Protein AF-A0A914D2Y0-F1 (afdb_monomer)

Sequence (402 aa):
MVAYLMSMNIATNENSSSSNAMNINNLNINGATILNQFNQ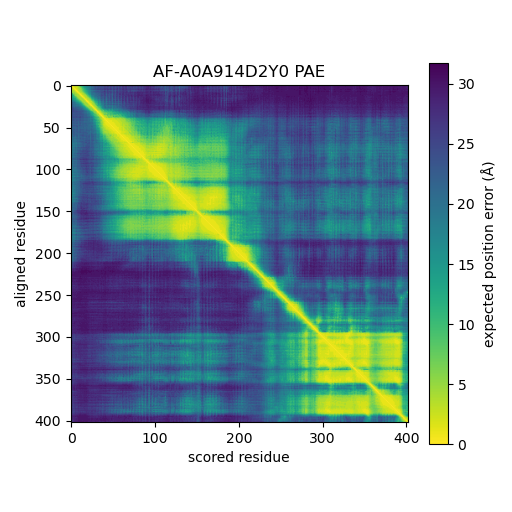EDAQALLDNKIKRNLFDNNLELKDKILHSTKHLVSVLLAGLLIYEISVPSYFDVLELRVLVTITTGLVIFMGCLSPNLLFTNGLFLHIGDLSYVLYLVHWPILKYIRYESTRIDFDLKDGLFVIMMSYLTSLIFNKHVENRILKSKIRLNSFSYATIFSQTFLFFIIYYNIGIPRIIQEKSSTTLITNNKAMDISYHLIRNLKYTDGYVDFLLPRYIGNKKYNRLHEKYPTLSAINKPSECLSPSISFPRPGQYICENRKNGAVNVLIIGNSITPIYYNVIEHAFNNRYSVIRMKYISTVFGFIKEVQPDILIFTLAYSDGYNVPIVKNDSCVEATNKFFADIKPYAKVIILPNEEIILIVA

Organism: NCBI:txid290746

Solvent-accessible surface area (backbone atoms only — not comparable to full-atom values): 24381 Å² total; per-residue (Å²): 126,76,82,71,74,76,75,75,84,84,81,87,87,82,89,86,85,84,83,83,85,80,89,82,91,83,82,76,97,82,51,72,75,59,53,58,51,54,54,48,55,54,52,49,52,52,50,52,52,51,53,52,48,54,53,49,52,53,52,50,53,49,50,53,53,52,54,53,52,52,52,45,53,52,46,51,51,41,51,52,48,51,54,48,56,69,73,49,59,88,82,46,56,77,67,56,47,52,53,48,52,51,52,47,50,51,50,44,52,52,47,44,75,76,39,91,29,70,68,74,66,35,66,65,51,43,51,49,56,74,35,44,65,47,30,63,66,46,34,57,62,50,49,51,50,52,44,62,73,65,75,45,95,72,79,51,71,66,54,50,52,49,46,52,51,53,21,50,55,50,18,55,52,44,40,64,66,48,50,52,45,57,72,69,41,87,65,76,79,46,72,66,57,56,50,50,53,51,49,50,53,51,50,51,49,51,48,46,58,68,53,50,56,60,47,66,68,55,62,80,71,73,84,85,83,85,88,81,96,67,67,69,65,54,60,56,48,56,66,72,62,66,67,92,61,93,70,88,79,87,80,82,76,80,78,75,72,54,80,73,50,58,58,47,49,36,67,77,35,57,64,60,69,67,53,59,74,58,94,67,42,64,64,88,87,54,75,81,71,60,94,89,57,65,47,29,63,51,75,44,91,25,87,40,32,34,38,38,35,16,52,93,60,33,73,73,47,45,65,58,54,53,56,72,48,67,62,54,26,29,34,45,35,33,41,63,63,92,70,47,70,76,45,50,71,71,65,50,27,58,33,34,37,36,34,57,61,75,66,97,82,58,95,63,80,87,51,99,84,34,70,67,54,54,53,49,51,52,52,48,64,74,41,54,89,55,29,48,76,43,76,48,58,63,65,76,58,89,75,86,78,132

InterPro domains:
  IPR050879 Acyltransferase 3 [PTHR23028] (65-392)

Mean predicted aligned error: 19.07 Å

Nearest PDB structures (foldseek):
  4a5o-assembly2_D  TM=4.302E-01  e=2.028E-01  Pseudomonas aeruginosa PAO1
  2odt-assembly1_X  TM=4.504E-01  e=1.608E+00  Homo sapiens
  8snb-assembly1_8S  TM=2.130E-01  e=8.326E+00  Strongylocentrotus purpuratus

Structure (mmCIF, N/CA/C/O backbone):
data_AF-A0A914D2Y0-F1
#
_entry.id   AF-A0A914D2Y0-F1
#
loop_
_atom_site.group_PDB
_atom_site.id
_atom_site.type_symbol
_atom_site.label_atom_id
_atom_site.label_alt_id
_atom_site.label_comp_id
_atom_site.label_asym_id
_atom_site.label_entity_id
_atom_site.label_seq_id
_atom_site.pdbx_PDB_ins_code
_atom_site.Cartn_x
_atom_site.Cartn_y
_atom_site.Cartn_z
_atom_site.occupancy
_atom_site.B_iso_or_equiv
_atom_site.auth_seq_id
_atom_site.auth_comp_id
_atom_site.auth_asym_id
_atom_site.auth_atom_id
_atom_site.pdbx_PDB_model_num
ATOM 1 N N . MET A 1 1 ? -11.403 -10.634 27.616 1.00 38.91 1 MET A N 1
ATOM 2 C CA . MET A 1 1 ? -10.835 -10.302 28.944 1.00 38.91 1 MET A CA 1
ATOM 3 C C . MET A 1 1 ? -11.547 -9.121 29.619 1.00 38.91 1 MET A C 1
ATOM 5 O O . MET A 1 1 ? -11.641 -9.130 30.833 1.00 38.91 1 MET A O 1
ATOM 9 N N . VAL A 1 2 ? -12.152 -8.179 28.876 1.00 34.94 2 VAL A N 1
ATOM 10 C CA . VAL A 1 2 ? -12.939 -7.053 29.442 1.00 34.94 2 VAL A CA 1
ATOM 11 C C . VAL A 1 2 ? -14.385 -7.433 29.831 1.00 34.94 2 VAL A C 1
ATOM 13 O O . VAL A 1 2 ? -14.930 -6.890 30.782 1.00 34.94 2 VAL A O 1
ATOM 16 N N . ALA A 1 3 ? -14.983 -8.449 29.200 1.00 35.00 3 ALA A N 1
ATOM 17 C CA . ALA A 1 3 ? -16.366 -8.868 29.484 1.00 35.00 3 ALA A CA 1
ATOM 18 C C . ALA A 1 3 ? -16.584 -9.594 30.834 1.00 35.00 3 ALA A C 1
ATOM 20 O O . ALA A 1 3 ? -17.724 -9.837 31.215 1.00 35.00 3 ALA A O 1
ATOM 21 N N . TYR A 1 4 ? -15.522 -9.953 31.567 1.00 34.59 4 TYR A N 1
ATOM 22 C CA . TYR A 1 4 ? -15.645 -10.718 32.820 1.00 34.59 4 TYR A CA 1
ATOM 23 C C . TYR A 1 4 ? -15.824 -9.822 34.062 1.00 34.59 4 TYR A C 1
ATOM 25 O O . TYR A 1 4 ? -16.342 -10.276 35.076 1.00 34.59 4 TYR A O 1
ATOM 33 N N . LEU A 1 5 ? -15.466 -8.534 33.978 1.00 36.81 5 LEU A N 1
ATOM 34 C CA . LEU A 1 5 ? -15.492 -7.607 35.120 1.00 36.81 5 LEU A CA 1
ATOM 35 C C . LEU A 1 5 ? -16.839 -6.893 35.334 1.00 36.81 5 LEU A C 1
ATOM 37 O O . LEU A 1 5 ? -17.048 -6.299 36.384 1.00 36.81 5 LEU A O 1
ATOM 41 N N . MET A 1 6 ? -17.781 -6.983 34.390 1.00 37.50 6 MET A N 1
ATOM 42 C CA . MET A 1 6 ? -19.083 -6.300 34.496 1.00 37.50 6 MET A CA 1
ATOM 43 C C . MET A 1 6 ? -20.177 -7.108 35.215 1.00 37.50 6 MET A C 1
ATOM 45 O O . MET A 1 6 ? -21.273 -6.596 35.413 1.00 37.50 6 MET A O 1
ATOM 49 N N . SER A 1 7 ? -19.905 -8.347 35.642 1.00 35.78 7 SER A N 1
ATOM 50 C CA . SER A 1 7 ? -20.929 -9.236 36.226 1.00 35.78 7 SER A CA 1
ATOM 51 C C . SER A 1 7 ? -20.995 -9.258 37.761 1.00 35.78 7 SER A C 1
ATOM 53 O O . SER A 1 7 ? -21.843 -9.951 38.310 1.00 35.78 7 SER A O 1
ATOM 55 N N . MET A 1 8 ? -20.151 -8.496 38.471 1.00 34.44 8 MET A N 1
ATOM 56 C CA . MET A 1 8 ? -20.032 -8.598 39.938 1.00 34.44 8 MET A CA 1
ATOM 57 C C . MET A 1 8 ? -20.673 -7.468 40.760 1.00 34.44 8 MET A C 1
ATOM 59 O O . MET A 1 8 ? -20.548 -7.491 41.977 1.00 34.44 8 MET A O 1
ATOM 63 N N . ASN A 1 9 ? -21.388 -6.511 40.158 1.00 31.80 9 ASN A N 1
ATOM 64 C CA . ASN A 1 9 ? -21.836 -5.305 40.882 1.00 31.80 9 ASN A CA 1
ATOM 65 C C . ASN A 1 9 ? -23.347 -5.208 41.176 1.00 31.80 9 ASN A C 1
ATOM 67 O O . ASN A 1 9 ? -23.854 -4.115 41.412 1.00 31.80 9 ASN A O 1
ATOM 71 N N . ILE A 1 10 ? -24.083 -6.325 41.172 1.00 37.12 10 ILE A N 1
ATOM 72 C CA . ILE A 1 10 ? -25.526 -6.339 41.481 1.00 37.12 10 ILE A CA 1
ATOM 73 C C . ILE A 1 10 ? -25.824 -7.401 42.547 1.00 37.12 10 ILE A C 1
ATOM 75 O O . ILE A 1 10 ? -26.245 -8.508 42.234 1.00 37.12 10 ILE A O 1
ATOM 79 N N . ALA A 1 11 ? -25.541 -7.053 43.801 1.00 31.72 11 ALA A N 1
ATOM 80 C CA . ALA A 1 11 ? -26.067 -7.606 45.060 1.00 31.72 11 ALA A CA 1
ATOM 81 C C . ALA A 1 11 ? -25.245 -6.897 46.151 1.00 31.72 11 ALA A C 1
ATOM 83 O O . ALA A 1 11 ? -24.031 -7.035 46.170 1.00 31.72 11 ALA A O 1
ATOM 84 N N . THR A 1 12 ? -25.758 -6.007 46.993 1.00 32.25 12 THR A N 1
ATOM 85 C CA . THR A 1 12 ? -26.799 -6.218 48.002 1.00 32.25 12 THR A CA 1
ATOM 86 C C . THR A 1 12 ? -27.182 -4.851 48.579 1.00 32.25 12 THR A C 1
ATOM 88 O O . THR A 1 12 ? -26.293 -4.107 48.996 1.00 32.25 12 THR A O 1
ATOM 91 N N . ASN A 1 13 ? -28.469 -4.520 48.666 1.00 30.45 13 ASN A N 1
ATOM 92 C CA . ASN A 1 13 ? -28.925 -3.471 49.578 1.00 30.45 13 ASN A CA 1
ATOM 93 C C . ASN A 1 13 ? -30.343 -3.810 50.054 1.00 30.45 13 ASN A C 1
ATOM 95 O O . ASN A 1 13 ? -31.326 -3.443 49.417 1.00 30.45 13 ASN A O 1
ATOM 99 N N . GLU A 1 14 ? -30.431 -4.566 51.148 1.00 33.28 14 GLU A N 1
ATOM 100 C CA . GLU A 1 14 ? -31.673 -4.775 51.890 1.00 33.28 14 GLU A CA 1
ATOM 101 C C . GLU A 1 14 ? -31.551 -4.137 53.277 1.00 33.28 14 GLU A C 1
ATOM 103 O O . GLU A 1 14 ? -30.788 -4.567 54.137 1.00 33.28 14 GLU A O 1
ATOM 108 N N . ASN A 1 15 ? -32.297 -3.044 53.413 1.00 36.94 15 ASN A N 1
ATOM 109 C CA . ASN A 1 15 ? -33.029 -2.541 54.571 1.00 36.94 15 ASN A CA 1
ATOM 110 C C . ASN A 1 15 ? -32.854 -3.253 55.925 1.00 36.94 15 ASN A C 1
ATOM 112 O O . ASN A 1 15 ? -33.319 -4.373 56.119 1.00 36.94 15 ASN A O 1
ATOM 116 N N . SER A 1 16 ? -32.438 -2.482 56.934 1.00 33.47 16 SER A N 1
ATOM 117 C CA . SER A 1 16 ? -32.926 -2.664 58.307 1.00 33.47 16 SER A CA 1
ATOM 118 C C . SER A 1 16 ? -32.849 -1.354 59.100 1.00 33.47 16 SER A C 1
ATOM 120 O O . SER A 1 16 ? -31.786 -0.968 59.584 1.00 33.47 16 SER A O 1
ATOM 122 N N . SER A 1 17 ? -33.984 -0.675 59.268 1.00 34.38 17 SER A N 1
ATOM 123 C CA . SER A 1 17 ? -34.170 0.372 60.279 1.00 34.38 17 SER A CA 1
ATOM 124 C C . SER A 1 17 ? -35.415 0.054 61.108 1.00 34.38 17 SER A C 1
ATOM 126 O O . SER A 1 17 ? -36.538 0.402 60.754 1.00 34.38 17 SER A O 1
ATOM 128 N N . SER A 1 18 ? -35.206 -0.646 62.224 1.00 34.31 18 SER A N 1
ATOM 129 C CA . SER A 1 18 ? -36.203 -0.835 63.279 1.00 34.31 18 SER A CA 1
ATOM 130 C C . SER A 1 18 ? -36.180 0.364 64.228 1.00 34.31 18 SER A C 1
ATOM 132 O O . SER A 1 18 ? -35.168 0.629 64.879 1.00 34.31 18 SER A O 1
ATOM 134 N N . SER A 1 19 ? -37.291 1.086 64.316 1.00 38.66 19 SER A N 1
ATOM 135 C CA . SER A 1 19 ? -37.520 2.149 65.290 1.00 38.66 19 SER A CA 1
ATOM 136 C C . SER A 1 19 ? -37.954 1.569 66.642 1.00 38.66 19 SER A C 1
ATOM 138 O O . SER A 1 19 ? -38.968 0.885 66.752 1.00 38.66 19 SER A O 1
ATOM 140 N N . ASN A 1 20 ? -37.184 1.885 67.685 1.00 39.84 20 ASN A N 1
ATOM 141 C CA . ASN A 1 20 ? -37.567 1.710 69.084 1.00 39.84 20 ASN A CA 1
ATOM 142 C C . ASN A 1 20 ? -38.524 2.839 69.493 1.00 39.84 20 ASN A C 1
ATOM 144 O O . ASN A 1 20 ? -38.155 4.011 69.437 1.00 39.84 20 ASN A O 1
ATOM 148 N N . ALA A 1 21 ? -39.731 2.492 69.941 1.00 35.22 21 ALA A N 1
ATOM 149 C CA . ALA A 1 21 ? -40.636 3.415 70.618 1.00 35.22 21 ALA A CA 1
ATOM 150 C C . ALA A 1 21 ? -40.390 3.329 72.132 1.00 35.22 21 ALA A C 1
ATOM 152 O O . ALA A 1 21 ? -40.719 2.326 72.764 1.00 35.22 21 ALA A O 1
ATOM 153 N N . MET A 1 22 ? -39.787 4.372 72.709 1.00 36.19 22 MET A N 1
ATOM 154 C CA . MET A 1 22 ? -39.624 4.513 74.156 1.00 36.19 22 MET A CA 1
ATOM 155 C C . MET A 1 22 ? -40.713 5.441 74.701 1.00 36.19 22 MET A C 1
ATOM 157 O O . MET A 1 22 ? -40.922 6.548 74.211 1.00 36.19 22 MET A O 1
ATOM 161 N N . ASN A 1 23 ? -41.427 4.931 75.699 1.00 47.25 23 ASN A N 1
ATOM 162 C CA . ASN A 1 23 ? -42.546 5.542 76.401 1.00 47.25 23 ASN A CA 1
ATOM 163 C 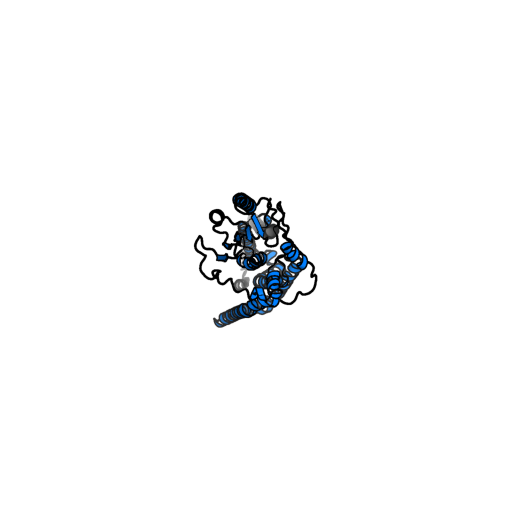C . ASN A 1 23 ? -42.036 6.612 77.386 1.00 47.25 23 ASN A C 1
ATOM 165 O O . ASN A 1 23 ? -41.298 6.276 78.311 1.00 47.25 23 ASN A O 1
ATOM 169 N N . ILE A 1 24 ? -42.426 7.879 77.204 1.00 40.84 24 ILE A N 1
ATOM 170 C CA . ILE A 1 24 ? -42.169 8.969 78.161 1.00 40.84 24 ILE A CA 1
ATOM 171 C C . ILE A 1 24 ? -43.495 9.676 78.458 1.00 40.84 24 ILE A C 1
ATOM 173 O O . ILE A 1 24 ? -43.845 10.670 77.832 1.00 40.84 24 ILE A O 1
ATOM 177 N N . ASN A 1 25 ? -44.223 9.156 79.446 1.00 39.41 25 ASN A N 1
ATOM 178 C CA . ASN A 1 25 ? -45.316 9.857 80.114 1.00 39.41 25 ASN A CA 1
ATOM 179 C C . ASN A 1 25 ? -44.878 10.151 81.548 1.00 39.41 25 ASN A C 1
ATOM 181 O O . ASN A 1 25 ? -45.006 9.289 82.412 1.00 39.41 25 ASN A O 1
ATOM 185 N N . ASN A 1 26 ? -44.297 11.333 81.760 1.00 48.06 26 ASN A N 1
ATOM 186 C CA . ASN A 1 26 ? -44.354 12.130 82.994 1.00 48.06 26 ASN A CA 1
ATOM 187 C C . ASN A 1 26 ? -43.265 13.199 82.936 1.00 48.06 26 ASN A C 1
ATOM 189 O O . ASN A 1 26 ? -42.150 12.957 83.385 1.00 48.06 26 ASN A O 1
ATOM 193 N N . LEU A 1 27 ? -43.586 14.390 82.427 1.00 41.94 27 LEU A N 1
ATOM 194 C CA . LEU A 1 27 ? -42.824 15.589 82.762 1.00 41.94 27 LEU A CA 1
ATOM 195 C C . LEU A 1 27 ? -43.748 16.804 82.859 1.00 41.94 27 LEU A C 1
ATOM 197 O O . LEU A 1 27 ? -44.615 17.059 82.029 1.00 41.94 27 LEU A O 1
ATOM 201 N N . ASN A 1 28 ? -43.549 17.466 83.987 1.00 41.94 28 ASN A N 1
ATOM 202 C CA . ASN A 1 28 ? -44.375 18.446 84.655 1.00 41.94 28 ASN A CA 1
ATOM 203 C C . ASN A 1 28 ? -44.517 19.754 83.856 1.00 41.94 28 ASN A C 1
ATOM 205 O O . ASN A 1 28 ? -43.575 20.244 83.228 1.00 41.94 28 ASN A O 1
ATOM 209 N N . ILE A 1 29 ? -45.716 20.324 83.917 1.00 51.19 29 ILE A N 1
ATOM 210 C CA . ILE A 1 29 ? -46.141 21.546 83.238 1.00 51.19 29 ILE A CA 1
ATOM 211 C C . ILE A 1 29 ? -45.469 22.728 83.938 1.00 51.19 29 ILE A C 1
ATOM 213 O O . ILE A 1 29 ? -45.944 23.178 84.969 1.00 51.19 29 ILE A O 1
ATOM 217 N N . ASN A 1 30 ? -44.326 23.164 83.406 1.00 48.72 30 ASN A N 1
ATOM 218 C CA . ASN A 1 30 ? -43.815 24.547 83.464 1.00 48.72 30 ASN A CA 1
ATOM 219 C C . ASN A 1 30 ? -42.705 24.826 82.416 1.00 48.72 30 ASN A C 1
ATOM 221 O O . ASN A 1 30 ? -42.128 25.907 82.403 1.00 48.72 30 ASN A O 1
ATOM 225 N N . GLY A 1 31 ? -42.426 23.890 81.494 1.00 46.44 31 GLY A N 1
ATOM 226 C CA . GLY A 1 31 ? -41.456 24.059 80.395 1.00 46.44 31 GLY A CA 1
ATOM 227 C C . GLY A 1 31 ? -42.061 24.374 79.018 1.00 46.44 31 GLY A C 1
ATOM 228 O O . GLY A 1 31 ? -41.323 24.463 78.041 1.00 46.44 31 GLY A O 1
ATOM 229 N N . ALA A 1 32 ? -43.386 24.535 78.911 1.00 47.69 32 ALA A N 1
ATOM 230 C CA . ALA A 1 32 ? -44.099 24.603 77.626 1.00 47.69 32 ALA A CA 1
ATOM 231 C C . ALA A 1 32 ? -43.725 25.817 76.750 1.00 47.69 32 ALA A C 1
ATOM 233 O O . ALA A 1 32 ? -43.842 25.754 75.528 1.00 47.69 32 ALA A O 1
ATOM 234 N N . THR A 1 33 ? -43.220 26.899 77.342 1.00 49.09 33 THR A N 1
ATOM 235 C CA . THR A 1 33 ? -42.765 28.079 76.590 1.00 49.09 33 THR A CA 1
ATOM 236 C C . THR A 1 33 ? -41.327 27.931 76.080 1.00 49.09 33 THR A C 1
ATOM 238 O O . THR A 1 33 ? -41.011 28.446 75.015 1.00 49.09 33 THR A O 1
ATOM 241 N N . ILE A 1 34 ? -40.475 27.169 76.780 1.00 49.44 34 ILE A N 1
ATOM 242 C CA . ILE A 1 34 ? -39.078 26.916 76.379 1.00 49.44 34 ILE A CA 1
ATOM 243 C C . ILE A 1 34 ? -38.998 25.747 75.380 1.00 49.44 34 ILE A C 1
ATOM 245 O O . ILE A 1 34 ? -38.219 25.806 74.432 1.00 49.44 34 ILE A O 1
ATOM 249 N N . LEU A 1 35 ? -39.862 24.728 75.503 1.00 46.94 35 LEU A N 1
ATOM 250 C CA . LEU A 1 35 ? -39.928 23.608 74.549 1.00 46.94 35 LEU A CA 1
ATOM 251 C C . LEU A 1 35 ? -40.434 24.019 73.153 1.00 46.94 35 LEU A C 1
ATOM 253 O O . LEU A 1 35 ? -40.027 23.420 72.161 1.00 46.94 35 LEU A O 1
ATOM 257 N N . ASN A 1 36 ? -41.293 25.039 73.057 1.00 52.78 36 ASN A N 1
ATOM 258 C CA . ASN A 1 36 ? -41.770 25.539 71.762 1.00 52.78 36 ASN A CA 1
ATOM 259 C C . ASN A 1 36 ? -40.710 26.357 71.008 1.00 52.78 36 ASN A C 1
ATOM 261 O O . ASN A 1 36 ? -40.718 26.344 69.780 1.00 52.78 36 ASN A O 1
ATOM 265 N N . GLN A 1 37 ? -39.783 27.017 71.712 1.00 53.41 37 GLN A N 1
ATOM 266 C CA . GLN A 1 37 ? -38.636 27.681 71.082 1.00 53.41 37 GLN A CA 1
ATOM 267 C C . GLN A 1 37 ? -37.535 26.685 70.695 1.00 53.41 37 GLN A C 1
ATOM 269 O O . GLN A 1 37 ? -37.030 26.762 69.578 1.00 53.41 37 GLN A O 1
ATOM 274 N N . PHE A 1 38 ? -37.238 25.692 71.543 1.00 54.66 38 PHE A N 1
ATOM 275 C CA . PHE A 1 38 ? -36.251 24.649 71.225 1.00 54.66 38 PHE A CA 1
ATOM 276 C C . PHE A 1 38 ? -36.662 23.799 70.009 1.00 54.66 38 PHE A C 1
ATOM 278 O O . PHE A 1 38 ? -35.855 23.551 69.119 1.00 54.66 38 PHE A O 1
ATOM 285 N N . ASN A 1 39 ? -37.947 23.441 69.896 1.00 62.66 39 ASN A N 1
ATOM 286 C CA . ASN A 1 39 ? -38.449 22.689 68.741 1.00 62.66 39 ASN A CA 1
ATOM 287 C C . ASN A 1 39 ? -38.446 23.494 67.429 1.00 62.66 39 ASN A C 1
ATOM 289 O O . ASN A 1 39 ? -38.407 22.888 66.359 1.00 62.66 39 ASN A O 1
ATOM 293 N N . GLN A 1 40 ? -38.507 24.831 67.475 1.00 70.88 40 GLN A N 1
ATOM 294 C CA . GLN A 1 40 ? -38.458 25.656 66.264 1.00 70.88 40 GLN A CA 1
ATOM 295 C C . GLN A 1 40 ? -37.034 25.801 65.721 1.00 70.88 40 GLN A C 1
ATOM 297 O O . GLN A 1 40 ? -36.846 25.660 64.513 1.00 70.88 40 GLN A O 1
ATOM 302 N N . GLU A 1 41 ? -36.036 26.017 66.581 1.00 78.00 41 GLU A N 1
ATOM 303 C CA . GLU A 1 41 ? -34.634 26.114 66.151 1.00 78.00 41 GLU A CA 1
ATOM 304 C C . GLU A 1 41 ? -34.117 24.780 65.597 1.00 78.00 41 GLU A C 1
ATOM 306 O O . GLU A 1 41 ? -33.523 24.750 64.515 1.00 78.00 41 GLU A O 1
ATOM 311 N N . ASP A 1 42 ? -34.438 23.665 66.259 1.00 81.50 42 ASP A N 1
ATOM 312 C CA . ASP A 1 42 ? -34.070 22.328 65.786 1.00 81.50 42 ASP A CA 1
ATOM 313 C C . ASP A 1 42 ? -34.770 21.976 64.464 1.00 81.50 42 ASP A C 1
ATOM 315 O O . ASP A 1 42 ? -34.143 21.441 63.544 1.00 81.50 42 ASP A O 1
ATOM 319 N N . ALA A 1 43 ? -36.054 22.325 64.310 1.00 79.19 43 ALA A N 1
ATOM 320 C CA . ALA A 1 43 ? -36.781 22.120 63.057 1.00 79.19 43 ALA A CA 1
ATOM 321 C C . ALA A 1 43 ? -36.205 22.960 61.906 1.00 79.19 43 ALA A C 1
ATOM 323 O O . ALA A 1 43 ? -36.107 22.474 60.774 1.00 79.19 43 ALA A O 1
ATOM 324 N N . GLN A 1 44 ? -35.789 24.198 62.183 1.00 83.12 44 GLN A N 1
ATOM 325 C CA . GLN A 1 44 ? -35.211 25.094 61.187 1.00 83.12 44 GLN A CA 1
ATOM 326 C C . GLN A 1 44 ? -33.799 24.650 60.776 1.00 83.12 44 GLN A C 1
ATOM 328 O O . GLN A 1 44 ? -33.503 24.589 59.583 1.00 83.12 44 GLN A O 1
ATOM 333 N N . ALA A 1 45 ? -32.974 24.193 61.722 1.00 84.94 45 ALA A N 1
ATOM 334 C CA . ALA A 1 45 ? -31.675 23.586 61.432 1.00 84.94 45 ALA A CA 1
ATOM 335 C C . ALA A 1 45 ? -31.802 22.296 60.596 1.00 84.94 45 ALA A C 1
ATOM 337 O O . ALA A 1 45 ? -30.983 22.024 59.711 1.00 84.94 45 ALA A O 1
ATOM 338 N N . LEU A 1 46 ? -32.841 21.492 60.840 1.00 84.38 46 LEU A N 1
ATOM 339 C CA . LEU A 1 46 ? -33.103 20.260 60.093 1.00 84.38 46 LEU A CA 1
ATOM 340 C C . LEU A 1 46 ? -33.582 20.555 58.662 1.00 84.38 46 LEU A C 1
ATOM 342 O O . LEU A 1 46 ? -33.159 19.876 57.719 1.00 84.38 46 LEU A O 1
ATOM 346 N N . LEU A 1 47 ? -34.393 21.602 58.481 1.00 86.44 47 LEU A N 1
ATOM 347 C CA . LEU A 1 47 ? -34.811 22.097 57.169 1.00 86.44 47 LEU A CA 1
ATOM 348 C C . LEU A 1 47 ? -33.624 22.653 56.369 1.00 86.44 47 LEU A C 1
ATOM 350 O O . LEU A 1 47 ? -33.431 22.259 55.217 1.00 86.44 47 LEU A O 1
ATOM 354 N N . ASP A 1 48 ? -32.782 23.481 56.987 1.00 91.44 48 ASP A N 1
ATOM 355 C CA . ASP A 1 48 ? -31.590 24.055 56.353 1.00 91.44 48 ASP A CA 1
ATOM 356 C C . ASP A 1 48 ? -30.592 22.976 55.927 1.00 91.44 48 ASP A C 1
ATOM 358 O O . ASP A 1 48 ? -30.038 23.019 54.825 1.00 91.44 48 ASP A O 1
ATOM 362 N N . ASN A 1 49 ? -30.398 21.950 56.759 1.00 90.50 49 ASN A N 1
ATOM 363 C CA . ASN A 1 49 ? -29.564 20.804 56.410 1.00 90.50 49 ASN A CA 1
ATOM 364 C C . ASN A 1 49 ? -30.141 20.001 55.237 1.00 90.50 49 ASN A C 1
ATOM 366 O O . ASN A 1 49 ? -29.382 19.539 54.382 1.00 90.50 49 ASN A O 1
ATOM 370 N N . LYS A 1 50 ? -31.467 19.852 55.150 1.00 89.94 50 LYS A N 1
ATOM 371 C CA . LYS A 1 50 ? -32.124 19.179 54.020 1.00 89.94 50 LYS A CA 1
ATOM 372 C C . LYS A 1 50 ? -31.984 19.982 52.724 1.00 89.94 50 LYS A C 1
ATOM 374 O O . LYS A 1 50 ? -31.678 19.401 51.686 1.00 89.94 50 LYS A O 1
ATOM 379 N N . ILE A 1 51 ? -32.134 21.307 52.784 1.00 89.50 51 ILE A N 1
ATOM 380 C CA . ILE A 1 51 ? -31.936 22.205 51.635 1.00 89.50 51 ILE A CA 1
ATOM 381 C C . ILE A 1 51 ? -30.478 22.158 51.162 1.00 89.50 51 ILE A C 1
ATOM 383 O O . ILE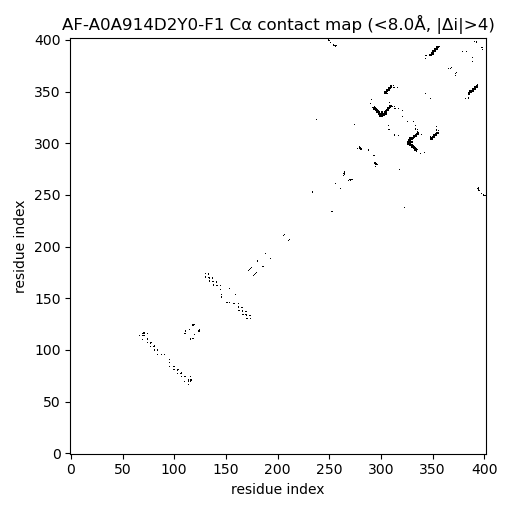 A 1 51 ? -30.235 22.002 49.966 1.00 89.50 51 ILE A O 1
ATOM 387 N N . LYS A 1 52 ? -29.503 22.214 52.079 1.00 89.38 52 LYS A N 1
ATOM 388 C CA . LYS A 1 52 ? -28.074 22.102 51.742 1.00 89.38 52 LYS A CA 1
ATOM 389 C C . LYS A 1 52 ? -27.728 20.769 51.080 1.00 89.38 52 LYS A C 1
ATOM 391 O O . LYS A 1 52 ? -26.984 20.780 50.105 1.00 89.38 52 LYS A O 1
ATOM 396 N N . ARG A 1 53 ? -28.277 19.646 51.563 1.00 84.69 53 ARG A N 1
ATOM 397 C CA . ARG A 1 53 ? -28.084 18.331 50.922 1.00 84.69 53 ARG A CA 1
ATOM 398 C C . ARG A 1 53 ? -28.677 18.296 49.517 1.00 84.69 53 ARG A C 1
ATOM 400 O O . ARG A 1 53 ? -27.953 17.988 48.585 1.00 84.69 53 ARG A O 1
ATOM 407 N N . ASN A 1 54 ? -29.924 18.734 49.342 1.00 86.69 54 ASN A N 1
ATOM 408 C CA . ASN A 1 54 ? -30.552 18.781 48.018 1.00 86.69 54 ASN A CA 1
ATOM 409 C C . ASN A 1 54 ? -29.781 19.682 47.035 1.00 86.69 54 ASN A C 1
ATOM 411 O O . ASN A 1 54 ? -29.630 19.341 45.866 1.00 86.69 54 ASN A O 1
ATOM 415 N N . LEU A 1 55 ? -29.269 20.830 47.494 1.00 87.94 55 LEU A N 1
ATOM 416 C CA . LEU A 1 55 ? -28.420 21.704 46.680 1.00 87.94 55 LEU A CA 1
ATOM 417 C C . LEU A 1 55 ? -27.087 21.039 46.323 1.00 87.94 55 LEU A C 1
ATOM 419 O O . LEU A 1 55 ? -26.607 21.201 45.204 1.00 87.94 55 LEU A O 1
ATOM 423 N N . PHE A 1 56 ? -26.480 20.306 47.257 1.00 89.94 56 PHE A N 1
ATOM 424 C CA . PHE A 1 56 ? -25.248 19.564 47.010 1.00 89.94 56 PHE A CA 1
ATOM 425 C C . PHE A 1 56 ? -25.464 18.443 45.987 1.00 89.94 56 PHE A C 1
ATOM 427 O O . PHE A 1 56 ? -24.712 18.370 45.017 1.00 89.94 56 PHE A O 1
ATOM 434 N N . ASP A 1 57 ? -26.524 17.652 46.145 1.00 88.25 57 ASP A N 1
ATOM 435 C CA . ASP A 1 57 ? -26.868 16.544 45.251 1.00 88.25 57 ASP A CA 1
ATOM 436 C C . ASP A 1 57 ? -27.193 17.049 43.835 1.00 88.25 57 ASP A C 1
ATOM 438 O O . ASP A 1 57 ? -26.633 16.552 42.857 1.00 88.25 57 ASP A O 1
ATOM 442 N N . ASN A 1 58 ? -27.988 18.120 43.713 1.00 88.69 58 ASN A N 1
ATOM 443 C CA . ASN A 1 58 ? -28.282 18.758 42.423 1.00 88.69 58 ASN A CA 1
ATOM 444 C C . ASN A 1 58 ? -27.016 19.307 41.741 1.00 88.69 58 ASN A C 1
ATOM 446 O O . ASN A 1 58 ? -26.866 19.212 40.522 1.00 88.69 58 ASN A O 1
ATOM 450 N N . ASN A 1 59 ? -26.089 19.883 42.513 1.00 88.75 59 ASN A N 1
ATOM 451 C CA . ASN A 1 59 ? -24.815 20.368 41.983 1.00 88.75 59 ASN A CA 1
ATOM 452 C C . ASN A 1 59 ? -23.903 19.220 41.530 1.00 88.75 59 ASN A C 1
ATOM 454 O O . ASN A 1 59 ? -23.158 19.387 40.562 1.00 88.75 59 ASN A O 1
ATOM 458 N N . LEU A 1 60 ? -23.943 18.072 42.212 1.00 87.75 60 LEU A N 1
ATOM 459 C CA . LEU A 1 60 ? -23.190 16.882 41.823 1.00 87.75 60 LEU A CA 1
ATOM 460 C C . LEU A 1 60 ? -23.731 16.310 40.505 1.00 87.75 60 LEU A C 1
ATOM 462 O O . LEU A 1 60 ? -22.967 16.120 39.561 1.00 87.75 60 LEU A O 1
ATOM 466 N N . GLU A 1 61 ? -25.054 16.165 40.394 1.00 88.81 61 GLU A N 1
ATOM 467 C CA . GLU A 1 61 ? -25.717 15.692 39.173 1.00 88.81 61 GLU A CA 1
ATOM 468 C C . GLU A 1 61 ? -25.449 16.626 37.981 1.00 88.81 61 GLU A C 1
ATOM 470 O O . GLU A 1 61 ? -25.191 16.176 36.860 1.00 88.81 61 GLU A O 1
ATOM 475 N N . LEU A 1 62 ? -25.460 17.943 38.211 1.00 88.69 62 LEU A N 1
ATOM 476 C CA . LEU A 1 62 ? -25.130 18.927 37.183 1.00 88.69 62 LEU A CA 1
ATOM 477 C C . LEU A 1 62 ? -23.667 18.810 36.731 1.00 88.69 62 LEU A C 1
ATOM 479 O O . LEU A 1 62 ? -23.401 18.849 35.527 1.00 88.69 62 LEU A O 1
ATOM 483 N N . LYS A 1 63 ? -22.721 18.638 37.664 1.00 88.50 63 LYS A N 1
ATOM 484 C CA . LYS A 1 63 ? -21.301 18.4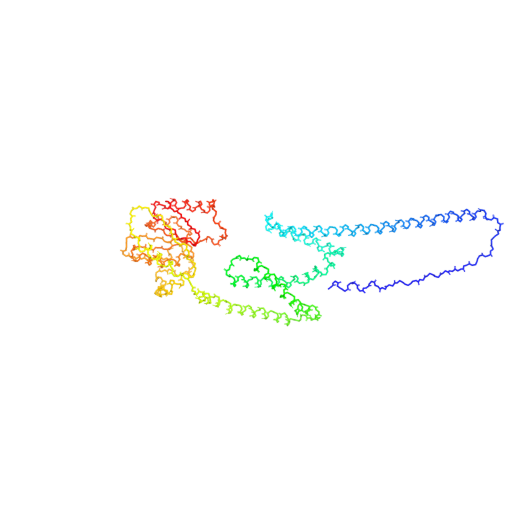25 37.336 1.00 88.50 63 LYS A CA 1
ATOM 485 C C . LYS A 1 63 ? -21.103 17.170 36.495 1.00 88.50 63 LYS A C 1
ATOM 487 O O . LYS A 1 63 ? -20.382 17.235 35.502 1.00 88.50 63 LYS A O 1
ATOM 492 N N . ASP A 1 64 ? -21.779 16.078 36.833 1.00 85.19 64 ASP A N 1
ATOM 493 C CA . ASP A 1 64 ? -21.689 14.824 36.085 1.00 85.19 64 ASP A CA 1
ATOM 494 C C . ASP A 1 64 ? -22.272 14.960 34.673 1.00 85.19 64 ASP A C 1
ATOM 496 O O . ASP A 1 64 ? -21.651 14.520 33.701 1.00 85.19 64 ASP A O 1
ATOM 500 N N . LYS A 1 65 ? -23.408 15.654 34.517 1.00 85.06 65 LYS A N 1
ATOM 501 C CA . LYS A 1 65 ? -23.993 15.954 33.198 1.00 85.06 65 LYS A CA 1
ATOM 502 C C . LYS A 1 65 ? -23.073 16.821 32.339 1.00 85.06 65 LYS A C 1
ATOM 504 O O . LYS A 1 65 ? -22.883 16.522 31.158 1.00 85.06 65 LYS A O 1
ATOM 509 N N . ILE A 1 66 ? -22.483 17.871 32.916 1.00 86.00 66 ILE A N 1
ATOM 510 C CA . ILE A 1 66 ? -21.538 18.750 32.211 1.00 86.00 66 ILE A CA 1
ATOM 511 C C . ILE A 1 66 ? -20.288 17.965 31.809 1.00 86.00 66 ILE A C 1
ATOM 513 O O . ILE A 1 66 ? -19.866 18.042 30.657 1.00 86.00 66 ILE A O 1
ATOM 517 N N . LEU A 1 67 ? -19.721 17.175 32.723 1.00 85.56 67 LEU A N 1
ATOM 518 C CA . LEU A 1 67 ? -18.535 16.359 32.464 1.00 85.56 67 LEU A CA 1
ATOM 519 C C . LEU A 1 67 ? -18.787 15.306 31.379 1.00 85.56 67 LEU A C 1
ATOM 521 O O . LEU A 1 67 ? -17.928 15.061 30.536 1.00 85.56 67 LEU A O 1
ATOM 525 N N . HIS A 1 68 ? -19.962 14.682 31.372 1.00 82.50 68 HIS A N 1
ATOM 526 C CA . HIS A 1 68 ? -20.340 13.746 30.321 1.00 82.50 68 HIS A CA 1
ATOM 527 C C . HIS A 1 68 ? -20.461 14.461 28.965 1.00 82.50 68 HIS A C 1
ATOM 529 O O . HIS A 1 68 ? -19.879 14.013 27.979 1.00 82.50 68 HIS A O 1
ATOM 535 N N . SER A 1 69 ? -21.140 15.611 28.920 1.00 84.69 69 SER A N 1
ATOM 536 C CA . SER A 1 69 ? -21.307 16.412 27.698 1.00 84.69 69 SER A CA 1
ATOM 537 C C . SER A 1 69 ? -19.971 16.877 27.101 1.00 84.69 69 SER A C 1
ATOM 539 O O . SER A 1 69 ? -19.743 16.741 25.897 1.00 84.69 69 SER A O 1
ATOM 541 N N . THR A 1 70 ? -19.039 17.351 27.935 1.00 85.62 70 THR A N 1
ATOM 542 C CA . THR A 1 70 ? -17.714 17.794 27.471 1.00 85.62 70 THR A CA 1
ATOM 543 C C . THR A 1 70 ? -16.889 16.643 26.903 1.00 85.62 70 THR A C 1
ATOM 545 O O . THR A 1 70 ? -16.263 16.810 25.857 1.00 85.62 70 THR A O 1
ATOM 548 N N . LYS A 1 71 ? -16.932 15.453 27.516 1.00 84.69 71 LYS A N 1
ATOM 549 C CA . LYS A 1 71 ? -16.255 14.257 26.987 1.00 84.69 71 LYS A CA 1
ATOM 550 C C . LYS A 1 71 ? -16.775 13.855 25.602 1.00 84.69 71 LYS A C 1
ATOM 552 O O . LYS A 1 71 ? -15.966 13.569 24.718 1.00 84.69 71 LYS A O 1
ATOM 557 N N . HIS A 1 72 ? -18.094 13.884 25.388 1.00 83.62 72 HIS A N 1
ATOM 558 C CA . HIS A 1 72 ? -18.690 13.603 24.072 1.00 83.62 72 HIS A CA 1
ATOM 559 C C . HIS A 1 72 ? -18.244 14.610 23.016 1.00 83.62 72 HIS A C 1
ATOM 561 O O . HIS A 1 72 ? -17.825 14.206 21.932 1.00 83.62 72 HIS A O 1
ATOM 567 N N . LEU A 1 73 ? -18.272 15.907 23.340 1.00 86.25 73 LEU A N 1
ATOM 568 C CA . LEU A 1 73 ? -17.831 16.960 22.425 1.00 86.25 73 LEU A CA 1
ATOM 569 C C . LEU A 1 73 ? -16.366 16.764 22.009 1.00 86.25 73 LEU A C 1
ATOM 571 O O . LEU A 1 73 ? -16.057 16.790 20.820 1.00 86.25 73 LEU A O 1
ATOM 575 N N . VAL A 1 74 ? -15.477 16.501 22.971 1.00 88.12 74 VAL A N 1
ATOM 576 C CA . VAL A 1 74 ? -14.054 16.233 22.702 1.00 88.12 74 VAL A CA 1
ATOM 577 C C . VAL A 1 74 ? -13.886 15.006 21.804 1.00 88.12 74 VAL A C 1
ATOM 579 O O . VAL A 1 74 ? -13.128 15.056 20.839 1.00 88.12 74 VAL A O 1
ATOM 582 N N . SER A 1 75 ? -14.623 13.922 22.062 1.00 85.44 75 SER A N 1
ATOM 583 C CA . SER A 1 75 ? -14.562 12.719 21.225 1.00 85.44 75 SER A CA 1
ATOM 584 C C . SER A 1 75 ? -14.998 12.981 19.780 1.00 85.44 75 SER A C 1
ATOM 586 O O . SER A 1 75 ? -14.400 12.422 18.862 1.00 85.44 75 SER A O 1
ATOM 588 N N . VAL A 1 76 ? -16.027 13.806 19.566 1.00 86.44 76 VAL A N 1
ATOM 589 C CA . VAL A 1 76 ? -16.500 14.173 18.221 1.00 86.44 76 VAL A CA 1
ATOM 590 C C . VAL A 1 76 ? -15.471 15.043 17.502 1.00 86.44 76 VAL A C 1
ATOM 592 O O . VAL A 1 76 ? -15.191 14.803 16.330 1.00 86.44 76 VAL A O 1
ATOM 595 N N . LEU A 1 77 ? -14.864 16.006 18.200 1.00 90.00 77 LEU A N 1
ATOM 596 C CA . LEU A 1 77 ? -13.816 16.859 17.633 1.00 90.00 77 LEU A CA 1
ATOM 597 C C . LEU A 1 77 ? -12.585 16.048 17.212 1.00 90.00 77 LEU A C 1
ATOM 599 O O . LEU A 1 77 ? -12.080 16.244 16.110 1.00 90.00 77 LEU A O 1
ATOM 603 N N . LEU A 1 78 ? -12.141 15.097 18.039 1.00 90.50 78 LEU A N 1
ATOM 604 C CA . LEU A 1 78 ? -11.017 14.216 17.706 1.00 90.50 78 LEU A CA 1
ATOM 605 C C . LEU A 1 78 ? -11.320 13.316 16.498 1.00 90.50 78 LEU A C 1
ATOM 607 O O . LEU A 1 78 ? -10.460 13.118 15.645 1.00 90.50 78 LEU A O 1
ATOM 611 N N . ALA A 1 79 ? -12.546 12.800 16.383 1.00 86.44 79 ALA A N 1
ATOM 612 C CA . ALA A 1 79 ? -12.947 12.033 15.205 1.00 86.44 79 ALA A CA 1
ATOM 613 C C . ALA A 1 79 ? -13.038 12.902 13.942 1.00 86.44 79 ALA A C 1
ATOM 615 O O . ALA A 1 79 ? -12.633 12.465 12.867 1.00 86.44 79 ALA A O 1
ATOM 616 N N . GLY A 1 80 ? -13.516 14.143 14.067 1.00 88.06 80 GLY A N 1
ATOM 617 C CA . GLY A 1 80 ? -13.484 15.121 12.980 1.00 88.06 80 GLY A CA 1
ATOM 618 C C . GLY A 1 80 ? -12.057 15.428 12.522 1.00 88.06 80 GLY A C 1
ATOM 619 O O . GLY A 1 80 ? -11.804 15.490 11.320 1.00 88.06 80 GLY A O 1
ATOM 620 N N . LEU A 1 81 ? -11.118 15.540 13.465 1.00 90.06 81 LEU A N 1
ATOM 621 C CA . LEU A 1 81 ? -9.700 15.738 13.174 1.00 90.06 81 LEU A CA 1
ATOM 622 C C . LEU A 1 81 ? -9.104 14.548 12.402 1.00 90.06 81 LEU A C 1
ATOM 624 O O . LEU A 1 81 ? -8.455 14.765 11.386 1.00 90.06 81 LEU A O 1
ATOM 628 N N . LEU A 1 82 ? -9.414 13.303 12.787 1.00 89.19 82 LEU A N 1
ATOM 629 C CA . LEU A 1 82 ? -9.004 12.115 12.018 1.00 89.19 82 LEU A CA 1
ATOM 630 C C . LEU A 1 82 ? -9.527 12.138 10.578 1.00 89.19 82 LEU A C 1
ATOM 632 O O . LEU A 1 82 ? -8.793 11.837 9.639 1.00 89.19 82 LEU A O 1
ATOM 636 N N . ILE A 1 83 ? -10.802 12.493 10.387 1.00 88.75 83 ILE A N 1
ATOM 637 C CA . ILE A 1 83 ? -11.401 12.578 9.048 1.00 88.75 83 ILE A CA 1
ATOM 638 C C . ILE A 1 83 ? -10.695 13.654 8.219 1.00 88.75 83 ILE A C 1
ATOM 640 O O . ILE A 1 83 ? -10.424 13.436 7.036 1.00 88.75 83 ILE A O 1
ATOM 644 N N . TYR A 1 84 ? -10.373 14.793 8.831 1.00 90.31 84 TYR A N 1
ATOM 645 C CA . TYR A 1 84 ? -9.628 15.867 8.186 1.00 90.31 84 TYR A CA 1
ATOM 646 C C . TYR A 1 84 ? -8.227 15.409 7.756 1.00 90.31 84 TYR A C 1
ATOM 648 O O . TYR A 1 84 ? -7.883 15.545 6.586 1.00 90.31 84 TYR A O 1
ATOM 656 N N . GLU A 1 85 ? -7.456 14.789 8.652 1.00 87.69 85 GLU A N 1
ATOM 657 C CA . GLU A 1 85 ? -6.110 14.272 8.359 1.00 87.69 85 GLU A CA 1
ATOM 658 C C . GLU A 1 85 ? -6.112 13.300 7.166 1.00 87.69 85 GLU A C 1
ATOM 660 O O . GLU A 1 85 ? -5.269 13.395 6.275 1.00 87.69 85 GLU A O 1
ATOM 665 N N . ILE A 1 86 ? -7.103 12.404 7.100 1.00 86.62 86 ILE A N 1
ATOM 666 C CA . ILE A 1 86 ? -7.250 11.433 6.003 1.00 86.62 86 ILE A CA 1
ATOM 667 C C . ILE A 1 86 ? -7.664 12.112 4.690 1.00 86.62 86 ILE A C 1
ATOM 669 O O . ILE A 1 86 ? -7.254 11.679 3.613 1.00 86.62 86 ILE A O 1
ATOM 673 N N . SER A 1 87 ? -8.485 13.160 4.763 1.00 87.06 87 SER A N 1
ATOM 674 C CA . SER A 1 87 ? -9.037 13.831 3.580 1.00 87.06 87 SER A CA 1
ATOM 675 C C . SER A 1 87 ? -8.027 14.737 2.882 1.00 87.06 87 SER A C 1
ATOM 677 O O . SER A 1 87 ? -8.195 15.024 1.696 1.00 87.06 87 SER A O 1
ATOM 679 N N . VAL A 1 88 ? -6.990 15.197 3.591 1.00 88.50 88 VAL A N 1
ATOM 680 C CA . VAL A 1 88 ? -6.046 16.186 3.058 1.00 88.50 88 VAL A CA 1
ATOM 681 C C . VAL A 1 88 ? -4.573 15.761 3.210 1.00 88.50 88 VAL A C 1
ATOM 683 O O . VAL A 1 88 ? -3.760 16.485 3.791 1.00 88.50 88 VAL A O 1
ATOM 686 N N . PRO A 1 89 ? -4.177 14.605 2.639 1.00 81.25 89 PRO A N 1
ATOM 687 C CA . PRO A 1 89 ? -2.838 14.042 2.819 1.00 81.25 89 PRO A CA 1
ATOM 688 C C . PRO A 1 89 ? -1.726 14.882 2.175 1.00 81.25 89 PRO A C 1
ATOM 690 O O . PRO A 1 89 ? -0.562 14.707 2.508 1.00 81.25 89 PRO A O 1
ATOM 693 N N . SER A 1 90 ? -2.059 15.798 1.260 1.00 84.88 90 SER A N 1
ATOM 694 C CA . SER A 1 90 ? -1.089 16.618 0.522 1.00 84.88 90 SER A CA 1
ATOM 695 C C . SER A 1 90 ? -0.399 17.702 1.355 1.00 84.88 90 SER A C 1
ATOM 697 O O . SER A 1 90 ? 0.582 18.270 0.888 1.00 84.88 90 SER A O 1
ATOM 699 N N . TYR A 1 91 ? -0.921 18.034 2.540 1.00 85.56 91 TYR A N 1
ATOM 700 C CA . TYR A 1 91 ? -0.364 19.098 3.389 1.00 85.56 91 TYR A CA 1
ATOM 701 C C . TYR A 1 91 ? 0.697 18.611 4.373 1.00 85.56 91 TYR A C 1
ATOM 703 O O . TYR A 1 91 ? 1.385 19.439 4.963 1.00 85.56 91 TYR A O 1
ATOM 711 N N . PHE A 1 92 ? 0.823 17.299 4.556 1.00 83.81 92 PHE A N 1
ATOM 712 C CA . PHE A 1 92 ? 1.699 16.702 5.555 1.00 83.81 92 PHE A CA 1
ATOM 713 C C . PHE A 1 92 ? 2.743 15.825 4.879 1.00 83.81 92 PHE A C 1
ATOM 715 O O . PHE A 1 92 ? 2.441 15.127 3.907 1.00 83.81 92 PHE A O 1
ATOM 722 N N . ASP A 1 93 ? 3.960 15.808 5.422 1.00 91.06 93 ASP A N 1
ATOM 723 C CA . ASP A 1 93 ? 4.901 14.754 5.058 1.00 91.06 93 ASP A CA 1
ATOM 724 C C . ASP A 1 93 ? 4.367 13.388 5.528 1.00 91.06 93 ASP A C 1
ATOM 726 O O . ASP A 1 93 ? 3.614 13.271 6.502 1.00 91.06 93 ASP A O 1
ATOM 730 N N . VAL A 1 94 ? 4.771 12.318 4.844 1.00 83.44 94 VAL A N 1
ATOM 731 C CA . VAL A 1 94 ? 4.309 10.950 5.108 1.00 83.44 94 VAL A CA 1
ATOM 732 C C . VAL A 1 94 ? 4.592 10.538 6.553 1.00 83.44 94 VAL A C 1
ATOM 734 O O . VAL A 1 94 ? 3.799 9.805 7.149 1.00 83.44 94 VAL A O 1
ATOM 737 N N . LEU A 1 95 ? 5.716 10.980 7.125 1.00 88.81 95 LEU A N 1
ATOM 738 C CA . LEU A 1 95 ? 6.064 10.677 8.511 1.00 88.81 95 LEU A CA 1
ATOM 739 C C . LEU A 1 95 ? 5.186 11.453 9.501 1.00 88.81 95 LEU A C 1
ATOM 741 O O . LEU A 1 95 ? 4.673 10.858 10.450 1.00 88.81 95 LEU A O 1
ATOM 745 N N . GLU A 1 96 ? 4.979 12.746 9.259 1.00 89.81 96 GLU A N 1
ATOM 746 C CA . GLU A 1 96 ? 4.159 13.620 10.105 1.00 89.81 96 GLU A CA 1
ATOM 747 C C . GLU A 1 96 ? 2.714 13.131 10.162 1.00 89.81 96 GLU A C 1
ATOM 749 O O . GLU A 1 96 ? 2.166 12.946 11.249 1.00 89.81 96 GLU A O 1
ATOM 754 N N . LEU A 1 97 ? 2.134 12.814 8.999 1.00 88.69 97 LEU A N 1
ATOM 755 C CA . LEU A 1 97 ? 0.771 12.305 8.900 1.00 88.69 97 LEU A CA 1
ATOM 756 C C . LEU A 1 97 ? 0.599 11.002 9.689 1.00 88.69 97 LEU A C 1
ATOM 758 O O . LEU A 1 97 ? -0.395 10.823 10.386 1.00 88.69 97 LEU A O 1
ATOM 762 N N . ARG A 1 98 ? 1.580 10.091 9.629 1.00 87.50 98 ARG A N 1
ATOM 763 C CA . ARG A 1 98 ? 1.531 8.825 10.381 1.00 87.50 98 ARG A CA 1
ATOM 764 C C . ARG A 1 98 ? 1.535 9.051 11.884 1.00 87.50 98 ARG A C 1
ATOM 766 O O . ARG A 1 98 ? 0.757 8.409 12.588 1.00 87.50 98 ARG A O 1
ATOM 773 N N . VAL A 1 99 ? 2.419 9.916 12.377 1.00 92.31 99 VAL A N 1
ATOM 774 C CA . VAL A 1 99 ? 2.514 10.213 13.813 1.00 92.31 99 VAL A CA 1
ATOM 775 C C . VAL A 1 99 ? 1.226 10.872 14.291 1.00 92.31 99 VAL A C 1
ATOM 777 O O . VAL A 1 99 ? 0.660 10.434 15.292 1.00 92.31 99 VAL A O 1
ATOM 780 N N . LEU A 1 100 ? 0.731 11.856 13.540 1.00 92.06 100 LEU A N 1
ATOM 781 C CA . LEU A 1 100 ? -0.478 12.596 13.868 1.00 92.06 100 LEU A CA 1
ATOM 782 C C . LEU A 1 100 ? -1.704 11.672 13.930 1.00 92.06 100 LEU A C 1
ATOM 784 O O . LEU A 1 100 ? -2.308 11.548 14.995 1.00 92.06 100 LEU A O 1
ATOM 788 N N . VAL A 1 101 ? -1.972 10.906 12.866 1.00 90.69 101 VAL A N 1
ATOM 789 C CA . VAL A 1 101 ? -3.089 9.943 12.815 1.00 90.69 101 VAL A CA 1
ATOM 790 C C . VAL A 1 101 ? -2.998 8.922 13.948 1.00 90.69 101 VAL A C 1
ATOM 792 O O . VAL A 1 101 ? -4.013 8.566 14.549 1.00 90.69 101 VAL A O 1
ATOM 795 N N . THR A 1 102 ? -1.791 8.458 14.287 1.00 91.56 102 THR A N 1
ATOM 796 C CA . THR A 1 102 ? -1.594 7.484 15.372 1.00 91.56 102 THR A CA 1
ATOM 797 C C . THR A 1 102 ? -1.937 8.083 16.736 1.00 91.56 102 THR A C 1
ATOM 799 O O . THR A 1 102 ? -2.658 7.455 17.514 1.00 91.56 102 THR A O 1
ATOM 802 N N . ILE A 1 103 ? -1.463 9.299 17.026 1.00 93.75 103 ILE A N 1
ATOM 803 C CA . ILE A 1 103 ? -1.757 10.000 18.283 1.00 93.75 103 ILE A CA 1
ATOM 804 C C . ILE A 1 103 ? -3.253 10.297 18.379 1.00 93.75 103 ILE A C 1
ATOM 806 O O . ILE A 1 103 ? -3.876 9.956 19.387 1.00 93.75 103 ILE A O 1
ATOM 810 N N . THR A 1 104 ? -3.847 10.867 17.329 1.00 92.00 104 THR A N 1
ATOM 811 C CA . THR A 1 104 ? -5.270 11.217 17.307 1.00 92.00 104 THR A CA 1
ATOM 812 C C . THR A 1 104 ? -6.137 9.962 17.475 1.00 92.00 104 THR A C 1
ATOM 814 O O . THR A 1 104 ? -7.064 9.959 18.287 1.00 92.00 104 THR A O 1
ATOM 817 N N . THR A 1 105 ? -5.787 8.845 16.825 1.00 89.81 105 THR A N 1
ATOM 818 C CA . THR A 1 105 ? -6.482 7.554 16.999 1.00 89.81 105 THR A CA 1
ATOM 819 C C . THR A 1 105 ? -6.367 7.042 18.436 1.00 89.81 105 THR A C 1
ATOM 821 O O . THR A 1 105 ? -7.367 6.632 19.028 1.00 89.81 105 THR A O 1
ATOM 824 N N . GLY A 1 106 ? -5.172 7.107 19.032 1.00 89.94 106 GLY A N 1
ATOM 825 C CA . GLY A 1 106 ? -4.949 6.726 20.427 1.00 89.94 106 GLY A CA 1
ATOM 826 C C . GLY A 1 106 ? -5.794 7.544 21.406 1.00 89.94 106 GLY A C 1
ATOM 827 O O . GLY A 1 106 ? -6.394 6.977 22.318 1.00 89.94 106 GLY A O 1
ATOM 828 N N . LEU A 1 107 ? -5.913 8.856 21.181 1.00 90.88 107 LEU A N 1
ATOM 829 C CA . LEU A 1 107 ? -6.755 9.743 21.988 1.00 90.88 107 LEU A CA 1
ATOM 830 C C . LEU A 1 107 ? -8.247 9.426 21.835 1.00 90.88 107 LEU A C 1
ATOM 832 O O . LEU A 1 107 ? -8.956 9.389 22.838 1.00 90.88 107 LEU A O 1
ATOM 836 N N . VAL A 1 108 ? -8.729 9.139 20.620 1.00 88.69 108 VAL A N 1
ATOM 837 C CA . VAL A 1 108 ? -10.126 8.717 20.398 1.00 88.69 108 VAL A CA 1
ATOM 838 C C . VAL A 1 108 ? -10.437 7.432 21.164 1.00 88.69 108 VAL A C 1
ATOM 840 O O . VAL A 1 108 ? -11.454 7.362 21.857 1.00 88.69 108 VAL A O 1
ATOM 843 N N . ILE A 1 109 ? -9.550 6.434 21.096 1.00 87.19 109 ILE A N 1
ATOM 844 C CA . ILE A 1 109 ? -9.705 5.168 21.828 1.00 87.19 109 ILE A CA 1
ATOM 845 C C . ILE A 1 109 ? -9.680 5.413 23.340 1.00 87.19 109 ILE A C 1
ATOM 847 O O . ILE A 1 109 ? -10.554 4.927 24.056 1.00 87.19 109 ILE A O 1
ATOM 851 N N . PHE A 1 110 ? -8.724 6.203 23.832 1.00 87.81 110 PHE A N 1
ATOM 852 C CA . PHE A 1 110 ? -8.616 6.543 25.250 1.00 87.81 110 PHE A CA 1
ATOM 853 C C . PHE A 1 110 ? -9.878 7.241 25.772 1.00 87.81 110 PHE A C 1
ATOM 855 O O . PHE A 1 110 ? -10.395 6.884 26.832 1.00 87.81 110 PHE A O 1
ATOM 862 N N . MET A 1 111 ? -10.435 8.175 24.998 1.00 85.12 111 MET A N 1
ATOM 863 C CA . MET A 1 111 ? -11.701 8.827 25.329 1.00 85.12 111 MET A CA 1
ATOM 864 C C . MET A 1 111 ? -12.867 7.837 25.365 1.00 85.12 111 MET A C 1
ATOM 866 O O . MET A 1 111 ? -13.742 7.978 26.217 1.00 85.12 111 MET A O 1
ATOM 870 N N . GLY A 1 112 ? -12.876 6.828 24.489 1.00 83.00 112 GLY A N 1
ATOM 871 C CA . GLY A 1 112 ? -13.860 5.740 24.511 1.00 83.00 112 GLY A CA 1
ATOM 872 C C . GLY A 1 112 ? -13.794 4.864 25.765 1.00 83.00 112 GLY A C 1
ATOM 873 O O . GLY A 1 112 ? -14.818 4.356 26.213 1.00 83.00 112 GLY A O 1
ATOM 874 N N . CYS A 1 113 ? -12.613 4.720 26.371 1.00 82.25 113 CYS A N 1
ATOM 875 C CA . CYS A 1 113 ? -12.451 4.014 27.646 1.00 82.25 113 CYS A CA 1
ATOM 876 C C . CYS A 1 113 ? -12.971 4.827 28.843 1.00 82.25 113 CYS A C 1
ATOM 878 O O . CYS A 1 113 ? -13.440 4.251 29.822 1.00 82.25 113 CYS A O 1
ATOM 880 N N . LEU A 1 114 ? -12.870 6.159 28.784 1.00 82.38 114 LEU A N 1
ATOM 881 C CA . LEU A 1 114 ? -13.269 7.060 29.873 1.00 82.38 114 LEU A CA 1
ATOM 882 C C . LEU A 1 114 ? -14.773 7.337 29.926 1.00 82.38 114 LEU A C 1
ATOM 884 O O . LEU A 1 114 ? -15.293 7.724 30.979 1.00 82.38 114 LEU A O 1
ATOM 888 N N . SER A 1 115 ? -15.458 7.213 28.795 1.00 76.94 115 SER A N 1
ATOM 889 C CA . SER A 1 115 ? -16.907 7.338 28.704 1.00 76.94 115 SER A CA 1
ATOM 890 C C . SER A 1 115 ? -17.435 6.584 27.487 1.00 76.94 115 SER A C 1
ATOM 892 O O . SER A 1 115 ? -16.792 6.601 26.436 1.00 76.94 115 SER A O 1
ATOM 894 N N . PRO A 1 116 ? -18.625 5.965 27.589 1.00 70.69 116 PRO A N 1
ATOM 895 C CA . PRO A 1 116 ? -19.296 5.369 26.441 1.00 70.69 116 PRO A CA 1
ATOM 896 C C . PRO A 1 116 ? -19.679 6.476 25.447 1.00 70.69 116 PRO A C 1
ATOM 898 O O . PRO A 1 116 ? -20.743 7.082 25.544 1.00 70.69 116 PRO A O 1
ATOM 901 N N . ASN A 1 117 ? -18.778 6.781 24.513 1.00 71.06 117 ASN A N 1
ATOM 902 C CA . ASN A 1 117 ? -18.971 7.831 23.514 1.00 71.06 117 ASN A CA 1
ATOM 903 C C . ASN A 1 117 ? -19.847 7.330 22.364 1.00 71.06 117 ASN A C 1
ATOM 905 O O . ASN A 1 117 ? -19.862 6.135 22.068 1.00 71.06 117 ASN A O 1
ATOM 909 N N . LEU A 1 118 ? -20.522 8.250 21.667 1.00 70.69 118 LEU A N 1
ATOM 910 C CA . LEU A 1 118 ? -21.404 7.936 20.531 1.00 70.69 118 LEU A CA 1
ATOM 911 C C . LEU A 1 118 ? -20.729 7.049 19.460 1.00 70.69 118 LEU A C 1
ATOM 913 O O . LEU A 1 118 ? -21.372 6.199 18.852 1.00 70.69 118 LEU A O 1
ATOM 917 N N . LEU A 1 119 ? -19.419 7.222 19.255 1.00 71.12 119 LEU A N 1
ATOM 918 C CA . LEU A 1 119 ? -18.621 6.430 18.311 1.00 71.12 119 LEU A CA 1
ATOM 919 C C . LEU A 1 119 ? -18.519 4.952 18.703 1.00 71.12 119 LEU A C 1
ATOM 921 O O . LEU A 1 119 ? -18.526 4.092 17.832 1.00 71.12 119 LEU A O 1
ATOM 925 N N . PHE A 1 120 ? -18.448 4.656 20.001 1.00 72.81 120 PHE A N 1
ATOM 926 C CA . PHE A 1 120 ? -18.305 3.294 20.523 1.00 72.81 120 PHE A CA 1
ATOM 927 C C . PHE A 1 120 ? -19.639 2.672 20.941 1.00 72.81 120 PHE A C 1
ATOM 929 O O . PHE A 1 120 ? -19.677 1.499 21.291 1.00 72.81 120 PHE A O 1
ATOM 936 N N . THR A 1 121 ? -20.735 3.432 20.917 1.00 80.88 121 THR A N 1
ATOM 937 C CA . THR A 1 121 ? -22.089 2.926 21.195 1.00 80.88 121 THR A CA 1
ATOM 938 C C . THR A 1 121 ? -22.923 2.748 19.931 1.00 80.88 121 THR A C 1
ATOM 940 O O . THR A 1 121 ? -23.887 1.982 19.933 1.00 80.88 121 THR A O 1
ATOM 943 N N . ASN A 1 122 ? -22.556 3.405 18.828 1.00 84.88 122 ASN A N 1
ATOM 944 C CA . ASN A 1 122 ? -23.226 3.220 17.551 1.00 84.88 122 ASN A CA 1
ATOM 945 C C . ASN A 1 122 ? -22.878 1.848 16.952 1.00 84.88 122 ASN A C 1
ATOM 947 O O . ASN A 1 122 ? -21.720 1.554 16.644 1.00 84.88 122 ASN A O 1
ATOM 951 N N . GLY A 1 123 ? -23.910 1.028 16.736 1.00 85.62 123 GLY A N 1
ATOM 952 C CA . GLY A 1 123 ? -23.772 -0.323 16.194 1.00 85.62 123 GLY A CA 1
ATOM 953 C C . GLY A 1 123 ? -23.069 -0.383 14.836 1.00 85.62 123 GLY A C 1
ATOM 954 O O . GLY A 1 123 ? -22.407 -1.374 14.552 1.00 85.62 123 GLY A O 1
ATOM 955 N N . LEU A 1 124 ? -23.145 0.673 14.018 1.00 85.69 124 LEU A N 1
ATOM 956 C CA . LEU A 1 124 ? -22.462 0.724 12.724 1.00 85.69 124 LEU A CA 1
ATOM 957 C C . LEU A 1 124 ? -20.942 0.837 12.891 1.00 85.69 124 LEU A C 1
ATOM 959 O O . LEU A 1 124 ? -20.203 0.082 12.264 1.00 85.69 124 LEU A O 1
ATOM 963 N N . PHE A 1 125 ? -20.468 1.744 13.748 1.00 83.25 125 PHE A N 1
ATOM 964 C CA . PHE A 1 125 ? -19.034 1.915 14.002 1.00 83.25 125 PHE A CA 1
ATOM 965 C C . PHE A 1 125 ? -18.439 0.702 14.712 1.00 83.25 125 PHE A C 1
ATOM 967 O O . PHE A 1 125 ? -17.359 0.253 14.336 1.00 83.25 125 PHE A O 1
ATOM 974 N N . LEU A 1 126 ? -19.174 0.125 15.668 1.00 85.81 126 LEU A N 1
ATOM 975 C CA . LEU A 1 126 ? -18.815 -1.154 16.279 1.00 85.81 126 LEU A CA 1
ATOM 976 C C . LEU A 1 126 ? -18.709 -2.261 15.227 1.00 85.81 126 LEU A C 1
ATOM 978 O O . LEU A 1 126 ? -17.709 -2.963 15.184 1.00 85.81 126 LEU A O 1
ATOM 982 N N . HIS A 1 127 ? -19.682 -2.363 14.320 1.00 88.88 127 HIS A N 1
ATOM 983 C CA . HIS A 1 127 ? -19.670 -3.369 13.261 1.00 88.88 127 HIS A CA 1
ATOM 984 C C . HIS A 1 127 ? -18.485 -3.213 12.296 1.00 88.88 127 HIS A C 1
ATOM 986 O O . HIS A 1 127 ? -17.860 -4.204 11.920 1.00 88.88 127 HIS A O 1
ATOM 992 N N . ILE A 1 128 ? -18.147 -1.980 11.901 1.00 89.00 128 ILE A N 1
ATOM 993 C CA . ILE A 1 128 ? -16.952 -1.709 11.087 1.00 89.00 128 ILE A CA 1
ATOM 994 C C . ILE A 1 128 ? -15.682 -2.038 11.880 1.00 89.00 128 ILE A C 1
ATOM 996 O O . ILE A 1 128 ? -14.760 -2.627 11.320 1.00 89.00 128 ILE A O 1
ATOM 1000 N N . GLY A 1 129 ? -15.639 -1.703 13.171 1.00 88.06 129 GLY A N 1
ATOM 1001 C CA . GLY A 1 129 ? -14.539 -2.039 14.074 1.00 88.06 129 GLY A CA 1
ATOM 1002 C C . GLY A 1 129 ? -14.312 -3.546 14.172 1.00 88.06 129 GLY A C 1
ATOM 1003 O O . GLY A 1 129 ? -13.193 -4.003 13.947 1.00 88.06 129 GLY A O 1
ATOM 1004 N N . ASP A 1 130 ? -15.377 -4.319 14.384 1.00 89.00 130 ASP A N 1
ATOM 1005 C CA . ASP A 1 130 ? -15.348 -5.784 14.426 1.00 89.00 130 ASP A CA 1
ATOM 1006 C C . ASP A 1 130 ? -14.880 -6.396 13.095 1.00 89.00 130 ASP A C 1
ATOM 1008 O O . ASP A 1 130 ? -14.284 -7.466 13.077 1.00 89.00 130 ASP A O 1
ATOM 1012 N N . LEU A 1 131 ? -15.135 -5.732 11.963 1.00 93.38 131 LEU A N 1
ATOM 1013 C CA . LEU A 1 131 ? -14.677 -6.178 10.642 1.00 93.38 131 LEU A CA 1
ATOM 1014 C C . LEU A 1 131 ? -13.282 -5.679 10.266 1.00 93.38 131 LEU A C 1
ATOM 1016 O O . LEU A 1 131 ? -12.689 -6.218 9.331 1.00 93.38 131 LEU A O 1
ATOM 1020 N N . SER A 1 132 ? -12.767 -4.652 10.941 1.00 91.56 132 SER A N 1
ATOM 1021 C CA . SER A 1 132 ? -11.580 -3.906 10.512 1.00 91.56 132 SER A CA 1
ATOM 1022 C C . SER A 1 132 ? -10.344 -4.793 10.360 1.00 91.56 132 SER A C 1
ATOM 1024 O O . SER A 1 132 ? -9.601 -4.655 9.387 1.00 91.56 132 SER A O 1
ATOM 1026 N N . TYR A 1 133 ? -10.162 -5.755 11.267 1.00 89.25 133 TYR A N 1
ATOM 1027 C CA . TYR A 1 133 ? -9.045 -6.692 11.226 1.00 89.25 133 TYR A CA 1
ATOM 1028 C C . TYR A 1 133 ? -9.109 -7.611 10.001 1.00 89.25 133 TYR A C 1
ATOM 1030 O O . TYR A 1 133 ? -8.142 -7.729 9.247 1.00 89.25 133 TYR A O 1
ATOM 1038 N N . VAL A 1 134 ? -10.264 -8.225 9.749 1.00 92.38 134 VAL A N 1
ATOM 1039 C CA . VAL A 1 134 ? -10.453 -9.092 8.580 1.00 92.38 134 VAL A CA 1
ATOM 1040 C C . VAL A 1 134 ? -10.350 -8.294 7.286 1.00 92.38 134 VAL A C 1
ATOM 1042 O O . VAL A 1 134 ? -9.693 -8.740 6.345 1.00 92.38 134 VAL A O 1
ATOM 1045 N N . LEU A 1 135 ? -10.932 -7.095 7.251 1.00 93.06 135 LEU A N 1
ATOM 1046 C CA . LEU A 1 135 ? -10.852 -6.188 6.111 1.00 93.06 135 LEU A CA 1
ATOM 1047 C C . LEU A 1 135 ? -9.404 -5.851 5.770 1.00 93.06 135 LEU A C 1
ATOM 1049 O O . LEU A 1 135 ? -9.013 -5.926 4.603 1.00 93.06 135 LEU A O 1
ATOM 1053 N N . TYR A 1 136 ? -8.583 -5.572 6.782 1.00 89.56 136 TYR A N 1
ATOM 1054 C CA . TYR A 1 136 ? -7.152 -5.352 6.612 1.00 89.56 136 TYR A CA 1
ATOM 1055 C C . TYR A 1 136 ? -6.444 -6.557 5.968 1.00 89.56 136 TYR A C 1
ATOM 1057 O O . TYR A 1 136 ? -5.597 -6.377 5.097 1.00 89.56 136 TYR A O 1
ATOM 1065 N N . LEU A 1 137 ? -6.826 -7.786 6.313 1.00 88.19 137 LEU A N 1
ATOM 1066 C CA . LEU A 1 137 ? -6.218 -8.983 5.727 1.00 88.19 137 LEU A CA 1
ATOM 1067 C C . LEU A 1 137 ? -6.646 -9.230 4.273 1.00 88.19 137 LEU A C 1
ATOM 1069 O O . LEU A 1 137 ? -5.815 -9.614 3.449 1.00 88.19 137 LEU A O 1
ATOM 1073 N N . VAL A 1 138 ? -7.924 -9.029 3.939 1.00 91.44 138 VAL A N 1
ATOM 1074 C CA . VAL A 1 138 ? -8.469 -9.449 2.633 1.00 91.44 138 VAL A CA 1
ATOM 1075 C C . VAL A 1 138 ? -8.369 -8.383 1.544 1.00 91.44 138 VAL A C 1
ATOM 1077 O O . VAL A 1 138 ? -8.290 -8.735 0.366 1.00 91.44 138 VAL A O 1
ATOM 1080 N N . HIS A 1 139 ? -8.340 -7.091 1.895 1.00 92.69 139 HIS A N 1
ATOM 1081 C CA . HIS A 1 139 ? -8.357 -6.030 0.882 1.00 92.69 139 HIS A CA 1
ATOM 1082 C C . HIS A 1 139 ? -7.089 -6.014 0.017 1.00 92.69 139 HIS A C 1
ATOM 1084 O O . HIS A 1 139 ? -7.165 -5.730 -1.177 1.00 92.69 139 HIS A O 1
ATOM 1090 N N . TRP A 1 140 ? -5.920 -6.347 0.579 1.00 88.88 140 TRP A N 1
ATOM 1091 C CA . TRP A 1 140 ? -4.652 -6.278 -0.152 1.00 88.88 140 TRP A CA 1
ATOM 1092 C C . TRP A 1 140 ? -4.516 -7.364 -1.237 1.00 88.88 140 TRP A C 1
ATOM 1094 O O . TRP A 1 140 ? -4.186 -7.010 -2.374 1.00 88.88 140 TRP A O 1
ATOM 1104 N N . PRO A 1 141 ? -4.823 -8.655 -0.975 1.00 86.62 141 PRO A N 1
ATOM 1105 C CA . PRO A 1 141 ? -4.908 -9.671 -2.027 1.00 86.62 141 PRO A CA 1
ATOM 1106 C C . PRO A 1 141 ? -5.892 -9.311 -3.145 1.00 86.62 141 PRO A C 1
ATOM 1108 O O . PRO A 1 141 ? -5.562 -9.469 -4.319 1.00 86.62 141 PRO A O 1
ATOM 1111 N N . ILE A 1 142 ? -7.069 -8.776 -2.798 1.00 88.12 142 ILE A N 1
ATOM 1112 C CA . ILE A 1 142 ? -8.083 -8.351 -3.776 1.00 88.12 142 ILE A CA 1
ATOM 1113 C C . ILE A 1 142 ? -7.545 -7.201 -4.633 1.00 88.12 142 ILE A C 1
ATOM 1115 O O . ILE A 1 142 ? -7.606 -7.263 -5.859 1.00 88.12 142 ILE A O 1
ATOM 1119 N N . LEU A 1 143 ? -6.949 -6.183 -4.008 1.00 88.19 143 LEU A N 1
ATOM 1120 C CA . LEU A 1 143 ? -6.335 -5.053 -4.704 1.00 88.19 143 LEU A CA 1
ATOM 1121 C C . LEU A 1 143 ? -5.235 -5.514 -5.673 1.00 88.19 143 LEU A C 1
ATOM 1123 O O . LEU A 1 143 ? -5.157 -5.034 -6.805 1.00 88.19 143 LEU A O 1
ATOM 1127 N N . LYS A 1 144 ? -4.383 -6.454 -5.246 1.00 84.75 144 LYS A N 1
ATOM 1128 C CA . LYS A 1 144 ? -3.326 -7.026 -6.091 1.00 84.75 144 LYS A CA 1
ATOM 1129 C C . LYS A 1 144 ? -3.885 -7.824 -7.257 1.00 84.75 144 LYS A C 1
ATOM 1131 O O . LYS A 1 144 ? -3.372 -7.671 -8.361 1.00 84.75 144 LYS A O 1
ATOM 1136 N N . TYR A 1 145 ? -4.921 -8.621 -7.020 1.00 84.94 145 TYR A N 1
ATOM 1137 C CA . TYR A 1 145 ? -5.599 -9.383 -8.062 1.00 84.94 145 TYR A CA 1
ATOM 1138 C C . TYR A 1 145 ? -6.198 -8.460 -9.131 1.00 84.94 145 TYR A C 1
ATOM 1140 O O . TYR A 1 145 ? -5.897 -8.615 -10.309 1.00 84.94 145 TYR A O 1
ATOM 1148 N N . ILE A 1 146 ? -6.950 -7.429 -8.732 1.00 84.06 146 ILE A N 1
ATOM 1149 C CA . ILE A 1 146 ? -7.550 -6.484 -9.688 1.00 84.06 146 ILE A CA 1
ATOM 1150 C C . ILE A 1 146 ? -6.475 -5.714 -10.461 1.00 84.06 146 ILE A C 1
ATOM 1152 O O . ILE A 1 146 ? -6.579 -5.570 -11.675 1.00 84.06 146 ILE A O 1
ATOM 1156 N N . ARG A 1 147 ? -5.400 -5.266 -9.799 1.00 81.56 147 ARG A N 1
ATOM 1157 C CA . ARG A 1 147 ? -4.278 -4.608 -10.492 1.00 81.56 147 ARG A CA 1
ATOM 1158 C C . ARG A 1 147 ? -3.606 -5.532 -11.509 1.00 81.56 147 ARG A C 1
ATOM 1160 O O . ARG A 1 147 ? -3.154 -5.066 -12.552 1.00 81.56 147 ARG A O 1
ATOM 1167 N N . TYR A 1 148 ? -3.507 -6.818 -11.187 1.00 80.12 148 TYR A N 1
ATOM 1168 C CA . TYR A 1 148 ? -2.926 -7.811 -12.078 1.00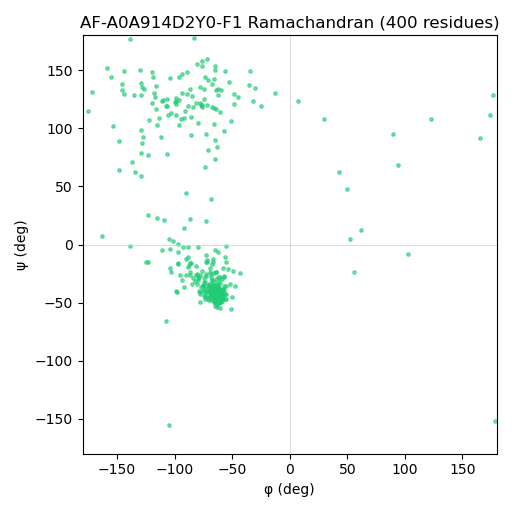 80.12 148 TYR A CA 1
ATOM 1169 C C . TYR A 1 148 ? -3.783 -7.998 -13.341 1.00 80.12 148 TYR A C 1
ATOM 1171 O O . TYR A 1 148 ? -3.250 -7.901 -14.446 1.00 80.12 148 TYR A O 1
ATOM 1179 N N . GLU A 1 149 ? -5.098 -8.164 -13.181 1.00 79.12 149 GLU A N 1
ATOM 1180 C CA . GLU A 1 149 ? -6.048 -8.369 -14.285 1.00 79.12 149 GLU A CA 1
ATOM 1181 C C . GLU A 1 149 ? -6.237 -7.120 -15.157 1.00 79.12 149 GLU A C 1
ATOM 1183 O O . GLU A 1 149 ? -6.227 -7.197 -16.385 1.00 79.12 149 GLU A O 1
ATOM 1188 N N . SER A 1 150 ? -6.354 -5.935 -14.550 1.00 76.25 150 SER A N 1
ATOM 1189 C CA . SER A 1 150 ? -6.655 -4.710 -15.297 1.00 76.25 150 SER A CA 1
ATOM 1190 C C . SER A 1 150 ? -5.485 -4.207 -16.150 1.00 76.25 150 SER A C 1
ATOM 1192 O O . SER A 1 150 ? -5.691 -3.345 -17.000 1.00 76.25 150 SER A O 1
ATOM 1194 N N . THR A 1 151 ? -4.253 -4.708 -15.967 1.00 72.06 151 THR A N 1
ATOM 1195 C CA . THR A 1 151 ? -2.997 -4.254 -16.625 1.00 72.06 151 THR A CA 1
ATOM 1196 C C . THR A 1 151 ? -2.695 -2.749 -16.539 1.00 72.06 151 THR A C 1
ATOM 1198 O O . THR A 1 151 ? -1.706 -2.282 -17.103 1.00 72.06 151 THR A O 1
ATOM 1201 N N . ARG A 1 152 ? -3.517 -1.985 -15.816 1.00 71.25 152 ARG A N 1
ATOM 1202 C CA . ARG A 1 152 ? -3.405 -0.540 -15.622 1.00 71.25 152 ARG A CA 1
ATOM 1203 C C . ARG A 1 152 ? -2.674 -0.248 -14.320 1.00 71.25 152 ARG A C 1
ATOM 1205 O O . ARG A 1 152 ? -2.816 -0.971 -13.334 1.00 71.25 152 ARG A O 1
ATOM 1212 N N . ILE A 1 153 ? -1.882 0.819 -14.341 1.00 70.38 153 ILE A N 1
ATOM 1213 C CA . ILE A 1 153 ? -1.173 1.312 -13.156 1.00 70.38 153 ILE A CA 1
ATOM 1214 C C . ILE A 1 153 ? -2.158 2.040 -12.227 1.00 70.38 153 ILE A C 1
ATOM 1216 O O . ILE A 1 153 ? -2.089 1.865 -11.007 1.00 70.38 153 ILE A O 1
ATOM 1220 N N . ASP A 1 154 ? -3.132 2.734 -12.821 1.00 80.12 154 ASP A N 1
ATOM 1221 C CA . ASP A 1 154 ? -4.118 3.550 -12.118 1.00 80.12 154 ASP A CA 1
ATOM 1222 C C . ASP A 1 154 ? -5.487 2.866 -12.049 1.00 80.12 154 ASP A C 1
ATOM 1224 O O . ASP A 1 154 ? -5.916 2.193 -12.992 1.00 80.12 154 ASP A O 1
ATOM 1228 N N . PHE A 1 155 ? -6.171 3.049 -10.919 1.00 79.75 155 PHE A N 1
ATOM 1229 C CA . PHE A 1 155 ? -7.534 2.569 -10.710 1.00 79.75 155 PHE A CA 1
ATOM 1230 C C . PHE A 1 155 ? -8.535 3.631 -11.155 1.00 79.75 155 PHE A C 1
ATOM 1232 O O . PHE A 1 155 ? -8.458 4.777 -10.713 1.00 79.75 155 PHE A O 1
ATOM 1239 N N . ASP A 1 156 ? -9.504 3.238 -11.981 1.00 87.12 156 ASP A N 1
ATOM 1240 C CA . ASP A 1 156 ? -10.691 4.063 -12.195 1.00 87.12 156 ASP A CA 1
ATOM 1241 C C . ASP A 1 156 ? -11.584 4.023 -10.939 1.00 87.12 156 ASP A C 1
ATOM 1243 O O . ASP A 1 156 ? -11.521 3.087 -10.134 1.00 87.12 156 ASP A O 1
ATOM 1247 N N . LEU A 1 157 ? -12.469 5.007 -10.776 1.00 88.25 157 LEU A N 1
ATOM 1248 C CA . LEU A 1 157 ? -13.422 5.066 -9.663 1.00 88.25 157 LEU A CA 1
ATOM 1249 C C . LEU A 1 157 ? -14.279 3.791 -9.588 1.00 88.25 157 LEU A C 1
ATOM 1251 O O . LEU A 1 157 ? -14.571 3.296 -8.500 1.00 88.25 157 LEU A O 1
ATOM 1255 N N . LYS A 1 158 ? -14.632 3.219 -10.746 1.00 88.88 158 LYS A N 1
ATOM 1256 C CA . LYS A 1 158 ? -15.359 1.945 -10.839 1.00 88.88 158 LYS A CA 1
ATOM 1257 C C . LYS A 1 158 ? -14.567 0.778 -10.250 1.00 88.88 158 LYS A C 1
ATOM 1259 O O . LYS A 1 158 ? -15.136 -0.012 -9.498 1.00 88.88 158 LYS A O 1
ATOM 1264 N N . ASP A 1 159 ? -13.270 0.698 -10.545 1.00 86.94 159 ASP A N 1
ATOM 1265 C CA . ASP A 1 159 ? -12.395 -0.353 -10.020 1.00 86.94 159 ASP A CA 1
ATOM 1266 C C . ASP A 1 159 ? -12.220 -0.199 -8.505 1.00 86.94 159 ASP A C 1
ATOM 1268 O O . ASP A 1 159 ? -12.295 -1.178 -7.764 1.00 86.94 159 ASP A O 1
ATOM 1272 N N . GLY A 1 160 ? -12.061 1.041 -8.030 1.00 89.69 160 GLY A N 1
ATOM 1273 C CA . GLY A 1 160 ? -11.982 1.354 -6.604 1.00 89.69 160 GLY A CA 1
ATOM 1274 C C . GLY A 1 160 ? -13.241 0.930 -5.843 1.00 89.69 160 GLY A C 1
ATOM 1275 O O . GLY A 1 160 ? -13.147 0.219 -4.841 1.00 89.69 160 GLY A O 1
ATOM 1276 N N . LEU A 1 161 ? -14.425 1.293 -6.345 1.00 92.00 161 LEU A N 1
ATOM 1277 C CA . LEU A 1 161 ? -15.705 0.880 -5.756 1.00 92.00 161 LEU A CA 1
ATOM 1278 C C . LEU A 1 161 ? -15.866 -0.644 -5.754 1.00 92.00 161 LEU A C 1
ATOM 1280 O O . LEU A 1 161 ? -16.318 -1.214 -4.759 1.00 92.00 161 LEU A O 1
ATOM 1284 N N . PHE A 1 162 ? -15.454 -1.314 -6.832 1.00 91.25 162 PHE A N 1
ATOM 1285 C CA . PHE A 1 162 ? -15.489 -2.770 -6.919 1.00 91.25 162 PHE A CA 1
ATOM 1286 C C . PHE A 1 162 ? -14.569 -3.433 -5.884 1.00 91.25 162 PHE A C 1
ATOM 1288 O O . PHE A 1 162 ? -14.999 -4.347 -5.179 1.00 91.25 162 PHE A O 1
ATOM 1295 N N . VAL A 1 163 ? -13.334 -2.945 -5.728 1.00 91.50 163 VAL A N 1
ATOM 1296 C CA . VAL A 1 163 ? -12.384 -3.438 -4.716 1.00 91.50 163 VAL A CA 1
ATOM 1297 C C . VAL A 1 163 ? -12.942 -3.255 -3.307 1.00 91.50 163 VAL A C 1
ATOM 1299 O O . VAL A 1 163 ? -12.879 -4.194 -2.510 1.00 91.50 163 VAL A O 1
ATOM 1302 N N . ILE A 1 164 ? -13.515 -2.089 -2.995 1.00 93.75 164 ILE A N 1
ATOM 1303 C CA . ILE A 1 164 ? -14.123 -1.815 -1.684 1.00 93.75 164 ILE A CA 1
ATOM 1304 C C . ILE A 1 164 ? -15.269 -2.796 -1.417 1.00 93.75 164 ILE A C 1
ATOM 1306 O O . ILE A 1 164 ? -15.294 -3.441 -0.367 1.00 93.75 164 ILE A O 1
ATOM 1310 N N . MET A 1 165 ? -16.176 -2.967 -2.382 1.00 95.06 165 MET A N 1
ATOM 1311 C CA . MET A 1 165 ? -17.314 -3.878 -2.265 1.00 95.06 165 MET A CA 1
ATOM 1312 C C . MET A 1 165 ? -16.861 -5.327 -2.050 1.00 95.06 165 MET A C 1
ATOM 1314 O O . MET A 1 165 ? -17.320 -5.986 -1.116 1.00 95.06 165 MET A O 1
ATOM 1318 N N . MET A 1 166 ? -15.924 -5.820 -2.863 1.00 91.88 166 MET A N 1
ATOM 1319 C CA . MET A 1 166 ? -15.406 -7.186 -2.751 1.00 91.88 166 MET A CA 1
ATOM 1320 C C . MET A 1 166 ? -14.661 -7.416 -1.436 1.00 91.88 166 MET A C 1
ATOM 1322 O O . MET A 1 166 ? -14.830 -8.464 -0.810 1.00 91.88 166 MET A O 1
ATOM 1326 N N . SER A 1 167 ? -13.879 -6.435 -0.983 1.00 94.56 167 SER A N 1
ATOM 1327 C CA . SER A 1 167 ? -13.168 -6.503 0.298 1.00 94.56 167 SER A CA 1
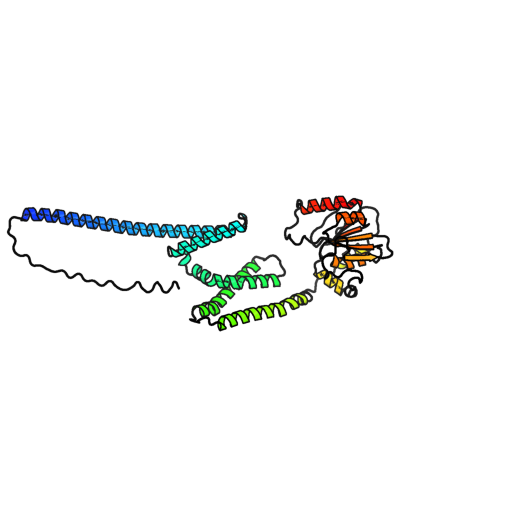ATOM 1328 C C . SER A 1 167 ? -14.146 -6.567 1.466 1.00 94.56 167 SER A C 1
ATOM 1330 O O . SER A 1 167 ? -13.994 -7.412 2.347 1.00 94.56 167 SER A O 1
ATOM 1332 N N . TYR A 1 168 ? -15.195 -5.744 1.447 1.00 95.44 168 TYR A N 1
ATOM 1333 C CA . TYR A 1 168 ? -16.224 -5.736 2.482 1.00 95.44 168 TYR A CA 1
ATOM 1334 C C . TYR A 1 168 ? -17.010 -7.055 2.528 1.00 95.44 168 TYR A C 1
ATOM 1336 O O . TYR A 1 168 ? -17.109 -7.672 3.589 1.00 95.44 168 TYR A O 1
ATOM 1344 N N . LEU A 1 169 ? -17.490 -7.551 1.381 1.00 94.25 169 LEU A N 1
ATOM 1345 C CA . LEU A 1 169 ? -18.222 -8.823 1.300 1.00 94.25 169 LEU A CA 1
ATOM 1346 C C . LEU A 1 169 ? -17.371 -10.008 1.768 1.00 94.25 169 LEU A C 1
ATOM 1348 O O . LEU A 1 169 ? -17.829 -10.836 2.557 1.00 94.25 169 LEU A O 1
ATOM 1352 N N . THR A 1 170 ? -16.112 -10.067 1.329 1.00 90.19 170 THR A N 1
ATOM 1353 C CA . THR A 1 170 ? -15.176 -11.115 1.757 1.00 90.19 170 THR A CA 1
ATOM 1354 C C . THR A 1 170 ? -14.931 -11.038 3.262 1.00 90.19 170 THR A C 1
ATOM 1356 O O . THR A 1 170 ? -14.910 -12.068 3.935 1.00 90.19 170 THR A O 1
ATOM 1359 N N . SER A 1 171 ? -14.836 -9.827 3.815 1.00 94.62 171 SER A N 1
ATOM 1360 C CA . SER A 1 171 ? -14.660 -9.628 5.256 1.00 94.62 171 SER A CA 1
ATOM 1361 C C . SER A 1 171 ? -15.853 -10.102 6.068 1.00 94.62 171 SER A C 1
ATOM 1363 O O . SER A 1 171 ? -15.663 -10.752 7.092 1.00 94.62 171 SER A O 1
ATOM 1365 N N . LEU A 1 172 ? -17.080 -9.852 5.601 1.00 94.50 172 LEU A N 1
ATOM 1366 C CA . LEU A 1 172 ? -18.291 -10.355 6.254 1.00 94.50 172 LEU A CA 1
ATOM 1367 C C . LEU A 1 172 ? -18.294 -11.886 6.333 1.00 94.50 172 LEU A C 1
ATOM 1369 O O . LEU A 1 172 ? -18.607 -12.458 7.380 1.00 94.50 172 LEU A O 1
ATOM 1373 N N . ILE A 1 173 ? -17.914 -12.552 5.239 1.00 90.12 173 ILE A N 1
ATOM 1374 C CA . ILE A 1 173 ? -17.840 -14.015 5.173 1.00 90.12 173 ILE A CA 1
ATOM 1375 C C . ILE A 1 173 ? -16.761 -14.530 6.134 1.00 90.12 173 ILE A C 1
ATOM 1377 O O . ILE A 1 173 ? -17.043 -15.401 6.961 1.00 90.12 173 ILE A O 1
ATOM 1381 N N . PHE A 1 174 ? -15.549 -13.976 6.076 1.00 90.19 174 PHE A N 1
ATOM 1382 C CA . PHE A 1 174 ? -14.441 -14.399 6.935 1.00 90.19 174 PHE A CA 1
ATOM 1383 C C . PHE A 1 174 ? -14.724 -14.148 8.417 1.00 90.19 174 PHE A C 1
ATOM 1385 O O . PHE A 1 174 ? -14.532 -15.053 9.229 1.00 90.19 174 PHE A O 1
ATOM 1392 N N . ASN A 1 175 ? -15.246 -12.977 8.780 1.00 92.19 175 ASN A N 1
ATOM 1393 C CA . ASN A 1 175 ? -15.576 -12.670 10.168 1.00 92.19 175 ASN A CA 1
ATOM 1394 C C . ASN A 1 175 ? -16.642 -13.645 10.706 1.00 92.19 175 ASN A C 1
ATOM 1396 O O . ASN A 1 175 ? -16.495 -14.236 11.777 1.00 92.19 175 ASN A O 1
ATOM 1400 N N . LYS A 1 176 ? -17.711 -13.903 9.941 1.00 89.44 176 LYS A N 1
ATOM 1401 C CA . LYS A 1 176 ? -18.792 -14.807 10.366 1.00 89.44 176 LYS A CA 1
ATOM 1402 C C . LYS A 1 176 ? -18.343 -16.266 10.486 1.00 89.44 176 LYS A C 1
ATOM 1404 O O . LYS A 1 176 ? -18.743 -16.954 11.428 1.00 89.44 176 LYS A O 1
ATOM 1409 N N . HIS A 1 177 ? -17.567 -16.761 9.524 1.00 85.06 177 HIS A N 1
ATOM 1410 C CA . HIS A 1 177 ? -17.244 -18.187 9.425 1.00 85.06 177 HIS A CA 1
ATOM 1411 C C . HIS A 1 177 ? -15.934 -18.580 10.104 1.00 85.06 177 HIS A C 1
ATOM 1413 O O . HIS A 1 177 ? -15.836 -19.709 10.583 1.00 85.06 177 HIS A O 1
ATOM 1419 N N . VAL A 1 178 ? -14.954 -17.682 10.163 1.00 85.38 178 VAL A N 1
ATOM 1420 C CA . VAL A 1 178 ? -13.611 -17.966 10.681 1.00 85.38 178 VAL A CA 1
ATOM 1421 C C . VAL A 1 178 ? -13.432 -17.298 12.037 1.00 85.38 178 VAL A C 1
ATOM 1423 O O . VAL A 1 178 ? -13.371 -17.990 13.051 1.00 85.38 178 VAL A O 1
ATOM 1426 N N . GLU A 1 179 ? -13.426 -15.968 12.083 1.00 83.00 179 GLU A N 1
ATOM 1427 C CA . GLU A 1 179 ? -13.074 -15.212 13.290 1.00 83.00 179 GLU A CA 1
ATOM 1428 C C . GLU A 1 179 ? -14.043 -15.470 14.447 1.00 83.00 179 GLU A C 1
ATOM 1430 O O . GLU A 1 179 ? -13.629 -15.924 15.512 1.00 83.00 179 GLU A O 1
ATOM 1435 N N . ASN A 1 180 ? -15.349 -15.298 14.226 1.00 84.00 180 ASN A N 1
ATOM 1436 C CA . ASN A 1 180 ? -16.360 -15.538 15.257 1.00 84.00 180 ASN A CA 1
ATOM 1437 C C . ASN A 1 180 ? -16.362 -16.979 15.768 1.00 84.00 180 ASN A C 1
ATOM 1439 O O . ASN A 1 180 ? -16.668 -17.219 16.937 1.00 84.00 180 ASN A O 1
ATOM 1443 N N . ARG A 1 181 ? -16.043 -17.954 14.907 1.00 81.81 181 ARG A N 1
ATOM 1444 C CA . ARG A 1 181 ? -15.933 -19.353 15.332 1.00 81.81 181 ARG A CA 1
ATOM 1445 C C . ARG A 1 181 ? -14.700 -19.560 16.194 1.00 81.81 181 ARG A C 1
ATOM 1447 O O . ARG A 1 181 ? -14.831 -20.169 17.248 1.00 81.81 181 ARG A O 1
ATOM 1454 N N . ILE A 1 182 ? -13.553 -19.019 15.792 1.00 81.12 182 ILE A N 1
ATOM 1455 C CA . ILE A 1 182 ? -12.306 -19.104 16.558 1.00 81.12 182 ILE A CA 1
ATOM 1456 C C . ILE A 1 182 ? -12.472 -18.423 17.921 1.00 81.12 182 ILE A C 1
ATOM 1458 O O . ILE A 1 182 ? -12.202 -19.054 18.938 1.00 81.12 182 ILE A O 1
ATOM 1462 N N . LEU A 1 183 ? -12.995 -17.194 17.965 1.00 79.50 183 LEU A N 1
ATOM 1463 C CA . LEU A 1 183 ? -13.173 -16.423 19.201 1.00 79.50 183 LEU A CA 1
ATOM 1464 C C . LEU A 1 183 ? -14.166 -17.066 20.180 1.00 79.50 183 LEU A C 1
ATOM 1466 O O . LEU A 1 183 ? -13.945 -17.036 21.389 1.00 79.50 183 LEU A O 1
ATOM 1470 N N . LYS A 1 184 ? -15.271 -17.643 19.682 1.00 80.56 184 LYS A N 1
ATOM 1471 C CA . LYS A 1 184 ? -16.275 -18.314 20.532 1.00 80.56 184 LYS A CA 1
ATOM 1472 C C . LYS A 1 184 ? -15.850 -19.709 20.951 1.00 80.56 184 LYS A C 1
ATOM 1474 O O . LYS A 1 184 ? -16.276 -20.204 21.995 1.00 80.56 184 LYS A O 1
ATOM 1479 N N . SER A 1 185 ? -15.038 -20.367 20.137 1.00 69.25 185 SER A N 1
ATOM 1480 C CA . SER A 1 185 ? -14.480 -21.646 20.509 1.00 69.25 185 SER A CA 1
ATOM 1481 C C . SER A 1 185 ? -13.505 -21.420 21.669 1.00 69.25 185 SER A C 1
ATOM 1483 O O . SER A 1 185 ? -12.503 -20.728 21.530 1.00 69.25 185 SER A O 1
ATOM 1485 N N . LYS A 1 186 ? -13.762 -22.021 22.839 1.00 63.09 186 LYS A N 1
ATOM 1486 C CA . LYS A 1 186 ? -12.754 -22.168 23.910 1.00 63.09 186 LYS A CA 1
ATOM 1487 C C . LYS A 1 186 ? -11.651 -23.147 23.478 1.00 63.09 186 LYS A C 1
ATOM 1489 O O . LYS A 1 186 ? -11.220 -23.993 24.260 1.00 63.09 186 LYS A O 1
ATOM 1494 N N . ILE A 1 187 ? -11.240 -23.104 22.213 1.00 59.06 187 ILE A N 1
ATOM 1495 C CA . ILE A 1 187 ? -10.126 -23.885 21.718 1.00 59.06 187 ILE A CA 1
ATOM 1496 C C . ILE A 1 187 ? -8.912 -23.324 22.446 1.00 59.06 187 ILE A C 1
ATOM 1498 O O . ILE A 1 187 ? -8.421 -22.239 22.143 1.00 59.06 187 ILE A O 1
ATOM 1502 N N . ARG A 1 188 ? -8.438 -24.071 23.450 1.00 53.91 188 ARG A N 1
ATOM 1503 C CA . ARG A 1 188 ? -7.026 -24.041 23.821 1.00 53.91 188 ARG A CA 1
ATOM 1504 C C . ARG A 1 188 ? -6.303 -24.274 22.503 1.00 53.91 188 ARG A C 1
ATOM 1506 O O . ARG A 1 188 ? -6.406 -25.367 21.949 1.00 53.91 188 ARG A O 1
ATOM 1513 N N . LEU A 1 189 ? -5.705 -23.220 21.952 1.00 57.69 189 LEU A N 1
ATOM 1514 C CA . LEU A 1 189 ? -4.892 -23.294 20.747 1.00 57.69 189 LEU A CA 1
ATOM 1515 C C . LEU A 1 189 ? -3.701 -24.193 21.077 1.00 57.69 189 LEU A C 1
ATOM 1517 O O . LEU A 1 189 ? -2.643 -23.738 21.499 1.00 57.69 189 LEU A O 1
ATOM 1521 N N . ASN A 1 190 ? -3.915 -25.499 20.960 1.00 58.19 190 ASN A N 1
ATOM 1522 C CA . ASN A 1 190 ? -2.860 -26.484 21.013 1.00 58.19 190 ASN A CA 1
ATOM 1523 C C . ASN A 1 190 ? -1.973 -26.237 19.790 1.00 58.19 190 ASN A C 1
ATOM 1525 O O . ASN A 1 190 ? -2.461 -25.809 18.741 1.00 58.19 190 ASN A O 1
ATOM 1529 N N . SER A 1 191 ? -0.681 -26.545 19.893 1.00 54.81 191 SER A N 1
ATOM 1530 C CA . SER A 1 191 ? 0.303 -26.344 18.818 1.00 54.81 191 SER A CA 1
ATOM 1531 C C . SER A 1 191 ? -0.142 -26.902 17.456 1.00 54.81 191 SER A C 1
ATOM 1533 O O . SER A 1 191 ? 0.280 -26.406 16.416 1.00 54.81 191 SER A O 1
ATOM 1535 N N . PHE A 1 192 ? -1.060 -27.874 17.453 1.00 61.03 192 PHE A N 1
ATOM 1536 C CA . PHE A 1 192 ? -1.700 -28.423 16.260 1.00 61.03 192 PHE A CA 1
ATOM 1537 C C . PHE A 1 192 ? -2.482 -27.385 15.434 1.00 61.03 192 PHE A C 1
ATOM 1539 O O . PHE A 1 192 ? -2.387 -27.393 14.213 1.00 61.03 192 PHE A O 1
ATOM 1546 N N . SER A 1 193 ? -3.199 -26.452 16.069 1.00 65.38 193 SER A N 1
ATOM 1547 C CA . SER A 1 193 ? -3.973 -25.415 15.368 1.00 65.38 193 SER A CA 1
ATOM 1548 C C . SER A 1 193 ? -3.066 -24.397 14.668 1.00 65.38 193 SER A C 1
ATOM 1550 O O . SER A 1 193 ? -3.320 -24.021 13.523 1.00 65.38 193 SER A O 1
ATOM 1552 N N . TYR A 1 194 ? -1.957 -24.020 15.311 1.00 69.19 194 TYR A N 1
ATOM 1553 C CA . TYR A 1 194 ? -0.924 -23.191 14.686 1.00 69.19 194 TYR A CA 1
ATOM 1554 C C . TYR A 1 194 ? -0.229 -23.923 13.541 1.00 69.19 194 TYR A C 1
ATOM 1556 O O . TYR A 1 194 ? -0.045 -23.338 12.478 1.00 69.19 194 TYR A O 1
ATOM 1564 N N . ALA A 1 195 ? 0.083 -25.209 13.717 1.00 71.88 195 ALA A N 1
ATOM 1565 C CA . ALA A 1 195 ? 0.673 -26.030 12.666 1.00 71.88 195 ALA A CA 1
ATOM 1566 C C . ALA A 1 195 ? -0.251 -26.151 11.446 1.00 71.88 195 ALA A C 1
ATOM 1568 O O . ALA A 1 195 ? 0.228 -26.066 10.320 1.00 71.88 195 ALA A O 1
ATOM 1569 N N . THR A 1 196 ? -1.569 -26.271 11.637 1.00 73.06 196 THR A N 1
ATOM 1570 C CA . THR A 1 196 ? -2.525 -26.305 10.520 1.00 73.06 196 THR A CA 1
ATOM 1571 C C . THR A 1 196 ? -2.654 -24.966 9.802 1.00 73.06 196 THR A C 1
ATOM 1573 O O . THR A 1 196 ? -2.681 -24.949 8.575 1.00 73.06 196 THR A O 1
ATOM 1576 N N . ILE A 1 197 ? -2.677 -23.841 10.526 1.00 76.75 197 ILE A N 1
ATOM 1577 C CA . ILE A 1 197 ? -2.733 -22.508 9.903 1.00 76.75 197 ILE A CA 1
ATOM 1578 C C . ILE A 1 197 ? -1.428 -22.225 9.149 1.00 76.75 197 ILE A C 1
ATOM 1580 O O . ILE A 1 197 ? -1.467 -21.795 8.000 1.00 76.75 197 ILE A O 1
ATOM 1584 N N . PHE A 1 198 ? -0.281 -22.537 9.758 1.00 76.31 198 PHE A N 1
ATOM 1585 C CA . PHE A 1 198 ? 1.036 -22.396 9.138 1.00 76.31 198 PHE A CA 1
ATOM 1586 C C . PHE A 1 198 ? 1.204 -23.320 7.927 1.00 76.31 198 PHE A C 1
ATOM 1588 O O . PHE A 1 198 ? 1.732 -22.915 6.899 1.00 76.31 198 PHE A O 1
ATOM 1595 N N . SER A 1 199 ? 0.708 -24.555 8.013 1.00 76.56 199 SER A N 1
ATOM 1596 C CA . SER A 1 199 ? 0.695 -25.498 6.894 1.00 76.56 199 SER A CA 1
ATOM 1597 C C . SER A 1 199 ? -0.152 -24.977 5.736 1.00 76.56 199 SER A C 1
ATOM 1599 O O . SER A 1 199 ? 0.293 -25.048 4.595 1.00 76.56 199 SER A O 1
ATOM 1601 N N . GLN A 1 200 ? -1.329 -24.405 6.004 1.00 78.75 200 GLN A N 1
ATOM 1602 C CA . GLN A 1 200 ? -2.184 -23.848 4.957 1.00 78.75 200 GLN A CA 1
ATOM 1603 C C . GLN A 1 200 ? -1.572 -22.607 4.305 1.00 78.75 200 GLN A C 1
ATOM 1605 O O . GLN A 1 200 ? -1.595 -22.512 3.080 1.00 78.75 200 GLN A O 1
ATOM 1610 N N . THR A 1 201 ? -0.971 -21.692 5.071 1.00 76.81 201 THR A N 1
ATOM 1611 C CA . THR A 1 201 ? -0.282 -20.522 4.499 1.00 76.81 201 THR A CA 1
ATOM 1612 C C . THR A 1 201 ? 0.974 -20.921 3.726 1.00 76.81 201 THR A C 1
ATOM 1614 O O . THR A 1 201 ? 1.220 -20.381 2.648 1.00 76.81 201 THR A O 1
ATOM 1617 N N . PHE A 1 202 ? 1.725 -21.913 4.206 1.00 80.19 202 PHE A N 1
ATOM 1618 C CA . PHE A 1 202 ? 2.885 -22.466 3.508 1.00 80.19 202 PHE A CA 1
ATOM 1619 C C . PHE A 1 202 ? 2.491 -23.177 2.207 1.00 80.19 202 PHE A C 1
ATOM 1621 O O . PHE A 1 202 ? 3.120 -22.966 1.171 1.00 80.19 202 PHE A O 1
ATOM 1628 N N . LEU A 1 203 ? 1.407 -23.956 2.217 1.00 79.19 203 LEU A N 1
ATOM 1629 C CA . LEU A 1 203 ? 0.874 -24.600 1.017 1.00 79.19 203 LEU A CA 1
ATOM 1630 C C . LEU A 1 203 ? 0.387 -23.558 0.003 1.00 79.19 203 LEU A C 1
ATOM 1632 O O . LEU A 1 203 ? 0.672 -23.682 -1.184 1.00 79.19 203 LEU A O 1
ATOM 1636 N N . PHE A 1 204 ? -0.290 -22.500 0.461 1.00 77.94 204 PHE A N 1
ATOM 1637 C CA . PHE A 1 204 ? -0.729 -21.400 -0.399 1.00 77.94 204 PHE A CA 1
ATOM 1638 C C . PHE A 1 204 ? 0.460 -20.656 -1.019 1.00 77.94 204 PHE A C 1
ATOM 1640 O O . PHE A 1 204 ? 0.425 -20.322 -2.200 1.00 77.94 204 PHE A O 1
ATOM 1647 N N . PHE A 1 205 ? 1.540 -20.456 -0.257 1.00 75.94 205 PHE A N 1
ATOM 1648 C CA . PHE A 1 205 ? 2.790 -19.884 -0.758 1.00 75.94 205 PHE A CA 1
ATOM 1649 C C . PHE A 1 205 ? 3.448 -20.782 -1.813 1.00 75.94 205 PHE A C 1
ATOM 1651 O O . PHE A 1 205 ? 3.841 -20.294 -2.871 1.00 75.94 205 PHE A O 1
ATOM 1658 N N . ILE A 1 206 ? 3.505 -22.098 -1.578 1.00 79.25 206 ILE A N 1
ATOM 1659 C CA . ILE A 1 206 ? 4.010 -23.073 -2.554 1.00 79.25 206 ILE A CA 1
ATOM 1660 C C . ILE A 1 206 ? 3.155 -23.059 -3.822 1.00 79.25 206 ILE A C 1
ATOM 1662 O O . ILE A 1 206 ? 3.706 -23.004 -4.917 1.00 79.25 206 ILE A O 1
ATOM 1666 N N . ILE A 1 207 ? 1.830 -23.066 -3.706 1.00 76.88 207 ILE A N 1
ATOM 1667 C CA . ILE A 1 207 ? 0.917 -23.013 -4.853 1.00 76.88 207 ILE A CA 1
ATOM 1668 C C . ILE A 1 207 ? 1.095 -21.697 -5.619 1.00 76.88 207 ILE A C 1
ATOM 1670 O O . ILE A 1 207 ? 1.222 -2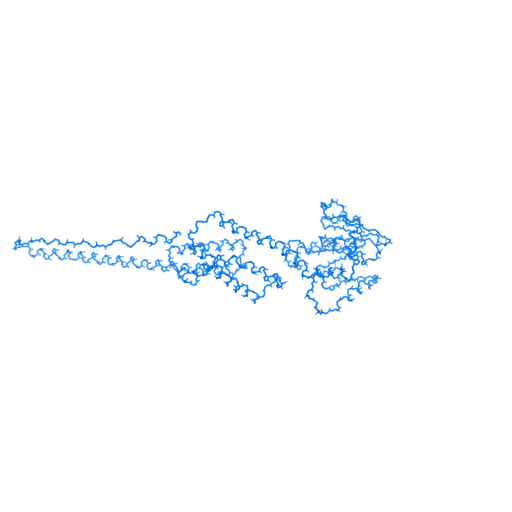1.716 -6.840 1.00 76.88 207 ILE A O 1
ATOM 1674 N N . TYR A 1 208 ? 1.182 -20.562 -4.926 1.00 73.06 208 TYR A N 1
ATOM 1675 C CA . TYR A 1 208 ? 1.441 -19.261 -5.543 1.00 73.06 208 TYR A CA 1
ATOM 1676 C C . TYR A 1 208 ? 2.782 -19.233 -6.287 1.00 73.06 208 TYR A C 1
ATOM 1678 O O . TYR A 1 208 ? 2.847 -18.772 -7.424 1.00 73.06 208 TYR A O 1
ATOM 1686 N N . TYR A 1 209 ? 3.844 -19.776 -5.691 1.00 72.56 209 TYR A N 1
ATOM 1687 C CA . TYR A 1 209 ? 5.166 -19.810 -6.312 1.00 72.56 209 TYR A CA 1
ATOM 1688 C C . TYR A 1 209 ? 5.210 -20.751 -7.526 1.00 72.56 209 TYR A C 1
ATOM 1690 O O . TYR A 1 209 ? 5.749 -20.393 -8.570 1.00 72.56 209 TYR A O 1
ATOM 1698 N N . ASN A 1 210 ? 4.595 -21.933 -7.416 1.00 71.25 210 ASN A N 1
ATOM 1699 C CA . ASN A 1 210 ? 4.645 -22.965 -8.454 1.00 71.25 210 ASN A CA 1
ATOM 1700 C C . ASN A 1 210 ? 3.635 -22.749 -9.591 1.00 71.25 210 ASN A C 1
ATOM 1702 O O . ASN A 1 210 ? 3.921 -23.117 -10.725 1.00 71.25 210 ASN A O 1
ATOM 1706 N N . ILE A 1 211 ? 2.467 -22.157 -9.323 1.00 66.81 211 ILE A N 1
ATOM 1707 C CA . ILE A 1 211 ? 1.432 -21.899 -10.341 1.00 66.81 211 ILE A CA 1
ATOM 1708 C C . ILE A 1 211 ? 1.513 -20.459 -10.859 1.00 66.81 211 ILE A C 1
ATOM 1710 O O . ILE A 1 211 ? 1.378 -20.229 -12.061 1.00 66.81 211 ILE A O 1
ATOM 1714 N N . GLY A 1 212 ? 1.749 -19.489 -9.972 1.00 52.62 212 GLY A N 1
ATOM 1715 C CA . GLY A 1 212 ? 1.727 -18.064 -10.299 1.00 52.62 212 GLY A CA 1
ATOM 1716 C C . GLY A 1 212 ? 2.935 -17.603 -11.108 1.00 52.62 212 GLY A C 1
ATOM 1717 O O . GLY A 1 212 ? 2.773 -16.840 -12.049 1.00 52.62 212 GLY A O 1
ATOM 1718 N N . ILE A 1 213 ? 4.149 -18.078 -10.831 1.00 54.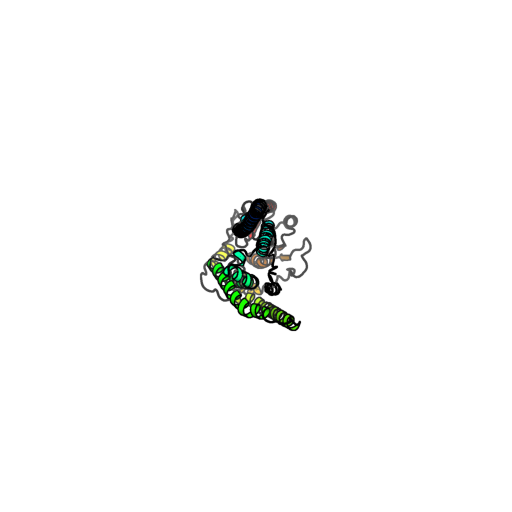56 213 ILE A N 1
ATOM 1719 C CA . ILE A 1 213 ? 5.323 -17.572 -11.562 1.00 54.56 213 ILE A CA 1
ATOM 1720 C C . ILE A 1 213 ? 5.399 -18.095 -13.013 1.00 54.56 213 ILE A C 1
ATOM 1722 O O . ILE A 1 213 ? 5.613 -17.276 -13.907 1.00 54.56 213 ILE A O 1
ATOM 1726 N N . PRO A 1 214 ? 5.149 -19.385 -13.322 1.00 48.66 214 PRO A N 1
ATOM 1727 C CA . PRO A 1 214 ? 5.283 -19.872 -14.699 1.00 48.66 214 PRO A CA 1
ATOM 1728 C C . PRO A 1 214 ? 4.149 -19.421 -15.634 1.00 48.66 214 PRO A C 1
ATOM 1730 O O . PRO A 1 214 ? 4.411 -19.093 -16.791 1.00 48.66 214 PRO A O 1
ATOM 1733 N N . ARG A 1 215 ? 2.891 -19.351 -15.160 1.00 45.84 215 ARG A N 1
ATOM 1734 C CA . ARG A 1 215 ? 1.744 -18.978 -16.019 1.00 45.84 215 ARG A CA 1
ATOM 1735 C C . ARG A 1 215 ? 1.680 -17.490 -16.345 1.00 45.84 215 ARG A C 1
ATOM 1737 O O . ARG A 1 215 ? 1.361 -17.146 -17.478 1.00 45.84 215 ARG A O 1
ATOM 1744 N N . ILE A 1 216 ? 2.081 -16.611 -15.423 1.00 47.91 216 ILE A N 1
ATOM 1745 C CA . ILE A 1 216 ? 2.182 -15.165 -15.692 1.00 47.91 216 ILE A CA 1
ATOM 1746 C C . ILE A 1 216 ? 3.221 -14.877 -16.795 1.00 47.91 216 ILE A C 1
ATOM 1748 O O . ILE A 1 216 ? 3.091 -13.896 -17.531 1.00 47.91 216 ILE A O 1
ATOM 1752 N N . ILE A 1 217 ? 4.226 -15.747 -16.941 1.00 49.44 217 ILE A N 1
ATOM 1753 C CA . ILE A 1 217 ? 5.251 -15.653 -17.987 1.00 49.44 217 ILE A CA 1
ATOM 1754 C C . ILE A 1 217 ? 4.734 -16.198 -19.333 1.00 49.44 217 ILE A C 1
ATOM 1756 O O . ILE A 1 217 ? 5.083 -15.648 -20.375 1.00 49.44 217 ILE A O 1
ATOM 1760 N N . GLN A 1 218 ? 3.873 -17.223 -19.335 1.00 40.50 218 GLN A N 1
ATOM 1761 C CA . GLN A 1 218 ? 3.412 -17.888 -20.564 1.00 40.50 218 GLN A CA 1
ATOM 1762 C C . GLN A 1 218 ? 2.118 -17.302 -21.161 1.00 40.50 218 GLN A C 1
ATOM 1764 O O . GLN A 1 218 ? 1.992 -17.196 -22.380 1.00 40.50 218 GLN A O 1
ATOM 1769 N N . GLU A 1 219 ? 1.159 -16.873 -20.339 1.00 38.16 219 GLU A N 1
ATOM 1770 C CA . GLU A 1 219 ? -0.180 -16.480 -20.810 1.00 38.16 219 GLU A CA 1
ATOM 1771 C C . GLU A 1 219 ? -0.260 -15.013 -21.271 1.00 38.16 219 GLU A C 1
ATOM 1773 O O . GLU A 1 219 ? -1.112 -14.648 -22.080 1.00 38.16 219 GLU A O 1
ATOM 1778 N N . LYS A 1 220 ? 0.738 -14.189 -20.912 1.00 43.38 220 LYS A N 1
ATOM 1779 C CA . LYS A 1 220 ? 0.948 -12.859 -21.518 1.00 43.38 220 LYS A CA 1
ATOM 1780 C C . LYS A 1 220 ? 1.246 -12.909 -23.028 1.00 43.38 220 LYS A C 1
ATOM 1782 O O . LYS A 1 220 ? 1.325 -11.847 -23.654 1.00 43.38 220 LYS A O 1
ATOM 1787 N N . SER A 1 221 ? 1.411 -14.103 -23.612 1.00 46.81 221 SER A N 1
ATOM 1788 C CA . SER A 1 221 ? 1.866 -14.289 -24.990 1.00 46.81 221 SER A CA 1
ATOM 1789 C C . SER A 1 221 ? 0.769 -14.520 -26.041 1.00 46.81 221 SER A C 1
ATOM 1791 O O . SER A 1 221 ? 1.067 -14.303 -27.211 1.00 46.81 221 SER A O 1
ATOM 1793 N N . SER A 1 222 ? -0.481 -14.881 -25.702 1.00 42.53 222 SER A N 1
ATOM 1794 C CA . SER A 1 222 ? -1.342 -15.516 -26.731 1.00 42.53 222 SER A CA 1
ATOM 1795 C C . SER A 1 222 ? -2.714 -14.899 -27.048 1.00 42.53 222 SER A C 1
ATOM 1797 O O . SER A 1 222 ? -3.255 -15.228 -28.098 1.00 42.53 222 SER A O 1
ATOM 1799 N N . THR A 1 223 ? -3.309 -13.999 -26.253 1.00 39.69 223 THR A N 1
ATOM 1800 C CA . THR A 1 223 ? -4.769 -13.728 -26.397 1.00 39.69 223 THR A CA 1
ATOM 1801 C C . THR A 1 223 ? -5.211 -12.287 -26.682 1.00 39.69 223 THR A C 1
ATOM 1803 O O . THR A 1 223 ? -6.363 -11.945 -26.453 1.00 39.69 223 THR A O 1
ATOM 1806 N N . THR A 1 224 ? -4.374 -11.434 -27.285 1.00 42.53 224 THR A N 1
ATOM 1807 C CA . THR A 1 224 ? -4.854 -10.155 -27.877 1.00 42.53 224 THR A CA 1
ATOM 1808 C C . THR A 1 224 ? -4.274 -9.892 -29.273 1.00 42.53 224 THR A C 1
ATOM 1810 O O . THR A 1 224 ? -3.537 -8.937 -29.520 1.00 42.53 224 THR A O 1
ATOM 1813 N N . LEU A 1 225 ? -4.616 -10.804 -30.184 1.00 40.53 225 LEU A N 1
ATOM 1814 C CA . LEU A 1 225 ? -4.718 -10.649 -31.641 1.00 40.53 225 LEU A CA 1
ATOM 1815 C C . LEU A 1 225 ? -6.185 -10.238 -31.885 1.00 40.53 225 LEU A C 1
ATOM 1817 O O . LEU A 1 225 ? -7.082 -10.965 -31.488 1.00 40.53 225 LEU A O 1
ATOM 1821 N N . ILE A 1 226 ? -6.531 -9.054 -32.382 1.00 44.31 226 ILE A N 1
ATOM 1822 C CA . ILE A 1 226 ? -6.525 -8.652 -33.792 1.00 44.31 226 ILE A CA 1
ATOM 1823 C C . ILE A 1 226 ? -6.900 -7.161 -33.781 1.00 44.31 226 ILE A C 1
ATOM 1825 O O . ILE A 1 226 ? -8.003 -6.842 -33.369 1.00 44.31 226 ILE A O 1
ATOM 1829 N N . THR A 1 227 ? -6.002 -6.260 -34.192 1.00 41.12 227 THR A N 1
ATOM 1830 C CA . THR A 1 227 ? -6.308 -5.079 -35.033 1.00 41.12 227 THR A CA 1
ATOM 1831 C C . THR A 1 227 ? -5.051 -4.219 -35.229 1.00 41.12 227 THR A C 1
ATOM 1833 O O . THR A 1 227 ? -4.407 -3.813 -34.265 1.00 41.12 227 THR A O 1
ATOM 1836 N N . ASN A 1 228 ? -4.774 -3.906 -36.500 1.00 38.31 228 ASN A N 1
ATOM 1837 C CA . ASN A 1 228 ? -3.981 -2.775 -37.015 1.00 38.31 228 ASN A CA 1
ATOM 1838 C C . ASN A 1 228 ? -2.476 -2.984 -37.304 1.00 38.31 228 ASN A C 1
ATOM 1840 O O . ASN A 1 228 ? -1.586 -2.352 -36.736 1.00 38.31 228 ASN A O 1
ATOM 1844 N N . ASN A 1 229 ? -2.221 -3.791 -38.341 1.00 43.75 229 ASN A N 1
ATOM 1845 C CA . ASN A 1 229 ? -0.958 -3.932 -39.080 1.00 43.75 229 ASN A CA 1
ATOM 1846 C C . ASN A 1 229 ? -0.650 -2.737 -40.017 1.00 43.75 229 ASN A C 1
ATOM 1848 O O . ASN A 1 229 ? -0.629 -2.900 -41.232 1.00 43.75 229 ASN A O 1
ATOM 1852 N N . LYS A 1 230 ? -0.391 -1.532 -39.490 1.00 41.56 230 LYS A N 1
ATOM 1853 C CA . LYS A 1 230 ? 0.115 -0.406 -40.321 1.00 41.56 230 LYS A CA 1
ATOM 1854 C C . LYS A 1 230 ? 1.440 0.214 -39.859 1.00 41.56 230 LYS A C 1
ATOM 1856 O O . LYS A 1 230 ? 2.088 0.898 -40.638 1.00 41.56 230 LYS A O 1
ATOM 1861 N N . ALA A 1 231 ? 1.897 -0.059 -38.635 1.00 42.41 231 ALA A N 1
ATOM 1862 C CA . ALA A 1 231 ? 3.092 0.595 -38.085 1.00 42.41 231 ALA A CA 1
ATOM 1863 C C . ALA A 1 231 ? 4.430 -0.090 -38.443 1.00 42.41 231 ALA A C 1
ATOM 1865 O O . ALA A 1 231 ? 5.488 0.515 -38.286 1.00 42.41 231 ALA A O 1
ATOM 1866 N N . MET A 1 232 ? 4.408 -1.345 -38.911 1.00 39.78 232 MET A N 1
ATOM 1867 C CA . MET A 1 232 ? 5.630 -2.125 -39.155 1.00 39.78 232 MET A CA 1
ATOM 1868 C C . MET A 1 232 ? 6.338 -1.786 -40.474 1.00 39.78 232 MET A C 1
ATOM 1870 O O . MET A 1 232 ? 7.563 -1.873 -40.524 1.00 39.78 232 MET A O 1
ATOM 1874 N N . ASP A 1 233 ? 5.609 -1.346 -41.502 1.00 41.84 233 ASP A N 1
ATOM 1875 C CA . ASP A 1 233 ? 6.237 -0.894 -42.752 1.00 41.84 233 ASP A CA 1
ATOM 1876 C C . ASP A 1 233 ? 7.038 0.398 -42.555 1.00 41.84 233 ASP A C 1
ATOM 1878 O O . ASP A 1 233 ? 8.078 0.590 -43.177 1.00 41.84 233 ASP A O 1
ATOM 1882 N N . ILE A 1 234 ? 6.620 1.257 -41.622 1.00 42.59 234 ILE A N 1
ATOM 1883 C CA . ILE A 1 234 ? 7.202 2.592 -41.453 1.00 42.59 234 ILE A CA 1
ATOM 1884 C C . ILE A 1 234 ? 8.602 2.516 -40.819 1.00 42.59 234 ILE A C 1
ATOM 1886 O O . ILE A 1 234 ? 9.542 3.113 -41.340 1.00 42.59 234 ILE A O 1
ATOM 1890 N N . SER A 1 235 ? 8.796 1.741 -39.743 1.00 43.00 235 SER A N 1
ATOM 1891 C CA . SER A 1 235 ? 10.101 1.669 -39.056 1.00 43.00 235 SER A CA 1
ATOM 1892 C C . SER A 1 235 ? 11.184 0.944 -39.865 1.00 43.00 235 SER A C 1
ATOM 1894 O O . SER A 1 235 ? 12.351 1.326 -39.803 1.00 43.00 235 SER A O 1
ATOM 1896 N N . TYR A 1 236 ? 10.818 -0.081 -40.643 1.00 40.16 236 TYR A N 1
ATOM 1897 C CA . TYR A 1 236 ? 11.773 -0.816 -41.482 1.00 40.16 236 TYR A CA 1
ATOM 1898 C C . TYR A 1 236 ? 12.172 -0.004 -42.727 1.00 40.16 236 TYR A C 1
ATOM 1900 O O . TYR A 1 236 ? 13.338 -0.013 -43.122 1.00 40.16 236 TYR A O 1
ATOM 1908 N N . HIS A 1 237 ? 11.242 0.772 -43.300 1.00 40.28 237 HIS A N 1
ATOM 1909 C CA . HIS A 1 237 ? 11.557 1.711 -44.378 1.00 40.28 237 HIS A CA 1
ATOM 1910 C C . HIS A 1 237 ? 12.407 2.903 -43.917 1.00 40.28 237 HIS A C 1
ATOM 1912 O O . HIS A 1 237 ? 13.293 3.310 -44.665 1.00 40.28 237 HIS A O 1
ATOM 1918 N N . LEU A 1 238 ? 12.210 3.428 -42.700 1.00 43.34 238 LEU A N 1
ATOM 1919 C CA . LEU A 1 238 ? 13.007 4.549 -42.177 1.00 43.34 238 LEU A CA 1
ATOM 1920 C C . LEU A 1 238 ? 14.490 4.193 -41.991 1.00 43.34 238 LEU A C 1
ATOM 1922 O O . LEU A 1 238 ? 15.352 4.970 -42.387 1.00 43.34 238 LEU A O 1
ATOM 1926 N N . ILE A 1 239 ? 14.798 3.006 -41.455 1.00 45.19 239 ILE A N 1
ATOM 1927 C CA . ILE A 1 239 ? 16.190 2.559 -41.261 1.00 45.19 239 ILE A CA 1
ATOM 1928 C C . ILE A 1 239 ? 16.840 2.188 -42.605 1.00 45.19 239 ILE A C 1
ATOM 1930 O O . ILE A 1 239 ? 18.017 2.464 -42.833 1.00 45.19 239 ILE A O 1
ATOM 1934 N N . ARG A 1 240 ? 16.077 1.606 -43.541 1.00 40.28 240 ARG A N 1
ATOM 1935 C CA . ARG A 1 240 ? 16.581 1.226 -44.872 1.00 40.28 240 ARG A CA 1
ATOM 1936 C C . ARG A 1 240 ? 16.830 2.429 -45.793 1.00 40.28 240 ARG A C 1
ATOM 1938 O O . ARG A 1 240 ? 17.701 2.344 -46.655 1.00 40.28 240 ARG A O 1
ATOM 1945 N N . ASN A 1 241 ? 16.110 3.537 -45.600 1.00 36.62 241 ASN A N 1
ATOM 1946 C CA . ASN A 1 241 ? 16.253 4.772 -46.380 1.00 36.62 241 ASN A CA 1
ATOM 1947 C C . ASN A 1 241 ? 17.249 5.780 -45.781 1.00 36.62 241 ASN A C 1
ATOM 1949 O O . ASN A 1 241 ? 17.287 6.922 -46.237 1.00 36.62 241 ASN A O 1
ATOM 1953 N N . LEU A 1 242 ? 18.091 5.366 -44.824 1.00 37.66 242 LEU A N 1
ATOM 1954 C CA . LEU A 1 242 ? 19.274 6.118 -44.394 1.00 37.66 242 LEU A CA 1
ATOM 1955 C C . LEU A 1 242 ? 20.288 6.211 -45.552 1.00 37.66 242 LEU A C 1
ATOM 1957 O O . LEU A 1 242 ? 21.310 5.523 -45.579 1.00 37.66 242 LEU A O 1
ATOM 1961 N N . LYS A 1 243 ? 19.993 7.041 -46.556 1.00 31.70 243 LYS A N 1
ATOM 1962 C CA . LYS A 1 243 ? 21.003 7.570 -47.467 1.00 31.70 243 LYS A CA 1
ATOM 1963 C C . LYS A 1 243 ? 21.777 8.628 -46.696 1.00 31.70 243 LYS A C 1
ATOM 1965 O O . LYS A 1 243 ? 21.187 9.544 -46.138 1.00 31.70 243 LYS A O 1
ATOM 1970 N N . TYR A 1 244 ? 23.094 8.454 -46.664 1.00 39.59 244 TYR A N 1
ATOM 1971 C CA . TYR A 1 244 ? 24.051 9.431 -46.163 1.00 39.59 244 TYR A CA 1
ATOM 1972 C C . TYR A 1 244 ? 23.866 10.730 -46.960 1.00 39.59 244 TYR A C 1
ATOM 1974 O O . TYR A 1 244 ? 24.320 10.838 -48.097 1.00 39.59 244 TYR A O 1
ATOM 1982 N N . THR A 1 245 ? 23.124 11.677 -46.402 1.00 32.25 245 THR A N 1
ATOM 1983 C CA . THR A 1 245 ? 23.101 13.061 -46.865 1.00 32.25 245 THR A CA 1
ATOM 1984 C C . THR A 1 245 ? 23.843 13.886 -45.833 1.00 32.25 245 THR A C 1
ATOM 1986 O O . THR A 1 245 ? 23.482 13.893 -44.656 1.00 32.25 245 THR A O 1
ATOM 1989 N N . ASP A 1 246 ? 24.923 14.521 -46.279 1.00 36.03 246 ASP A N 1
ATOM 1990 C CA . ASP A 1 246 ? 25.687 15.474 -45.489 1.00 36.03 246 ASP A CA 1
ATOM 1991 C C . ASP A 1 246 ? 24.782 16.645 -45.102 1.00 36.03 246 ASP A C 1
ATOM 1993 O O . ASP A 1 246 ? 24.311 17.396 -45.954 1.00 36.03 246 ASP A O 1
ATOM 1997 N N . GLY A 1 247 ? 24.523 16.772 -43.803 1.00 36.41 247 GLY A N 1
ATOM 1998 C CA . GLY A 1 247 ? 23.720 17.847 -43.232 1.00 36.41 247 GLY A CA 1
ATOM 1999 C C . GLY A 1 247 ? 22.532 17.317 -42.442 1.00 36.41 247 GLY A C 1
ATOM 2000 O O . GLY A 1 247 ? 21.584 16.805 -43.021 1.00 36.41 247 GLY A O 1
ATOM 2001 N N . TYR A 1 248 ? 22.641 17.446 -41.117 1.00 37.41 248 TYR A N 1
ATOM 2002 C CA . TYR A 1 248 ? 21.572 17.476 -40.113 1.00 37.41 248 TYR A CA 1
ATOM 2003 C C . TYR A 1 248 ? 20.289 16.687 -40.418 1.00 37.41 248 TYR A C 1
ATOM 2005 O O . TYR A 1 248 ? 19.434 17.118 -41.189 1.00 37.41 248 TYR A O 1
ATOM 2013 N N . VAL A 1 249 ? 20.102 15.576 -39.703 1.00 30.67 249 VAL A N 1
ATOM 2014 C CA . VAL A 1 249 ? 18.811 14.886 -39.636 1.00 30.67 249 VAL A CA 1
ATOM 2015 C C . VAL A 1 249 ? 18.377 14.811 -38.177 1.00 30.67 249 VAL A C 1
ATOM 2017 O O . VAL A 1 249 ? 18.934 14.038 -37.399 1.00 30.67 249 VAL A O 1
ATOM 2020 N N . ASP A 1 250 ? 17.374 15.613 -37.823 1.00 31.53 250 ASP A N 1
ATOM 2021 C CA . ASP A 1 250 ? 16.573 15.415 -36.616 1.00 31.53 250 ASP A CA 1
ATOM 2022 C C . ASP A 1 250 ? 15.778 14.110 -36.769 1.00 31.53 250 ASP A C 1
ATOM 2024 O O . ASP A 1 250 ? 14.949 13.969 -37.674 1.00 31.53 250 ASP A O 1
ATOM 2028 N N . PHE A 1 251 ? 16.026 13.131 -35.897 1.00 36.91 251 PHE A N 1
ATOM 2029 C CA . PHE A 1 251 ? 15.317 11.851 -35.919 1.00 36.91 251 PHE A CA 1
ATOM 2030 C C . PHE A 1 251 ? 14.192 11.816 -34.882 1.00 36.91 251 PHE A C 1
ATOM 2032 O O . PHE A 1 251 ? 14.424 11.710 -33.681 1.00 36.91 251 PHE A O 1
ATOM 2039 N N . LEU A 1 252 ? 12.951 11.804 -35.370 1.00 30.44 252 LEU A N 1
ATOM 2040 C CA . LEU A 1 252 ? 11.767 11.392 -34.618 1.00 30.44 252 LEU A CA 1
ATOM 2041 C C . LEU A 1 252 ? 11.476 9.919 -34.931 1.00 30.44 252 LEU A C 1
ATOM 2043 O O . LEU A 1 252 ? 10.936 9.589 -35.988 1.00 30.44 252 LEU A O 1
ATOM 2047 N N . LEU A 1 253 ? 11.831 9.015 -34.016 1.00 32.94 253 LEU A N 1
ATOM 2048 C CA . LEU A 1 253 ? 11.365 7.629 -34.084 1.00 32.94 253 LEU A CA 1
ATOM 2049 C C . LEU A 1 253 ? 9.906 7.559 -33.588 1.00 32.94 253 LEU A C 1
ATOM 2051 O O . LEU A 1 253 ? 9.596 8.143 -32.547 1.00 32.94 253 LEU A O 1
ATOM 2055 N N . PRO A 1 254 ? 8.993 6.834 -34.262 1.00 29.78 254 PRO A N 1
ATOM 2056 C CA . PRO A 1 254 ? 7.646 6.640 -33.741 1.00 29.78 254 PRO A CA 1
ATOM 2057 C C . PRO A 1 254 ? 7.665 5.890 -32.401 1.00 29.78 254 PRO A C 1
ATOM 2059 O O . PRO A 1 254 ? 8.326 4.857 -32.272 1.00 29.78 254 PRO A O 1
ATOM 2062 N N . ARG A 1 255 ? 6.882 6.409 -31.443 1.00 37.62 255 ARG A N 1
ATOM 2063 C CA . ARG A 1 255 ? 6.444 5.776 -30.184 1.00 37.62 255 ARG A CA 1
ATOM 2064 C C . ARG A 1 255 ? 6.214 4.263 -30.329 1.00 37.62 255 ARG A C 1
ATOM 2066 O O . ARG A 1 255 ? 5.714 3.813 -31.358 1.00 37.62 255 ARG A O 1
ATOM 2073 N N . TYR A 1 256 ? 6.439 3.537 -29.231 1.00 37.53 256 TYR A N 1
ATOM 2074 C CA . TYR A 1 256 ? 6.214 2.099 -28.996 1.00 37.53 256 TYR A CA 1
ATOM 2075 C C . TYR A 1 256 ? 7.369 1.146 -29.321 1.00 37.53 256 TYR A C 1
ATOM 2077 O O . TYR A 1 256 ? 7.454 0.581 -30.423 1.00 37.53 256 TYR A O 1
ATOM 2085 N N . ILE A 1 257 ? 8.145 0.829 -28.280 1.00 39.31 257 ILE A N 1
ATOM 2086 C CA . ILE A 1 257 ? 8.864 -0.444 -28.144 1.00 39.31 257 ILE A CA 1
ATOM 2087 C C . ILE A 1 257 ? 8.708 -0.936 -26.700 1.00 39.31 257 ILE A C 1
ATOM 2089 O O . ILE A 1 257 ? 9.645 -0.949 -25.912 1.00 39.31 257 ILE A O 1
ATOM 2093 N N . GLY A 1 258 ? 7.499 -1.375 -26.364 1.00 37.47 258 GLY A N 1
ATOM 2094 C CA . GLY A 1 258 ? 7.265 -2.097 -25.124 1.00 37.47 258 GLY A CA 1
ATOM 2095 C C . GLY A 1 258 ? 7.780 -3.520 -25.282 1.00 37.47 258 GLY A C 1
ATOM 2096 O O . GLY A 1 258 ? 7.838 -4.046 -26.399 1.00 37.47 258 GLY A O 1
ATOM 2097 N N . ASN A 1 259 ? 8.079 -4.182 -24.163 1.00 41.31 259 ASN A N 1
ATOM 2098 C CA . ASN A 1 259 ? 8.560 -5.573 -24.068 1.00 41.31 259 ASN A CA 1
ATOM 2099 C C . ASN A 1 259 ? 7.825 -6.586 -24.990 1.00 41.31 259 ASN A C 1
ATOM 2101 O O . ASN A 1 259 ? 8.397 -7.586 -25.415 1.00 41.31 259 ASN A O 1
ATOM 2105 N N . LYS A 1 260 ? 6.573 -6.306 -25.387 1.00 41.81 260 LYS A N 1
ATOM 2106 C CA . LYS A 1 260 ? 5.776 -7.088 -26.355 1.00 41.81 260 LYS A CA 1
ATOM 2107 C C . LYS A 1 260 ? 6.360 -7.120 -27.786 1.00 41.81 260 LYS A C 1
ATOM 2109 O O . LYS A 1 260 ? 6.057 -8.038 -28.543 1.00 41.81 260 LYS A O 1
ATOM 2114 N N . LYS A 1 261 ? 7.179 -6.137 -28.186 1.00 46.03 261 LYS A N 1
ATOM 2115 C CA . LYS A 1 261 ? 7.773 -6.015 -29.537 1.00 46.03 261 LYS A CA 1
ATOM 2116 C C . LYS A 1 261 ? 9.091 -6.788 -29.676 1.00 46.03 261 LYS A C 1
ATOM 2118 O O . LYS A 1 261 ? 9.393 -7.239 -30.777 1.00 46.03 261 LYS A O 1
ATOM 2123 N N . TYR A 1 262 ? 9.812 -7.006 -28.572 1.00 43.09 262 TYR A N 1
ATOM 2124 C CA . TYR A 1 262 ? 10.987 -7.884 -28.513 1.00 43.09 262 TYR A CA 1
ATOM 2125 C C . TYR A 1 262 ? 10.605 -9.331 -28.858 1.00 43.09 262 TYR A C 1
ATOM 2127 O O . TYR A 1 262 ? 11.182 -9.923 -29.767 1.00 43.09 262 TYR A O 1
ATOM 2135 N N . ASN A 1 263 ? 9.529 -9.845 -28.252 1.00 43.00 263 ASN A N 1
ATOM 2136 C CA . ASN A 1 263 ? 9.023 -11.190 -28.549 1.00 43.00 263 ASN A CA 1
ATOM 2137 C C . ASN A 1 263 ? 8.487 -11.321 -29.991 1.00 43.00 263 ASN A C 1
ATOM 2139 O O . ASN A 1 263 ? 8.679 -12.356 -30.618 1.00 43.00 263 ASN A O 1
ATOM 2143 N N . ARG A 1 264 ? 7.912 -10.256 -30.576 1.00 43.38 264 ARG A N 1
ATOM 2144 C CA . ARG A 1 264 ? 7.497 -10.240 -31.998 1.00 43.38 264 ARG A CA 1
ATOM 2145 C C . ARG A 1 264 ? 8.663 -10.148 -32.987 1.00 43.38 264 ARG A C 1
ATOM 2147 O O . ARG A 1 264 ? 8.555 -10.674 -34.090 1.00 43.38 264 ARG A O 1
ATOM 2154 N N . LEU A 1 265 ? 9.760 -9.476 -32.629 1.00 44.59 265 LEU A N 1
ATOM 2155 C CA . LEU A 1 265 ? 11.017 -9.531 -33.387 1.00 44.59 265 LEU A CA 1
ATOM 2156 C C . LEU A 1 265 ? 11.595 -10.954 -33.355 1.00 44.59 265 LEU A C 1
ATOM 2158 O O . LEU A 1 265 ? 12.049 -11.436 -34.386 1.00 44.59 265 LEU A O 1
ATOM 2162 N N . HIS A 1 266 ? 11.485 -11.632 -32.211 1.00 44.53 266 HIS A N 1
ATOM 2163 C CA . HIS A 1 266 ? 11.855 -13.036 -32.018 1.00 44.53 266 HIS A CA 1
ATOM 2164 C C . HIS A 1 266 ? 10.997 -14.011 -32.852 1.00 44.53 266 HIS A C 1
ATOM 2166 O O . HIS A 1 266 ? 11.537 -14.948 -33.428 1.00 44.53 266 HIS A O 1
ATOM 2172 N N . GLU A 1 267 ? 9.681 -13.788 -32.960 1.00 48.06 267 GLU A N 1
ATOM 2173 C CA . GLU A 1 267 ? 8.777 -14.610 -33.789 1.00 48.06 267 GLU A CA 1
ATOM 2174 C C . GLU A 1 267 ? 8.897 -14.325 -35.294 1.00 48.06 267 GLU A C 1
ATOM 2176 O O . GLU A 1 267 ? 8.851 -15.252 -36.098 1.00 48.06 267 GLU A O 1
ATOM 2181 N N . LYS A 1 268 ? 9.042 -13.054 -35.704 1.00 44.16 268 LYS A N 1
ATOM 2182 C CA . LYS A 1 268 ? 9.137 -12.678 -37.129 1.00 44.16 268 LYS A CA 1
ATOM 2183 C C . LYS A 1 268 ? 10.524 -12.946 -37.722 1.00 44.16 268 LYS A C 1
ATOM 2185 O O . LYS A 1 268 ? 10.643 -13.168 -38.924 1.00 44.16 268 LYS A O 1
ATOM 2190 N N . TYR A 1 269 ? 11.557 -12.945 -36.885 1.00 45.56 269 TYR A N 1
ATOM 2191 C CA . TYR A 1 269 ? 12.911 -13.360 -37.232 1.00 45.56 269 TYR A CA 1
ATOM 2192 C C . TYR A 1 269 ? 13.327 -14.485 -36.278 1.00 45.56 269 TYR A C 1
ATOM 2194 O O . TYR A 1 269 ? 14.097 -14.245 -35.352 1.00 45.56 269 TYR A O 1
ATOM 2202 N N . PRO A 1 270 ? 12.856 -15.729 -36.476 1.00 45.88 270 PRO A N 1
ATOM 2203 C CA . PRO A 1 270 ? 13.241 -16.852 -35.616 1.00 45.88 270 PRO A CA 1
ATOM 2204 C C . PRO A 1 270 ? 14.764 -17.072 -35.593 1.00 45.88 270 PRO A C 1
ATOM 2206 O O . PRO A 1 270 ? 15.302 -17.609 -34.629 1.00 45.88 270 PRO A O 1
ATOM 2209 N N . THR A 1 271 ? 15.492 -16.562 -36.591 1.00 41.75 271 THR A N 1
ATOM 2210 C CA . THR A 1 271 ? 16.957 -16.512 -36.604 1.00 41.75 271 THR A CA 1
ATOM 2211 C C . THR A 1 271 ? 17.565 -15.595 -35.539 1.00 41.75 271 THR A C 1
ATOM 2213 O O . THR A 1 271 ? 18.680 -15.878 -35.129 1.00 41.75 271 THR A O 1
ATOM 2216 N N . LEU A 1 272 ? 16.865 -14.573 -35.024 1.00 43.03 272 LEU A N 1
ATOM 2217 C CA . LEU A 1 272 ? 17.320 -13.736 -33.897 1.00 43.03 272 LEU A CA 1
ATOM 2218 C C . LEU A 1 272 ? 17.366 -14.517 -32.574 1.00 43.03 272 LEU A C 1
ATOM 2220 O O . LEU A 1 272 ? 18.217 -14.231 -31.740 1.00 43.03 272 LEU A O 1
ATOM 2224 N N . SER A 1 273 ? 16.522 -15.545 -32.418 1.00 41.22 273 SER A N 1
ATOM 2225 C CA . SER A 1 273 ? 16.588 -16.496 -31.295 1.00 41.22 273 SER A CA 1
ATOM 2226 C C . SER A 1 273 ? 17.764 -17.471 -31.395 1.00 41.22 273 SER A C 1
ATOM 2228 O O . SER A 1 273 ? 18.251 -17.971 -30.384 1.00 41.22 273 SER A O 1
ATOM 2230 N N . ALA A 1 274 ? 18.231 -17.703 -32.626 1.00 38.09 274 ALA A N 1
ATOM 2231 C CA . ALA A 1 274 ? 19.415 -18.487 -32.950 1.00 38.09 274 ALA A CA 1
ATOM 2232 C C . ALA A 1 274 ? 20.685 -17.625 -33.064 1.00 38.09 274 ALA A C 1
ATOM 2234 O O . ALA A 1 274 ? 21.775 -18.175 -33.244 1.00 38.09 274 ALA A O 1
ATOM 2235 N N . ILE A 1 275 ? 20.580 -16.295 -32.907 1.00 44.84 275 ILE A N 1
ATOM 2236 C CA . ILE A 1 275 ? 21.727 -15.465 -32.540 1.00 44.84 275 ILE A CA 1
ATOM 2237 C C . ILE A 1 275 ? 22.002 -15.815 -31.083 1.00 44.84 275 ILE A C 1
ATOM 2239 O O . ILE A 1 275 ? 21.563 -15.146 -30.147 1.00 44.84 275 ILE A O 1
ATOM 2243 N N . ASN A 1 276 ? 22.712 -16.931 -30.907 1.00 42.91 276 ASN A N 1
ATOM 2244 C CA . ASN A 1 276 ? 23.501 -17.200 -29.720 1.00 42.91 276 ASN A CA 1
ATOM 2245 C C . ASN A 1 276 ? 24.079 -15.864 -29.255 1.00 42.91 276 ASN A C 1
ATOM 2247 O O . ASN A 1 276 ? 24.535 -15.095 -30.110 1.00 42.91 276 ASN A O 1
ATOM 2251 N N . LYS A 1 277 ? 24.062 -15.587 -27.935 1.00 49.66 277 LYS A N 1
ATOM 2252 C CA . LYS A 1 277 ? 24.911 -14.529 -27.351 1.00 49.66 277 LYS A CA 1
ATOM 2253 C C . LYS A 1 277 ? 26.186 -14.497 -28.188 1.00 49.66 277 LYS A C 1
ATOM 2255 O O . LYS A 1 277 ? 26.754 -15.590 -28.333 1.00 49.66 277 LYS A O 1
ATOM 2260 N N . PRO A 1 278 ? 26.567 -13.352 -28.792 1.00 52.72 278 PRO A N 1
ATOM 2261 C CA . PRO A 1 278 ? 27.757 -13.311 -29.625 1.00 52.72 278 PRO A CA 1
ATOM 2262 C C . PRO A 1 278 ? 28.832 -14.063 -28.856 1.00 52.72 278 PRO A C 1
ATOM 2264 O O . PRO A 1 278 ? 28.983 -13.816 -27.658 1.00 52.72 278 PRO A O 1
ATOM 2267 N N . SER A 1 279 ? 29.474 -15.059 -29.468 1.00 50.53 279 SER A N 1
ATOM 2268 C CA . SER A 1 279 ? 30.387 -15.976 -28.764 1.00 50.53 279 SER A CA 1
ATOM 2269 C C . SER A 1 279 ? 31.523 -15.242 -28.032 1.00 50.53 279 SER A C 1
ATOM 2271 O O . SER A 1 279 ? 32.229 -15.835 -27.224 1.00 50.53 279 SER A O 1
ATOM 2273 N N . GLU A 1 280 ? 31.659 -13.943 -28.301 1.00 61.84 280 GLU A N 1
ATOM 2274 C CA . GLU A 1 280 ? 32.643 -12.993 -27.797 1.00 61.84 280 GLU A CA 1
ATOM 2275 C C . GLU A 1 280 ? 32.093 -12.033 -26.714 1.00 61.84 280 GLU A C 1
ATOM 2277 O O . GLU A 1 280 ? 32.849 -11.248 -26.147 1.00 61.84 280 GLU A O 1
ATOM 2282 N N . CYS A 1 281 ? 30.799 -12.084 -26.378 1.00 66.12 281 CYS A N 1
ATOM 2283 C CA . CYS A 1 281 ? 30.214 -11.307 -25.281 1.00 66.12 281 CYS A CA 1
ATOM 2284 C C . CYS A 1 281 ? 30.379 -12.032 -23.941 1.00 66.12 281 CYS A C 1
ATOM 2286 O O . CYS A 1 281 ? 29.945 -13.177 -23.775 1.00 66.12 281 CYS A O 1
ATOM 2288 N N . LEU A 1 282 ? 30.925 -11.340 -22.939 1.00 60.34 282 LEU A N 1
ATOM 2289 C CA . LEU A 1 282 ? 31.017 -11.872 -21.580 1.00 60.34 282 LEU A CA 1
ATOM 2290 C C . LEU A 1 282 ? 29.607 -12.125 -21.028 1.00 60.34 282 LEU A C 1
ATOM 2292 O O . LEU A 1 282 ? 28.732 -11.257 -21.071 1.00 60.34 282 LEU A O 1
ATOM 2296 N N . SER A 1 283 ? 29.367 -13.333 -20.506 1.00 52.84 283 SER A N 1
ATOM 2297 C CA . SER A 1 283 ? 28.070 -13.645 -19.905 1.00 52.84 283 SER A CA 1
ATOM 2298 C C . SER A 1 283 ? 27.829 -12.771 -18.666 1.00 52.84 283 SER A C 1
ATOM 2300 O O . SER A 1 283 ? 28.694 -12.713 -17.793 1.00 52.84 283 SER A O 1
ATOM 2302 N N . PRO A 1 284 ? 26.636 -12.157 -18.526 1.00 51.59 284 PRO A N 1
ATOM 2303 C CA . PRO A 1 284 ? 26.307 -11.261 -17.412 1.00 51.59 284 PRO A CA 1
ATOM 2304 C C . PRO A 1 284 ? 26.277 -11.945 -16.032 1.00 51.59 284 PRO A C 1
ATOM 2306 O O . PRO A 1 284 ? 26.091 -11.274 -15.025 1.00 51.59 284 PRO A O 1
ATOM 2309 N N . SER A 1 285 ? 26.457 -13.269 -15.969 1.00 44.81 285 SER A N 1
ATOM 2310 C CA . SER A 1 285 ? 26.518 -14.062 -14.736 1.00 44.81 285 SER A CA 1
ATOM 2311 C C . SER A 1 285 ? 27.875 -14.014 -14.020 1.00 44.81 285 SER A C 1
ATOM 2313 O O . SER A 1 285 ? 28.024 -14.637 -12.973 1.00 44.81 285 SER A O 1
ATOM 2315 N N . ILE A 1 286 ? 28.869 -13.313 -14.569 1.00 46.84 286 ILE A N 1
ATOM 2316 C CA . ILE A 1 286 ? 30.188 -13.141 -13.954 1.00 46.84 286 ILE A CA 1
ATOM 2317 C C . ILE A 1 286 ? 30.259 -11.701 -13.439 1.00 46.84 286 ILE A C 1
ATOM 2319 O O . ILE A 1 286 ? 29.975 -10.774 -14.191 1.00 46.84 286 ILE A O 1
ATOM 2323 N N . SER A 1 287 ? 30.568 -11.554 -12.145 1.00 46.38 287 SER A N 1
ATOM 2324 C CA . SER A 1 287 ? 30.871 -10.318 -11.398 1.00 46.38 287 SER A CA 1
ATOM 2325 C C . SER A 1 287 ? 31.121 -9.079 -12.265 1.00 46.38 287 SER A C 1
ATOM 2327 O O . SER A 1 287 ? 31.963 -9.160 -13.159 1.00 46.38 287 SER A O 1
ATOM 2329 N N . PHE A 1 288 ? 30.447 -7.958 -11.954 1.00 51.84 288 PHE A N 1
ATOM 2330 C CA . PHE A 1 288 ? 30.594 -6.648 -12.611 1.00 51.84 288 PHE A CA 1
ATOM 2331 C C . PHE A 1 288 ? 31.974 -6.481 -13.275 1.00 51.84 288 PHE A C 1
ATOM 2333 O O . PHE A 1 288 ? 32.983 -6.571 -12.565 1.00 51.84 288 PHE A O 1
ATOM 2340 N N . PRO A 1 289 ? 32.038 -6.287 -14.609 1.00 52.22 289 PRO A N 1
ATOM 2341 C CA . PRO A 1 289 ? 33.305 -6.225 -15.328 1.00 52.22 289 PRO A CA 1
ATOM 2342 C C . PRO A 1 289 ? 34.228 -5.202 -14.667 1.00 52.22 289 PRO A C 1
ATOM 2344 O O . PRO A 1 289 ? 33.775 -4.139 -14.228 1.00 52.22 289 PRO A O 1
ATOM 2347 N N . ARG A 1 290 ? 35.525 -5.525 -14.573 1.00 52.88 290 ARG A N 1
ATOM 2348 C CA . ARG A 1 290 ? 36.508 -4.599 -13.996 1.00 52.88 290 ARG A CA 1
ATOM 2349 C C . ARG A 1 290 ? 36.454 -3.263 -14.757 1.00 52.88 290 ARG A C 1
ATOM 2351 O O . ARG A 1 290 ? 36.166 -3.271 -15.959 1.00 52.88 290 ARG A O 1
ATOM 2358 N N . PRO A 1 291 ? 36.754 -2.124 -14.103 1.00 49.06 291 PRO A N 1
ATOM 2359 C CA . PRO A 1 291 ? 36.853 -0.838 -14.786 1.00 49.06 291 PRO A CA 1
ATOM 2360 C C . PRO A 1 291 ? 37.724 -0.972 -16.043 1.00 49.06 291 PRO A C 1
ATOM 2362 O O . PRO A 1 291 ? 38.869 -1.405 -15.954 1.00 49.06 291 PRO A O 1
ATOM 2365 N N . GLY A 1 292 ? 37.155 -0.665 -17.213 1.00 52.56 292 GLY A N 1
ATOM 2366 C CA . GLY A 1 292 ? 37.851 -0.760 -18.505 1.00 52.56 292 GLY A CA 1
ATOM 2367 C C . GLY A 1 292 ? 37.517 -1.979 -19.375 1.00 52.56 292 GLY A C 1
ATOM 2368 O O . GLY A 1 292 ? 37.898 -1.983 -20.539 1.00 52.56 292 GLY A O 1
ATOM 2369 N N . GLN A 1 293 ? 36.767 -2.976 -18.893 1.00 58.69 293 GLN A N 1
ATOM 2370 C CA . GLN A 1 293 ? 36.350 -4.110 -19.731 1.00 58.69 293 GLN A CA 1
ATOM 2371 C C . GLN A 1 293 ? 35.048 -3.827 -20.497 1.00 58.69 293 GLN A C 1
ATOM 2373 O O . GLN A 1 293 ? 34.066 -3.338 -19.933 1.00 58.69 293 GLN A O 1
ATOM 2378 N N . TYR A 1 294 ? 35.046 -4.150 -21.794 1.00 57.91 294 TYR A N 1
ATOM 2379 C CA . TYR A 1 294 ? 33.841 -4.178 -22.622 1.00 57.91 294 TYR A CA 1
ATOM 2380 C C . TYR A 1 294 ? 32.989 -5.392 -22.262 1.00 57.91 294 TYR A C 1
ATOM 2382 O O . TYR A 1 294 ? 33.515 -6.467 -21.986 1.00 57.91 294 TYR A O 1
ATOM 2390 N N . ILE A 1 295 ? 31.668 -5.232 -22.303 1.00 70.94 295 ILE A N 1
ATOM 2391 C CA . ILE A 1 295 ? 30.749 -6.368 -22.144 1.00 70.94 295 ILE A CA 1
ATOM 2392 C C . ILE A 1 295 ? 30.712 -7.173 -23.449 1.00 70.94 295 ILE A C 1
ATOM 2394 O O . ILE A 1 295 ? 30.653 -8.400 -23.423 1.00 70.94 295 ILE A O 1
ATOM 2398 N N . CYS A 1 296 ? 30.783 -6.459 -24.578 1.00 81.38 296 CYS A N 1
ATOM 2399 C CA . CYS A 1 296 ? 30.827 -7.003 -25.928 1.00 81.38 296 CYS A CA 1
ATOM 2400 C C . CYS A 1 296 ? 31.713 -6.123 -26.818 1.00 81.38 296 CYS A C 1
ATOM 2402 O O . CYS A 1 296 ? 31.597 -4.894 -26.780 1.00 81.38 296 CYS A O 1
ATOM 2404 N N . GLU A 1 297 ? 32.537 -6.748 -27.651 1.00 90.31 297 GLU A N 1
ATOM 2405 C CA . GLU A 1 297 ? 33.224 -6.132 -28.786 1.00 90.31 297 GLU A CA 1
ATOM 2406 C C . GLU A 1 297 ? 33.085 -7.085 -29.976 1.00 90.31 297 GLU A C 1
ATOM 2408 O O . GLU A 1 297 ? 33.385 -8.263 -29.834 1.00 90.31 297 GLU A O 1
ATOM 2413 N N . ASN A 1 298 ? 32.627 -6.587 -31.126 1.00 91.12 298 ASN A N 1
ATOM 2414 C CA . ASN A 1 298 ? 32.604 -7.346 -32.376 1.00 91.12 298 ASN A CA 1
ATOM 2415 C C . ASN A 1 298 ? 33.257 -6.517 -33.482 1.00 91.12 298 ASN A C 1
ATOM 2417 O O . ASN A 1 298 ? 33.025 -5.307 -33.574 1.00 91.12 298 ASN A O 1
ATOM 2421 N N . ARG A 1 299 ? 34.067 -7.159 -34.325 1.00 93.81 299 ARG A N 1
ATOM 2422 C CA . ARG A 1 299 ? 34.813 -6.518 -35.412 1.00 93.81 299 ARG A CA 1
ATOM 2423 C C . ARG A 1 299 ? 34.352 -7.029 -36.770 1.00 93.81 299 ARG A C 1
ATOM 2425 O O . ARG A 1 299 ? 34.182 -8.232 -36.964 1.00 93.81 299 ARG A O 1
ATOM 2432 N N . LYS A 1 300 ? 34.184 -6.112 -37.725 1.00 94.50 300 LYS A N 1
ATOM 2433 C CA . LYS A 1 300 ? 33.843 -6.401 -39.130 1.00 94.50 300 LYS A CA 1
ATOM 2434 C C . LYS A 1 300 ? 34.654 -5.495 -40.066 1.00 94.50 300 LYS A C 1
ATOM 2436 O O . LYS A 1 300 ? 35.414 -4.642 -39.622 1.00 94.50 300 LYS A O 1
ATOM 2441 N N . ASN A 1 301 ? 34.502 -5.690 -41.376 1.00 92.50 301 ASN A N 1
ATOM 2442 C CA . ASN A 1 301 ? 35.272 -4.980 -42.410 1.00 92.50 301 ASN A CA 1
ATOM 2443 C C . ASN A 1 301 ? 34.654 -3.627 -42.824 1.00 92.50 301 ASN A C 1
ATOM 2445 O O . ASN A 1 301 ? 34.879 -3.160 -43.940 1.00 92.50 301 ASN A O 1
ATOM 2449 N N . GLY A 1 302 ? 33.820 -3.017 -41.981 1.00 93.38 302 GLY A N 1
ATOM 2450 C CA . GLY A 1 302 ? 33.270 -1.688 -42.241 1.00 93.38 302 GLY A CA 1
ATOM 2451 C C . GLY A 1 302 ? 34.222 -0.564 -41.830 1.00 93.38 302 GLY A C 1
ATOM 2452 O O . GLY A 1 302 ? 35.291 -0.804 -41.281 1.00 93.38 302 GLY A O 1
ATOM 2453 N N . ALA A 1 303 ? 33.807 0.680 -42.077 1.00 92.56 303 ALA A N 1
ATOM 2454 C CA . ALA A 1 303 ? 34.597 1.870 -41.742 1.00 92.56 303 ALA A CA 1
ATOM 2455 C C . ALA A 1 303 ? 34.205 2.519 -40.402 1.00 92.56 303 ALA A C 1
ATOM 2457 O O . ALA A 1 303 ? 34.964 3.319 -39.878 1.00 92.56 303 ALA A O 1
ATOM 2458 N N . VAL A 1 304 ? 33.031 2.184 -39.856 1.00 95.31 304 VAL A N 1
ATOM 2459 C CA . VAL A 1 304 ? 32.416 2.935 -38.749 1.00 95.31 304 VAL A CA 1
ATOM 2460 C C . VAL A 1 304 ? 32.670 2.267 -37.399 1.00 95.31 304 VAL A C 1
ATOM 2462 O O . VAL A 1 304 ? 32.287 1.115 -37.202 1.00 95.31 304 VAL A O 1
ATOM 2465 N N . ASN A 1 305 ? 33.261 2.993 -36.458 1.00 95.88 305 ASN A N 1
ATOM 2466 C CA . ASN A 1 305 ? 33.430 2.600 -35.064 1.00 95.88 305 ASN A CA 1
ATOM 2467 C C . ASN A 1 305 ? 32.205 3.033 -34.243 1.00 95.88 305 ASN A C 1
ATOM 2469 O O . ASN A 1 305 ? 31.896 4.220 -34.138 1.00 95.88 305 ASN A O 1
ATOM 2473 N N . VAL A 1 306 ? 31.501 2.074 -33.649 1.00 95.81 306 VAL A N 1
ATOM 2474 C CA . VAL A 1 306 ? 30.252 2.302 -32.920 1.00 95.81 306 VAL A CA 1
ATOM 2475 C C . VAL A 1 306 ? 30.430 1.913 -31.455 1.00 95.81 306 VAL A C 1
ATOM 2477 O O . VAL A 1 306 ? 30.871 0.808 -31.133 1.00 95.81 306 VAL A O 1
ATOM 2480 N N . LEU A 1 307 ? 30.028 2.797 -30.548 1.00 95.19 307 LEU A N 1
ATOM 2481 C CA . LEU A 1 307 ? 29.993 2.538 -29.112 1.00 95.19 307 LEU A CA 1
ATOM 2482 C C . LEU A 1 307 ? 28.551 2.616 -28.610 1.00 95.19 307 LEU A C 1
ATOM 2484 O O . LEU A 1 307 ? 27.865 3.603 -28.842 1.00 95.19 307 LEU A O 1
ATOM 2488 N N . ILE A 1 308 ? 28.092 1.582 -27.914 1.00 93.94 308 ILE A N 1
ATOM 2489 C CA . ILE A 1 308 ? 26.754 1.488 -27.329 1.00 93.94 308 ILE A CA 1
ATOM 2490 C C . ILE A 1 308 ? 26.890 1.577 -25.807 1.00 93.94 308 ILE A C 1
ATOM 2492 O O . ILE A 1 308 ? 27.630 0.802 -25.193 1.00 93.94 308 ILE A O 1
ATOM 2496 N N . ILE A 1 309 ? 26.183 2.523 -25.193 1.00 92.25 309 ILE A N 1
ATOM 2497 C CA . ILE A 1 309 ? 26.244 2.796 -23.756 1.00 92.25 309 ILE A CA 1
ATOM 2498 C C . ILE A 1 309 ? 24.844 2.814 -23.153 1.00 92.25 309 ILE A C 1
ATOM 2500 O O . ILE A 1 309 ? 23.938 3.456 -23.677 1.00 92.25 309 ILE A O 1
ATOM 2504 N N . GLY A 1 310 ? 24.678 2.174 -21.999 1.00 88.88 310 GLY A N 1
ATOM 2505 C CA . GLY A 1 310 ? 23.432 2.262 -21.242 1.00 88.88 310 GLY A CA 1
ATOM 2506 C C . GLY A 1 310 ? 23.430 1.419 -19.972 1.00 88.88 310 GLY A C 1
ATOM 2507 O O . GLY A 1 310 ? 24.474 1.195 -19.358 1.00 88.88 310 GLY A O 1
ATOM 2508 N N . ASN A 1 311 ? 22.247 0.972 -19.553 1.00 84.44 311 ASN A N 1
ATOM 2509 C CA . ASN A 1 311 ? 22.039 0.122 -18.377 1.00 84.44 311 ASN A CA 1
ATOM 2510 C C . ASN A 1 311 ? 21.740 -1.339 -18.776 1.00 84.44 311 ASN A C 1
ATOM 2512 O O . ASN A 1 311 ? 22.121 -1.781 -19.863 1.00 84.44 311 ASN A O 1
ATOM 2516 N N . SER A 1 312 ? 21.053 -2.085 -17.908 1.00 78.12 312 SER A N 1
ATOM 2517 C CA . SER A 1 312 ? 20.643 -3.484 -18.103 1.00 78.12 312 SER A CA 1
ATOM 2518 C C . SER A 1 312 ? 19.824 -3.754 -19.376 1.00 78.12 312 SER A C 1
ATOM 2520 O O . SER A 1 312 ? 19.721 -4.911 -19.778 1.00 78.12 312 SER A O 1
ATOM 2522 N N . ILE A 1 313 ? 19.287 -2.723 -20.045 1.00 78.38 313 ILE A N 1
ATOM 2523 C CA . ILE A 1 313 ? 18.548 -2.861 -21.312 1.00 78.38 313 ILE A CA 1
ATOM 2524 C C . ILE A 1 313 ? 19.480 -2.827 -22.537 1.00 78.38 313 ILE A C 1
ATOM 2526 O O . ILE A 1 313 ? 19.161 -3.402 -23.575 1.00 78.38 313 ILE A O 1
ATOM 2530 N N . THR A 1 314 ? 20.670 -2.234 -22.430 1.00 85.56 314 THR A N 1
ATOM 2531 C CA . THR A 1 314 ? 21.657 -2.152 -23.531 1.00 85.56 314 THR A CA 1
ATOM 2532 C C . THR A 1 314 ? 21.935 -3.498 -24.215 1.00 85.56 314 THR A C 1
ATOM 2534 O O . THR A 1 314 ? 21.894 -3.547 -25.447 1.00 85.56 314 THR A O 1
ATOM 2537 N N . PRO A 1 315 ? 22.145 -4.611 -23.475 1.00 83.88 315 PRO A N 1
ATOM 2538 C CA . PRO A 1 315 ? 22.379 -5.919 -24.089 1.00 83.88 315 PRO A CA 1
ATOM 2539 C C . PRO A 1 315 ? 21.217 -6.409 -24.961 1.00 83.88 315 PRO A C 1
ATOM 2541 O O . PRO A 1 315 ? 21.441 -7.140 -25.920 1.00 83.88 315 PRO A O 1
ATOM 2544 N N . ILE A 1 316 ? 19.985 -5.987 -24.662 1.00 81.44 316 ILE A N 1
ATOM 2545 C CA . ILE A 1 316 ? 18.782 -6.352 -25.423 1.00 81.44 316 ILE A CA 1
ATOM 2546 C C . ILE A 1 316 ? 18.805 -5.684 -26.804 1.00 81.44 316 ILE A C 1
ATOM 2548 O O . ILE A 1 316 ? 18.443 -6.300 -27.806 1.00 81.44 316 ILE A O 1
ATOM 2552 N N . TYR A 1 317 ? 19.267 -4.433 -26.874 1.00 84.31 317 TYR A N 1
ATOM 2553 C CA . TYR A 1 317 ? 19.352 -3.681 -28.126 1.00 84.31 317 TYR A CA 1
ATOM 2554 C C . TYR A 1 317 ? 20.591 -4.009 -28.960 1.00 84.31 317 TYR A C 1
ATOM 2556 O O . TYR A 1 317 ? 20.575 -3.743 -30.160 1.00 84.31 317 TYR A O 1
ATOM 2564 N N . TYR A 1 318 ? 21.635 -4.601 -28.369 1.00 89.38 318 TYR A N 1
ATOM 2565 C CA . TYR A 1 318 ? 22.908 -4.869 -29.046 1.00 89.38 318 TYR A CA 1
ATOM 2566 C C . TYR A 1 318 ? 22.727 -5.590 -30.388 1.00 89.38 318 TYR A C 1
ATOM 2568 O O . TYR A 1 318 ? 23.124 -5.059 -31.422 1.00 89.38 318 TYR A O 1
ATOM 2576 N N . ASN A 1 319 ? 22.043 -6.741 -30.392 1.00 83.88 319 ASN A N 1
ATOM 2577 C CA . ASN A 1 319 ? 21.839 -7.543 -31.606 1.00 83.88 319 ASN A CA 1
ATOM 2578 C C . ASN A 1 319 ? 21.014 -6.796 -32.667 1.00 83.88 319 ASN A C 1
ATOM 2580 O O . ASN A 1 319 ? 21.250 -6.941 -33.863 1.00 83.88 319 ASN A O 1
ATOM 2584 N N . VAL A 1 320 ? 20.042 -5.982 -32.240 1.00 85.69 320 VAL A N 1
ATOM 2585 C CA . VAL A 1 320 ? 19.202 -5.190 -33.152 1.00 85.69 320 VAL A CA 1
ATOM 2586 C C . VAL A 1 320 ? 20.026 -4.088 -33.811 1.00 85.69 320 VAL A C 1
ATOM 2588 O O . VAL A 1 320 ? 19.934 -3.893 -35.022 1.00 85.69 320 VAL A O 1
ATOM 2591 N N . ILE A 1 321 ? 20.845 -3.390 -33.022 1.00 89.38 321 ILE A N 1
ATOM 2592 C CA . ILE A 1 321 ? 21.745 -2.339 -33.497 1.00 89.38 321 ILE A CA 1
ATOM 2593 C C . ILE A 1 321 ? 22.776 -2.942 -34.451 1.00 89.38 321 ILE A C 1
ATOM 2595 O O . ILE A 1 321 ? 22.916 -2.471 -35.575 1.00 89.38 321 ILE A O 1
ATOM 2599 N N . GLU A 1 322 ? 23.448 -4.015 -34.044 1.00 91.12 322 GLU A N 1
ATOM 2600 C CA . GLU A 1 322 ? 24.428 -4.720 -34.866 1.00 91.12 322 GLU A CA 1
ATOM 2601 C C . GLU A 1 322 ? 23.841 -5.155 -36.214 1.00 91.12 322 GLU A C 1
ATOM 2603 O O . GLU A 1 322 ? 24.421 -4.888 -37.271 1.00 91.12 322 GLU A O 1
ATOM 2608 N N . HIS A 1 323 ? 22.650 -5.756 -36.190 1.00 87.06 323 HIS A N 1
ATOM 2609 C CA . HIS A 1 323 ? 21.952 -6.162 -37.401 1.00 87.06 323 HIS A CA 1
ATOM 2610 C C . HIS A 1 323 ? 21.581 -4.963 -38.287 1.00 87.06 323 HIS A C 1
ATOM 2612 O O . HIS A 1 323 ? 21.717 -5.042 -39.508 1.00 87.06 323 HIS A O 1
ATOM 2618 N N . ALA A 1 324 ? 21.178 -3.830 -37.701 1.00 86.50 324 ALA A N 1
ATOM 2619 C CA . ALA A 1 324 ? 20.856 -2.610 -38.445 1.00 86.50 324 ALA A CA 1
ATOM 2620 C C . ALA A 1 324 ? 22.065 -2.041 -39.209 1.00 86.50 324 ALA A C 1
ATOM 2622 O O . ALA A 1 324 ? 21.908 -1.525 -40.319 1.00 86.50 324 ALA A O 1
ATOM 2623 N N . PHE A 1 325 ? 23.282 -2.195 -38.676 1.00 87.44 325 PHE A N 1
ATOM 2624 C CA . PHE A 1 325 ? 24.499 -1.834 -39.404 1.00 87.44 325 PHE A CA 1
ATOM 2625 C C . PHE A 1 325 ? 24.830 -2.809 -40.547 1.00 87.44 325 PHE A C 1
ATOM 2627 O O . PHE A 1 325 ? 25.606 -2.453 -41.434 1.00 87.44 325 PHE A O 1
ATOM 2634 N N . ASN A 1 326 ? 24.223 -4.001 -40.596 1.00 89.88 326 ASN A N 1
ATOM 2635 C CA . ASN A 1 326 ? 24.398 -4.998 -41.659 1.00 89.88 326 ASN A CA 1
ATOM 2636 C C . ASN A 1 326 ? 25.884 -5.279 -41.973 1.00 89.88 326 ASN A C 1
ATOM 2638 O O . ASN A 1 326 ? 26.308 -5.217 -43.126 1.00 89.88 326 ASN A O 1
ATOM 2642 N N . ASN A 1 327 ? 26.695 -5.506 -40.932 1.00 89.62 327 ASN A N 1
ATOM 2643 C CA . ASN A 1 327 ? 28.157 -5.686 -41.003 1.00 89.62 327 ASN A CA 1
ATOM 2644 C C . ASN A 1 327 ? 28.962 -4.483 -41.552 1.00 89.62 327 ASN A C 1
ATOM 2646 O O . ASN A 1 327 ? 30.152 -4.624 -41.826 1.00 89.62 327 ASN A O 1
ATOM 2650 N N . ARG A 1 328 ? 28.363 -3.291 -41.696 1.00 91.69 328 ARG A N 1
ATOM 2651 C CA . ARG A 1 328 ? 29.030 -2.060 -42.172 1.00 91.69 328 ARG A CA 1
ATOM 2652 C C . ARG A 1 328 ? 29.641 -1.232 -41.034 1.00 91.69 328 ARG A C 1
ATOM 2654 O O . ARG A 1 328 ? 29.514 -0.012 -41.012 1.00 91.69 328 ARG A O 1
ATOM 2661 N N . TYR A 1 329 ? 30.314 -1.892 -40.100 1.00 94.31 329 TYR A N 1
ATOM 2662 C CA . TYR A 1 329 ? 31.049 -1.275 -38.991 1.00 94.31 329 TYR A CA 1
ATOM 2663 C C . TYR A 1 329 ? 32.464 -1.857 -38.911 1.00 94.31 329 TYR A C 1
ATOM 2665 O O . TYR A 1 329 ? 32.677 -2.999 -39.308 1.00 94.31 329 TYR A O 1
ATOM 2673 N N . SER A 1 330 ? 33.437 -1.079 -38.445 1.00 95.31 330 SER A N 1
ATOM 2674 C CA . SER A 1 330 ? 34.786 -1.570 -38.144 1.00 95.31 330 SER A CA 1
ATOM 2675 C C . SER A 1 330 ? 34.775 -2.312 -36.808 1.00 95.31 330 SER A C 1
ATOM 2677 O O . SER A 1 330 ? 35.213 -3.458 -36.713 1.00 95.31 330 SER A O 1
ATOM 2679 N N . VAL A 1 331 ? 34.197 -1.683 -35.780 1.00 95.31 331 VAL A N 1
ATOM 2680 C CA . VAL A 1 331 ? 34.043 -2.241 -34.434 1.00 95.31 331 VAL A CA 1
ATOM 2681 C C . VAL A 1 331 ? 32.726 -1.762 -33.818 1.00 95.31 331 VAL A C 1
ATOM 2683 O O . VAL A 1 331 ? 32.436 -0.572 -33.860 1.00 95.31 331 VAL A O 1
ATOM 2686 N N . ILE A 1 332 ? 31.940 -2.667 -33.226 1.00 94.88 332 ILE A N 1
ATOM 2687 C CA . ILE A 1 332 ? 30.811 -2.333 -32.343 1.00 94.88 332 ILE A CA 1
ATOM 2688 C C . ILE A 1 332 ? 31.174 -2.754 -30.923 1.00 94.88 332 ILE A C 1
ATOM 2690 O O . ILE A 1 332 ? 31.452 -3.928 -30.666 1.00 94.88 332 ILE A O 1
ATOM 2694 N N . ARG A 1 333 ? 31.121 -1.808 -29.984 1.00 93.94 333 ARG A N 1
ATOM 2695 C CA . ARG A 1 333 ? 31.428 -2.033 -28.567 1.00 93.94 333 ARG A CA 1
ATOM 2696 C C . ARG A 1 333 ? 30.238 -1.719 -27.679 1.00 93.94 333 ARG A C 1
ATOM 2698 O O . ARG A 1 333 ? 29.479 -0.804 -27.975 1.00 93.94 333 ARG A O 1
ATOM 2705 N N . MET A 1 334 ? 30.103 -2.431 -26.564 1.00 91.62 334 MET A N 1
ATOM 2706 C CA . MET A 1 334 ? 29.060 -2.186 -25.564 1.00 91.62 334 MET A CA 1
ATOM 2707 C C . MET A 1 334 ? 29.643 -2.016 -24.161 1.00 91.62 334 MET A C 1
ATOM 2709 O O . MET A 1 334 ? 30.461 -2.831 -23.719 1.00 91.62 334 MET A O 1
ATOM 2713 N N . LYS A 1 335 ? 29.179 -0.991 -23.435 1.00 88.75 335 LYS A N 1
ATOM 2714 C CA . LYS A 1 335 ? 29.593 -0.713 -22.052 1.00 88.75 335 LYS A CA 1
ATOM 2715 C C . LYS A 1 335 ? 28.448 -0.173 -21.188 1.00 88.75 335 LYS A C 1
ATOM 2717 O O . LYS A 1 335 ? 27.566 0.526 -21.677 1.00 88.75 335 LYS A O 1
ATOM 2722 N N . TYR A 1 336 ? 28.481 -0.467 -19.888 1.00 84.31 336 TYR A N 1
ATOM 2723 C CA . TYR A 1 336 ? 27.553 0.134 -18.925 1.00 84.31 336 TYR A CA 1
ATOM 2724 C C . TYR A 1 336 ? 27.936 1.583 -18.583 1.00 84.31 336 TYR A C 1
ATOM 2726 O O . TYR A 1 336 ? 29.107 1.963 -18.630 1.00 84.31 336 TYR A O 1
ATOM 2734 N N . ILE A 1 337 ? 26.944 2.387 -18.196 1.00 80.31 337 ILE A N 1
ATOM 2735 C CA . ILE A 1 337 ? 27.078 3.842 -18.018 1.00 80.31 337 ILE A CA 1
ATOM 2736 C C . ILE A 1 337 ? 28.004 4.302 -16.871 1.00 80.31 337 ILE A C 1
ATOM 2738 O O . ILE A 1 337 ? 28.382 5.469 -16.811 1.00 80.31 337 ILE A O 1
ATOM 2742 N N . SER A 1 338 ? 28.424 3.417 -15.966 1.00 67.75 338 SER A N 1
ATOM 2743 C CA . SER A 1 338 ? 29.111 3.808 -14.724 1.00 67.75 338 SER A CA 1
ATOM 2744 C C . SER A 1 338 ? 30.510 4.431 -14.899 1.00 67.75 338 SER A C 1
ATOM 2746 O O . SER A 1 338 ? 31.006 5.040 -13.957 1.00 67.75 338 SER A O 1
ATOM 2748 N N . THR A 1 339 ? 31.163 4.317 -16.070 1.00 64.62 339 THR A N 1
ATOM 2749 C CA . THR A 1 339 ? 32.534 4.838 -16.320 1.00 64.62 339 THR A CA 1
ATOM 2750 C C . THR A 1 339 ? 32.761 5.284 -17.776 1.00 64.62 339 THR A C 1
ATOM 2752 O O . THR A 1 339 ? 33.552 4.702 -18.526 1.00 64.62 339 THR A O 1
ATOM 2755 N N . VAL A 1 340 ? 32.027 6.310 -18.213 1.00 72.00 340 VAL A N 1
ATOM 2756 C CA . VAL A 1 340 ? 31.863 6.599 -19.650 1.00 72.00 340 VAL A CA 1
ATOM 2757 C C . VAL A 1 340 ? 32.778 7.698 -20.200 1.00 72.00 340 VAL A C 1
ATOM 2759 O O . VAL A 1 340 ? 33.317 7.535 -21.290 1.00 72.00 340 VAL A O 1
ATOM 2762 N N . PHE A 1 341 ? 33.016 8.792 -19.473 1.00 76.19 341 PHE A N 1
ATOM 2763 C CA . PHE A 1 341 ? 33.681 9.965 -20.063 1.00 76.19 341 PHE A CA 1
ATOM 2764 C C . PHE A 1 341 ? 35.126 9.736 -20.507 1.00 76.19 341 PHE A C 1
ATOM 2766 O O . PHE A 1 341 ? 35.464 10.019 -21.655 1.00 76.19 341 PHE A O 1
ATOM 2773 N N . GLY A 1 342 ? 35.980 9.219 -19.615 1.00 79.69 342 GLY A N 1
ATOM 2774 C CA . GLY A 1 342 ? 37.382 8.940 -19.959 1.00 79.69 342 GLY A CA 1
ATOM 2775 C C . GLY A 1 342 ? 37.493 7.955 -21.122 1.00 79.69 342 GLY A C 1
ATOM 2776 O O . GLY A 1 342 ? 38.385 8.052 -21.955 1.00 79.69 342 GLY A O 1
ATOM 2777 N N . PHE A 1 343 ? 36.501 7.078 -21.230 1.00 83.06 343 PHE A N 1
ATOM 2778 C CA . PHE A 1 343 ? 36.460 6.035 -22.226 1.00 83.06 343 PHE A CA 1
ATOM 2779 C C . PHE A 1 343 ? 36.028 6.507 -23.610 1.00 83.06 343 PHE A C 1
ATOM 2781 O O . PHE A 1 343 ? 36.607 6.082 -24.600 1.00 83.06 343 PHE A O 1
ATOM 2788 N N . ILE A 1 344 ? 35.040 7.400 -23.706 1.00 90.12 344 ILE A N 1
ATOM 2789 C CA . ILE A 1 344 ? 34.647 7.971 -25.003 1.00 90.12 344 ILE A CA 1
ATOM 2790 C C . ILE A 1 344 ? 35.836 8.706 -25.630 1.00 90.12 344 ILE A C 1
ATOM 2792 O O . ILE A 1 344 ? 36.070 8.572 -26.828 1.00 90.12 344 ILE A O 1
ATOM 2796 N N . LYS A 1 345 ? 36.618 9.425 -24.815 1.00 87.81 345 LYS A N 1
ATOM 2797 C CA . LYS A 1 345 ? 37.820 10.135 -25.273 1.00 87.81 345 LYS A CA 1
ATOM 2798 C C . LYS A 1 345 ? 38.923 9.199 -25.764 1.00 87.81 345 LYS A C 1
ATOM 2800 O O . LYS A 1 345 ? 39.634 9.557 -26.696 1.00 87.81 345 LYS A O 1
ATOM 2805 N N . GLU A 1 346 ? 39.062 8.035 -25.136 1.00 88.81 346 GLU A N 1
ATOM 2806 C CA . GLU A 1 346 ? 40.031 7.006 -25.521 1.00 88.81 346 GLU A CA 1
ATOM 2807 C C . GLU A 1 346 ? 39.602 6.269 -26.797 1.00 88.81 346 GLU A C 1
ATOM 2809 O O . GLU A 1 346 ? 40.408 6.058 -27.697 1.00 88.81 346 GLU A O 1
ATOM 2814 N N . VAL A 1 347 ? 38.322 5.899 -26.890 1.00 91.19 347 VAL A N 1
ATOM 2815 C CA . VAL A 1 347 ? 37.788 5.073 -27.982 1.00 91.19 347 VAL A CA 1
ATOM 2816 C C . VAL A 1 347 ? 37.524 5.875 -29.255 1.00 91.19 347 VAL A C 1
ATOM 2818 O O . VAL A 1 347 ? 37.600 5.296 -30.337 1.00 91.19 347 VAL A O 1
ATOM 2821 N N . GLN A 1 348 ? 37.177 7.162 -29.123 1.00 94.50 348 GLN A N 1
ATOM 2822 C CA . GLN A 1 348 ? 36.801 8.069 -30.218 1.00 94.50 348 GLN A CA 1
ATOM 2823 C C . GLN A 1 348 ? 35.858 7.402 -31.238 1.00 94.50 348 GLN A C 1
ATOM 2825 O O . GLN A 1 348 ? 36.239 7.165 -32.385 1.00 94.50 348 GLN A O 1
ATOM 2830 N N . PRO A 1 349 ? 34.648 6.989 -30.815 1.00 95.62 349 PRO A N 1
ATOM 2831 C CA . PRO A 1 349 ? 33.718 6.326 -31.718 1.00 95.62 349 PRO A CA 1
ATOM 2832 C C . PRO A 1 349 ? 33.154 7.312 -32.746 1.00 95.62 349 PRO A C 1
ATOM 2834 O O . PRO A 1 349 ? 32.785 8.428 -32.398 1.00 95.62 349 PRO A O 1
ATOM 2837 N N . ASP A 1 350 ? 32.981 6.871 -33.990 1.00 95.06 350 ASP A N 1
ATOM 2838 C CA . ASP A 1 350 ? 32.293 7.663 -35.014 1.00 95.06 350 ASP A CA 1
ATOM 2839 C C . ASP A 1 350 ? 30.816 7.868 -34.644 1.00 95.06 350 ASP A C 1
ATOM 2841 O O . ASP A 1 350 ? 30.242 8.940 -34.859 1.00 95.06 350 ASP A O 1
ATOM 2845 N N . ILE A 1 351 ? 30.200 6.825 -34.072 1.00 95.25 351 ILE A N 1
ATOM 2846 C CA . ILE A 1 351 ? 28.803 6.815 -33.632 1.00 95.25 351 ILE A CA 1
ATOM 2847 C C . ILE A 1 351 ? 28.714 6.325 -32.189 1.00 95.25 351 ILE A C 1
ATOM 2849 O O . ILE A 1 351 ? 29.191 5.246 -31.840 1.00 95.25 351 ILE A O 1
ATOM 2853 N N . LEU A 1 352 ? 28.023 7.095 -31.360 1.00 94.81 352 LEU A N 1
ATOM 2854 C CA . LEU A 1 352 ? 27.750 6.779 -29.970 1.00 94.81 352 LEU A CA 1
ATOM 2855 C C . LEU A 1 352 ? 26.246 6.619 -29.754 1.00 94.81 352 LEU A C 1
ATOM 2857 O O . LEU A 1 352 ? 25.487 7.568 -29.920 1.00 94.81 352 LEU A O 1
ATOM 2861 N N . ILE A 1 353 ? 25.816 5.423 -29.369 1.00 93.69 353 ILE A N 1
ATOM 2862 C CA . ILE A 1 353 ? 24.410 5.079 -29.167 1.00 93.69 353 ILE A CA 1
ATOM 2863 C C . ILE A 1 353 ? 24.121 4.976 -27.670 1.00 93.69 353 ILE A C 1
ATOM 2865 O O . ILE A 1 353 ? 24.688 4.125 -26.988 1.00 93.69 353 ILE A O 1
ATOM 2869 N N . PHE A 1 354 ? 23.208 5.804 -27.166 1.00 91.00 354 PHE A N 1
ATOM 2870 C CA . PHE A 1 354 ? 22.730 5.747 -25.786 1.00 91.00 354 PHE A CA 1
ATOM 2871 C C . PHE A 1 354 ? 21.404 5.008 -25.679 1.00 91.00 354 PHE A C 1
ATOM 2873 O O . PHE A 1 354 ? 20.396 5.444 -26.232 1.00 91.00 354 PHE A O 1
ATOM 2880 N N . THR A 1 355 ? 21.386 3.929 -24.901 1.00 86.50 355 THR A N 1
ATOM 2881 C CA . THR A 1 355 ? 20.168 3.228 -24.482 1.00 86.50 355 THR A CA 1
ATOM 2882 C C . THR A 1 355 ? 19.911 3.545 -23.013 1.00 86.50 355 THR A C 1
ATOM 2884 O O . THR A 1 355 ? 20.252 2.774 -22.112 1.00 86.50 355 THR A O 1
ATOM 2887 N N . LEU A 1 356 ? 19.370 4.734 -22.754 1.00 71.88 356 LEU A N 1
ATOM 2888 C CA . LEU A 1 356 ? 18.956 5.130 -21.414 1.00 71.88 356 LEU A CA 1
ATOM 2889 C C . LEU A 1 356 ? 17.535 4.628 -21.179 1.00 71.88 356 LEU A C 1
ATOM 2891 O O . LEU A 1 356 ? 16.576 5.135 -21.755 1.00 71.88 356 LEU A O 1
ATOM 2895 N N . ALA A 1 357 ? 17.403 3.636 -20.307 1.00 57.59 357 ALA A N 1
ATOM 2896 C CA . ALA A 1 357 ? 16.178 3.482 -19.548 1.00 57.59 357 ALA A CA 1
ATOM 2897 C C . ALA A 1 357 ? 16.358 4.204 -18.218 1.00 57.59 357 ALA A C 1
ATOM 2899 O O . ALA A 1 357 ? 17.482 4.286 -17.721 1.00 57.59 357 ALA A O 1
ATOM 2900 N N . TYR A 1 358 ? 15.261 4.773 -17.716 1.00 56.00 358 TYR A N 1
ATOM 2901 C CA . TYR A 1 358 ? 15.164 5.470 -16.438 1.00 56.00 358 TYR A CA 1
ATOM 2902 C C . TYR A 1 358 ? 16.149 4.919 -15.401 1.00 56.00 358 TYR A C 1
ATOM 2904 O O . TYR A 1 358 ? 16.283 3.705 -15.251 1.00 56.00 358 TYR A O 1
ATOM 2912 N N . SER A 1 359 ? 16.840 5.822 -14.700 1.00 47.84 359 SER A N 1
ATOM 2913 C CA . SER A 1 359 ? 17.563 5.461 -13.480 1.00 47.84 359 SER A CA 1
ATOM 2914 C C . SER A 1 359 ? 16.614 4.653 -12.597 1.00 47.84 359 SER A C 1
ATOM 2916 O O . SER A 1 359 ? 15.484 5.094 -12.372 1.00 47.84 359 SER A O 1
ATOM 2918 N N . ASP A 1 360 ? 17.066 3.490 -12.124 1.00 44.38 360 ASP A N 1
ATOM 2919 C CA . ASP A 1 360 ? 16.279 2.467 -11.416 1.00 44.38 360 ASP A CA 1
ATOM 2920 C C . ASP A 1 360 ? 15.523 2.984 -10.161 1.00 44.38 360 ASP A C 1
ATOM 2922 O O . ASP A 1 360 ? 14.817 2.222 -9.504 1.00 44.38 360 ASP A O 1
ATOM 2926 N N . GLY A 1 361 ? 15.653 4.270 -9.809 1.00 44.62 361 GLY A N 1
ATOM 2927 C CA . GLY A 1 361 ? 15.067 4.901 -8.628 1.00 44.62 361 GLY A CA 1
ATOM 2928 C C . GLY A 1 361 ? 13.939 5.919 -8.841 1.00 44.62 361 GLY A C 1
ATOM 2929 O O . GLY A 1 361 ? 13.396 6.368 -7.836 1.00 44.62 361 GLY A O 1
ATOM 2930 N N . TYR A 1 362 ? 13.550 6.308 -10.062 1.00 47.25 362 TYR A N 1
ATOM 2931 C CA . TYR A 1 362 ? 12.608 7.433 -10.227 1.00 47.25 362 TYR A CA 1
ATOM 2932 C C . TYR A 1 362 ? 11.409 7.107 -11.124 1.00 47.25 362 TYR A C 1
ATOM 2934 O O . TYR A 1 362 ? 11.456 7.255 -12.339 1.00 47.25 362 TYR A O 1
ATOM 2942 N N . ASN A 1 363 ? 10.281 6.777 -10.484 1.00 51.03 363 ASN A N 1
ATOM 2943 C CA . ASN A 1 363 ? 8.927 6.853 -11.062 1.00 51.03 363 ASN A CA 1
ATOM 2944 C C . ASN A 1 363 ? 8.434 8.312 -11.207 1.00 51.03 363 ASN A C 1
ATOM 2946 O O . ASN A 1 363 ? 7.230 8.562 -11.240 1.00 51.03 363 ASN A O 1
ATOM 2950 N N . VAL A 1 364 ? 9.341 9.292 -11.216 1.00 49.72 364 VAL A N 1
ATOM 2951 C CA . VAL A 1 364 ? 8.987 10.709 -11.307 1.00 49.72 364 VAL A CA 1
ATOM 2952 C C . VAL A 1 364 ? 9.103 11.123 -12.776 1.00 49.72 364 VAL A C 1
ATOM 2954 O O . VAL A 1 364 ? 10.158 10.904 -13.376 1.00 49.72 364 VAL A O 1
ATOM 2957 N N . PRO A 1 365 ? 8.042 11.678 -13.389 1.00 54.25 365 PRO A N 1
ATOM 2958 C CA . PRO A 1 365 ? 8.114 12.168 -14.758 1.00 54.25 365 PRO A CA 1
ATOM 2959 C C . PRO A 1 365 ? 9.188 13.256 -14.865 1.00 54.25 365 PRO A C 1
ATOM 2961 O O . PRO A 1 365 ? 9.240 14.167 -14.041 1.00 54.25 365 PRO A O 1
ATOM 2964 N N . ILE A 1 366 ? 10.042 13.160 -15.887 1.00 55.50 366 ILE A N 1
ATOM 2965 C CA . ILE A 1 366 ? 11.120 14.126 -16.122 1.00 55.50 366 ILE A CA 1
ATOM 2966 C C . ILE A 1 366 ? 10.502 15.495 -16.418 1.00 55.50 366 ILE A C 1
ATOM 2968 O O . ILE A 1 366 ? 9.807 15.674 -17.421 1.00 55.50 366 ILE A O 1
ATOM 2972 N N . VAL A 1 367 ? 10.768 16.475 -15.556 1.00 67.88 367 VAL A N 1
ATOM 2973 C CA . VAL A 1 367 ? 10.341 17.865 -15.754 1.00 67.88 367 VAL A CA 1
ATOM 2974 C C . VAL A 1 367 ? 11.422 18.609 -16.548 1.00 67.88 367 VAL A C 1
ATOM 2976 O O . VAL A 1 367 ? 12.609 18.327 -16.419 1.00 67.88 367 VAL A O 1
ATOM 2979 N N . LYS A 1 368 ? 11.033 19.592 -17.370 1.00 61.84 368 LYS A N 1
ATOM 2980 C CA . LYS A 1 368 ? 11.936 20.352 -18.265 1.00 61.84 368 LYS A CA 1
ATOM 2981 C C . LYS A 1 368 ? 13.150 21.003 -17.565 1.00 61.84 368 LYS A C 1
ATOM 2983 O O . LYS A 1 368 ? 14.143 21.267 -18.231 1.00 61.84 368 LYS A O 1
ATOM 2988 N N . ASN A 1 369 ? 13.079 21.215 -16.248 1.00 73.12 369 ASN A N 1
ATOM 2989 C CA . ASN A 1 369 ? 14.134 21.823 -15.427 1.00 73.12 369 ASN A CA 1
ATOM 2990 C C . ASN A 1 369 ? 14.710 20.850 -14.378 1.00 73.12 369 ASN A C 1
ATOM 2992 O O . ASN A 1 369 ? 15.205 21.283 -13.341 1.00 73.12 369 ASN A O 1
ATOM 2996 N N . ASP A 1 370 ? 14.589 19.541 -14.597 1.00 74.69 370 ASP A N 1
ATOM 2997 C CA . ASP A 1 370 ? 15.180 18.537 -13.712 1.00 74.69 370 ASP A CA 1
ATOM 2998 C C . ASP A 1 370 ? 16.716 18.593 -13.798 1.00 74.69 370 ASP A C 1
ATOM 3000 O O . ASP A 1 370 ? 17.290 18.699 -14.888 1.00 74.69 370 ASP A O 1
ATOM 3004 N N . SER A 1 371 ? 17.393 18.485 -12.654 1.00 77.00 371 SER A N 1
ATOM 3005 C CA . SER A 1 371 ? 18.858 18.439 -12.580 1.00 77.00 371 SER A CA 1
ATOM 3006 C C . SER A 1 371 ? 19.443 17.287 -13.406 1.00 77.00 371 SER A C 1
ATOM 3008 O O . SER A 1 371 ? 20.551 17.399 -13.934 1.00 77.00 371 SER A O 1
ATOM 3010 N N . CYS A 1 372 ? 18.682 16.207 -13.608 1.00 70.19 372 CYS A N 1
ATOM 3011 C CA . CYS A 1 372 ? 19.046 15.106 -14.494 1.00 70.19 372 CYS A CA 1
ATOM 3012 C C . CYS A 1 372 ? 19.094 15.535 -15.967 1.00 70.19 372 CYS A C 1
ATOM 3014 O O . CYS A 1 372 ? 19.986 15.099 -16.696 1.00 70.19 372 CYS A O 1
ATOM 3016 N N . VAL A 1 373 ? 18.171 16.395 -16.415 1.00 75.06 373 VAL A N 1
ATOM 3017 C CA . VAL A 1 373 ? 18.147 16.920 -17.792 1.00 75.06 373 VAL A CA 1
ATOM 3018 C C . VAL A 1 373 ? 19.331 17.850 -18.015 1.00 75.06 373 VAL A C 1
ATOM 3020 O O . VAL A 1 373 ? 20.016 17.731 -19.028 1.00 75.06 373 VAL A O 1
ATOM 3023 N N . GLU A 1 374 ? 19.628 18.726 -17.057 1.00 80.00 374 GLU A N 1
ATOM 3024 C CA . GLU A 1 374 ? 20.784 19.622 -17.136 1.00 80.00 374 GLU A CA 1
ATOM 3025 C C . GLU A 1 374 ? 22.107 18.843 -17.170 1.00 80.00 374 GLU A C 1
ATOM 3027 O O . GLU A 1 374 ? 22.944 19.078 -18.045 1.00 80.00 374 GLU A O 1
ATOM 3032 N N . ALA A 1 375 ? 22.271 17.852 -16.287 1.00 79.75 375 ALA A N 1
ATOM 3033 C CA . ALA A 1 375 ? 23.444 16.982 -16.275 1.00 79.75 375 ALA A CA 1
ATOM 3034 C C . ALA A 1 375 ? 23.593 16.198 -17.589 1.00 79.75 375 ALA A C 1
ATOM 3036 O O . ALA A 1 375 ? 24.701 16.069 -18.112 1.00 79.75 375 ALA A O 1
ATOM 3037 N N . THR A 1 376 ? 22.480 15.724 -18.152 1.00 79.88 376 THR A N 1
ATOM 3038 C CA . THR A 1 376 ? 22.445 15.006 -19.433 1.00 79.88 376 THR A CA 1
ATOM 3039 C C . THR A 1 376 ? 22.804 15.921 -20.607 1.00 79.88 376 THR A C 1
ATOM 3041 O O . THR A 1 376 ? 23.609 15.549 -21.459 1.00 79.88 376 THR A O 1
ATOM 3044 N N . ASN A 1 377 ? 22.278 17.146 -20.640 1.00 83.00 377 ASN A N 1
ATOM 3045 C CA . ASN A 1 377 ? 22.607 18.128 -21.674 1.00 83.00 377 ASN A CA 1
ATOM 3046 C C . ASN A 1 377 ? 24.084 18.522 -21.623 1.00 83.00 377 ASN A C 1
ATOM 3048 O O . ASN A 1 377 ? 24.749 18.556 -22.658 1.00 83.00 377 ASN A O 1
ATOM 3052 N N . LYS A 1 378 ? 24.618 18.760 -20.420 1.00 87.00 378 LYS A N 1
ATOM 3053 C CA . LYS A 1 378 ? 26.044 19.034 -20.217 1.00 87.00 378 LYS A CA 1
ATOM 3054 C C . LYS A 1 378 ? 26.907 17.865 -20.692 1.00 87.00 378 LYS A C 1
ATOM 3056 O O . LYS A 1 378 ? 27.869 18.065 -21.423 1.00 87.00 378 LYS A O 1
ATOM 3061 N N . PHE A 1 379 ? 26.512 16.643 -20.341 1.00 85.69 379 PHE A N 1
ATOM 3062 C CA . PHE A 1 379 ? 27.174 15.422 -20.784 1.00 85.69 379 PHE A CA 1
ATOM 3063 C C . PHE A 1 379 ? 27.248 15.320 -22.314 1.00 85.69 379 PHE A C 1
ATOM 3065 O O . PHE A 1 379 ? 28.318 15.062 -22.864 1.00 85.69 379 PHE A O 1
ATOM 3072 N N . PHE A 1 380 ? 26.141 15.571 -23.018 1.00 86.69 380 PHE A N 1
ATOM 3073 C CA . PHE A 1 380 ? 26.128 15.527 -24.480 1.00 86.69 380 PHE A CA 1
ATOM 3074 C C . PHE A 1 380 ? 26.917 16.665 -25.125 1.00 86.69 380 PHE A C 1
ATOM 3076 O O . PHE A 1 380 ? 27.595 16.426 -26.125 1.00 86.69 380 PHE A O 1
ATOM 3083 N N . ALA A 1 381 ? 26.892 17.865 -24.543 1.00 88.25 381 ALA A N 1
ATOM 3084 C CA . ALA A 1 381 ? 27.707 18.984 -25.008 1.00 88.25 381 ALA A CA 1
ATOM 3085 C C . ALA A 1 381 ? 29.209 18.645 -24.972 1.00 88.25 381 ALA A C 1
ATOM 3087 O O . ALA A 1 381 ? 29.918 18.904 -25.943 1.00 88.25 381 ALA A O 1
ATOM 3088 N N . ASP A 1 382 ? 29.668 17.984 -23.907 1.00 88.31 382 ASP A N 1
ATOM 3089 C CA . ASP A 1 382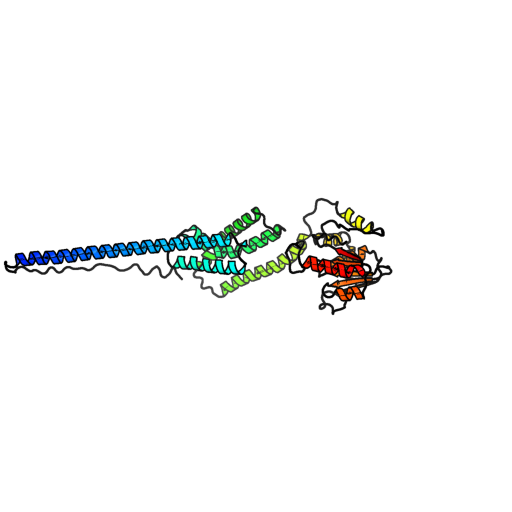 ? 31.067 17.570 -23.745 1.00 88.31 382 ASP A CA 1
ATOM 3090 C C . ASP A 1 382 ? 31.484 16.447 -24.713 1.00 88.31 382 ASP A C 1
ATOM 3092 O O . ASP A 1 382 ? 32.668 16.285 -25.012 1.00 88.31 382 ASP A O 1
ATOM 3096 N N . ILE A 1 383 ? 30.529 15.653 -25.206 1.00 89.06 383 ILE A N 1
ATOM 3097 C CA . ILE A 1 383 ? 30.785 14.491 -26.072 1.00 89.06 383 ILE A CA 1
ATOM 3098 C C . ILE A 1 383 ? 30.656 14.814 -27.560 1.00 89.06 383 ILE A C 1
ATOM 3100 O O . ILE A 1 383 ? 31.317 14.170 -28.377 1.00 89.06 383 ILE A O 1
ATOM 3104 N N . LYS A 1 384 ? 29.858 15.824 -27.917 1.00 88.56 384 LYS A N 1
ATOM 3105 C CA . LYS A 1 384 ? 29.600 16.244 -29.302 1.00 88.56 384 LYS A CA 1
ATOM 3106 C C . LYS A 1 384 ? 30.861 16.392 -30.178 1.00 88.56 384 LYS A C 1
ATOM 3108 O O . LYS A 1 384 ? 30.781 16.027 -31.348 1.00 88.56 384 LYS A O 1
ATOM 3113 N N . PRO A 1 385 ? 32.025 16.855 -29.673 1.00 91.88 385 PRO A N 1
ATOM 3114 C CA . PRO A 1 385 ? 33.245 16.937 -30.483 1.00 91.88 385 PRO A CA 1
ATOM 3115 C C . PRO A 1 385 ? 33.857 15.583 -30.872 1.00 91.88 385 PRO A C 1
ATOM 3117 O O . PRO A 1 385 ? 34.659 15.532 -31.799 1.00 91.88 385 PRO A O 1
ATOM 3120 N N . TYR A 1 386 ? 33.530 14.505 -30.154 1.00 90.88 386 TYR A N 1
ATOM 3121 C CA . TYR A 1 386 ? 34.201 13.208 -30.281 1.00 90.88 386 TYR A CA 1
ATOM 3122 C C . TYR A 1 386 ? 33.403 12.171 -31.073 1.00 90.88 386 TYR A C 1
ATOM 3124 O O . TYR A 1 386 ? 34.004 11.223 -31.565 1.00 90.88 386 TYR A O 1
ATOM 3132 N N . ALA A 1 387 ? 32.075 12.305 -31.153 1.00 94.00 387 ALA A N 1
ATOM 3133 C CA . ALA A 1 387 ? 31.204 11.289 -31.741 1.00 94.00 387 ALA A CA 1
ATOM 3134 C C . ALA A 1 387 ? 29.853 11.861 -32.190 1.00 94.00 387 ALA A C 1
ATOM 3136 O O . ALA A 1 387 ? 29.318 12.781 -31.566 1.00 94.00 387 ALA A O 1
ATOM 3137 N N . LYS A 1 388 ? 29.230 11.246 -33.205 1.00 93.62 388 LYS A N 1
ATOM 3138 C CA . LYS A 1 388 ? 27.812 11.481 -33.516 1.00 93.62 388 LYS A CA 1
ATOM 3139 C C . LYS A 1 388 ? 26.939 10.717 -32.526 1.00 93.62 388 LYS A C 1
ATOM 3141 O O . LYS A 1 388 ? 27.017 9.493 -32.449 1.00 93.62 388 LYS A O 1
ATOM 3146 N N . VAL A 1 389 ? 26.102 11.431 -31.779 1.00 91.44 389 VAL A N 1
ATOM 3147 C CA . VAL A 1 389 ? 25.282 10.840 -30.715 1.00 91.44 389 VAL A CA 1
ATOM 3148 C C . VAL A 1 389 ? 23.900 10.450 -31.240 1.00 91.44 389 VAL A C 1
ATOM 3150 O O . VAL A 1 389 ? 23.212 11.261 -31.851 1.00 91.44 389 VAL A O 1
ATOM 3153 N N . ILE A 1 390 ? 23.478 9.216 -30.964 1.00 89.31 390 ILE A N 1
ATOM 3154 C CA . ILE A 1 390 ? 22.129 8.700 -31.215 1.00 89.31 390 ILE A CA 1
ATOM 3155 C C . ILE A 1 390 ? 21.529 8.287 -29.873 1.00 89.31 390 ILE A C 1
ATOM 3157 O O . ILE A 1 390 ? 22.069 7.424 -29.184 1.00 89.31 390 ILE A O 1
ATOM 3161 N N . ILE A 1 391 ? 20.394 8.874 -29.502 1.00 86.25 391 ILE A N 1
ATOM 3162 C CA . ILE A 1 391 ? 19.664 8.507 -28.285 1.00 86.25 391 ILE A CA 1
ATOM 3163 C C . ILE A 1 391 ? 18.511 7.591 -28.688 1.00 86.25 391 ILE A C 1
ATOM 3165 O O . ILE A 1 391 ? 17.674 7.966 -29.506 1.00 86.25 391 ILE A O 1
ATOM 3169 N N . LEU A 1 392 ? 18.467 6.384 -28.126 1.00 83.06 392 LEU A N 1
ATOM 3170 C CA . LEU A 1 392 ? 17.357 5.455 -28.310 1.00 83.06 392 LEU A CA 1
ATOM 3171 C C . LEU A 1 392 ? 16.371 5.639 -27.151 1.00 83.06 392 LEU A C 1
ATOM 3173 O O . LEU A 1 392 ? 16.694 5.268 -26.019 1.00 83.06 392 LEU A O 1
ATOM 3177 N N . PRO A 1 393 ? 15.189 6.230 -27.395 1.00 71.50 393 PRO A N 1
ATOM 3178 C CA . PRO A 1 393 ? 14.257 6.536 -26.327 1.00 71.50 393 PRO A CA 1
ATOM 3179 C C . PRO A 1 393 ? 13.567 5.273 -25.820 1.00 71.50 393 PRO A C 1
ATOM 3181 O O . PRO A 1 393 ? 13.056 4.468 -26.603 1.00 71.50 393 PRO A O 1
ATOM 3184 N N . ASN A 1 394 ? 13.500 5.125 -24.496 1.00 61.88 394 ASN A N 1
ATOM 3185 C CA . ASN A 1 394 ? 12.653 4.117 -23.879 1.00 61.88 394 ASN A CA 1
ATOM 3186 C C . ASN A 1 394 ? 11.241 4.696 -23.712 1.00 61.88 394 ASN A C 1
ATOM 3188 O O . ASN A 1 394 ? 10.972 5.435 -22.774 1.00 61.88 394 ASN A O 1
ATOM 3192 N N . GLU A 1 395 ? 10.389 4.421 -24.697 1.00 50.25 395 GLU A N 1
ATOM 3193 C CA . GLU A 1 395 ? 8.938 4.672 -24.779 1.00 50.25 395 GLU A CA 1
ATOM 3194 C C . GLU A 1 395 ? 8.388 6.107 -24.588 1.00 50.25 395 GLU A C 1
ATOM 3196 O O . GLU A 1 395 ? 7.340 6.385 -25.174 1.00 50.25 395 GLU A O 1
ATOM 3201 N N . GLU A 1 396 ? 9.058 7.050 -23.909 1.00 38.28 396 GLU A N 1
ATOM 3202 C CA . GLU A 1 396 ? 8.446 8.353 -23.563 1.00 38.28 396 GLU A CA 1
ATOM 3203 C C . GLU A 1 396 ? 9.306 9.622 -23.698 1.00 38.28 396 GLU A C 1
ATOM 3205 O O . GLU A 1 396 ? 8.774 10.716 -23.519 1.00 38.28 396 GLU A O 1
ATOM 3210 N N . ILE A 1 397 ? 10.580 9.557 -24.093 1.00 37.81 397 ILE A N 1
ATOM 3211 C CA . ILE A 1 397 ? 11.416 10.772 -24.173 1.00 37.81 397 ILE A CA 1
ATOM 3212 C C . ILE A 1 397 ? 11.818 11.056 -25.619 1.00 37.81 397 ILE A C 1
ATOM 3214 O O . ILE A 1 397 ? 12.730 10.442 -26.153 1.00 37.81 397 ILE A O 1
ATOM 3218 N N . ILE A 1 398 ? 11.156 12.022 -26.256 1.00 37.25 398 ILE A N 1
ATOM 3219 C CA . ILE A 1 398 ? 11.670 12.650 -27.478 1.00 37.25 398 ILE A CA 1
ATOM 3220 C C . ILE A 1 398 ? 12.714 13.669 -27.028 1.00 37.25 398 ILE A C 1
ATOM 3222 O O . ILE A 1 398 ? 12.357 14.728 -26.514 1.00 37.25 398 ILE A O 1
ATOM 3226 N N . LEU A 1 399 ? 13.994 13.345 -27.194 1.00 37.78 399 LEU A N 1
ATOM 3227 C CA . LEU A 1 399 ? 15.075 14.305 -27.001 1.00 37.78 399 LEU A CA 1
ATOM 3228 C C . LEU A 1 399 ? 15.606 14.704 -28.376 1.00 37.78 399 LEU A C 1
ATOM 3230 O O . LEU A 1 399 ? 16.175 13.886 -29.095 1.00 37.78 399 LEU A O 1
ATOM 3234 N N . ILE A 1 400 ? 15.366 15.963 -28.738 1.00 33.94 400 ILE A N 1
ATOM 3235 C CA . ILE A 1 400 ? 15.981 16.617 -29.892 1.00 33.94 400 ILE A CA 1
ATOM 3236 C C . ILE A 1 400 ? 17.409 16.956 -29.471 1.00 33.94 400 ILE A C 1
ATOM 3238 O O . ILE A 1 400 ? 17.607 17.681 -28.494 1.00 33.94 400 ILE A O 1
ATOM 3242 N N . VAL A 1 401 ? 18.393 16.412 -30.181 1.00 36.25 401 VAL A N 1
ATOM 3243 C CA . VAL A 1 401 ? 19.796 16.805 -30.032 1.00 36.25 401 VAL A CA 1
ATOM 3244 C C . VAL A 1 401 ? 20.136 17.693 -31.223 1.00 36.25 401 VAL A C 1
ATOM 3246 O O . VAL A 1 401 ? 20.147 17.215 -32.352 1.00 36.25 401 VAL A O 1
ATOM 3249 N N . ALA A 1 402 ? 20.391 18.974 -30.950 1.00 32.03 402 ALA A N 1
ATOM 3250 C CA . ALA A 1 402 ? 20.970 19.924 -31.901 1.00 32.03 402 ALA A CA 1
ATOM 3251 C C . ALA A 1 402 ? 22.466 19.671 -32.119 1.00 32.03 402 ALA A C 1
ATOM 3253 O O . ALA A 1 402 ? 23.148 19.214 -31.168 1.00 32.03 402 ALA A O 1
#

pLDDT: mean 70.12, std 21.34, range [29.78, 95.88]

Foldseek 3Di:
DVVPPPPPPDDDDDDDDDDDDDDDPDDDPDCVVVVVVVVVVVVVVVVVVVVVVVVVVVVVVVVVVVVQVVLQVVLVVLVVVLVVLVVCVPVDDPVRSVVSNVVSVVVNVVSCVVDVYPCNPDPVNVVCVLLVVQLVVQLVVLVVVLCLVVVDPDDDPVRVVVSVVVSVVSSVVCSVPPVVVVVPPPPPPDVVVVVVVVVVVVVVVVCCVVVVPPCSVPVVQDPDDDDDPDPVVPQVVVLVPPDDDPDDDFDDDDFDDDPNVLVVCCVVPVVVVVPDQPPAADDPPDPDDDPPDFRDKDAAPADFFEEEEEAPCRSSCQVVVCVSCVRNHGMYTYDYPPHPDVPLVVRLGQEYEYDYDDDPPDPDPDDPPDPVVVVVLVVCVSNVVRYHYHYDDDRDDSDGDD

Secondary structure (DSSP, 8-state):
-GGGGGGS---------PPP--------TT-HHHHHHHHHHHHHHHHHHHHHHHHHHHHHHHHHHHHHHHHHHHHHHHHHHHHHHHH-GGGS-HHHHHHHHHHHHHHHHHHHHHS--HHHHSHHHHHHHHHHHHHHHHHHHHHHHHHHHH--SS--HHHHHHHHHHHHHHHHHHIIIIIHHHHHS-----HHHHHHHHHHHHHHHHHIIIIIHHHHHHGGGTS---S-TTSHHHHHHHHHT----SS-------S---THHHHHHHHH-HHHHSS-S-TTSPPTTSSSPPTT--SEEEE-S-S-EEEEEESTTHHHHHHHHHHHHTT--SEEEEEEGGG-HHHHHHH--SEEEEEE---TT--SPPPTT-HHHHHHHHHHHHHTTT-EEEEEE-SS------

Radius of gyration: 41.26 Å; Cα contacts (8 Å, |Δi|>4): 262; chains: 1; bounding box: 86×56×132 Å